Protein AF-A0A842W6B7-F1 (afdb_monomer)

Foldseek 3Di:
DPPPPVVVVVVVVVVVVVVVVVVVVVVVVVVVVVVVVVVVVVVVVVVVVVVVVVVVVVLVVDPPCNLVVLVVVLVVLVVVLVVLVVVLVPDDPPPPPCPVVNLVSLLVSLVSLVVSVVSVVCSCVPVVQQAWEKEWEAEPPDPQSVVQVVLLVVLCVVLPPRYHYRYAHCPDPPHVVSVVVCVVLVPDAPGWIDTPNDIDHTHDHNVVVNVSSLVSQFDFLVLCVPFDLCVLCVLLVPDLVVLLVLLVVVCVDPFQLLLNLLSLLSNCRSVVNLVSLVVSLVSLVPHDDPDLQSQLLSLLQCLNGGSSDLNLVSLQSSLVSCVVLPLNVSSVVSNCLSVVHDDDAAEDADALDDDFPDDPDFFKWKFQQDKDKDAQAAEEEEFQDQWQAHSRLVRRGYASWDWPVCVVVDDPVCVVPSATQFFDDSNNDDDPVFRPSVQGFFLNSVVNVQCLLNHIYTYLFWFKWFADPNWIFTDALVRHTYFTDDPVQQSHSSWGRSHNGIITRGRDAALRRCRNVCVSVVGQEYEHAAQDSSRLVSQQVCQVVNRAYEYLAHQPVLSLFNVPGNYHYNWAWDDDRNMIMTTNQIAMDTQAAAEEAEDEPEPRDVRRQSRSRVSNVVVVVVPGVHRYDYDYDHDDLCLLVSLVVCVVVVGQEYEGEQATDNNLVSVVVSCVVDVSRAYEYHSHNSGPSSNVVCVVNSHRYHYSHRNMDTD

Sequence (711 aa):
MRMESRNVLVVSLILTVVIFAFGILFNYGLDFIRLNNIVEVINQHELSTDAYLAEALFSDVFDSSRCSVMNSRVIDLKEEINEVGVELSSYSRFSFFNRKDFDYLKRKYFLLEMQFLSLISEVNQECNYPYVPVLFFYEIDHYPSERQGFILQEVSRKFEDNVVVLSIDKDYEDEPLVQMLVQQHEVDKAPAIIVGDEKHEGLVYEKDLSNLVQKKLNRVDIYSQAINFSYILEVLEIDREKFISNSFALLEEDISPFAKGDISLVLGRVLKNDTLLCSSLDYYKKVKTDSDEERAVLFETIASIGCGENRRKYLLKASDLWKKIGNNFRAKLDERLALNQQIKFELDDSDLNITPDFPKNVSKMVVGKSKRVLTADDVLVSQVDRVNRDWLSYQLFFSPFYEVDRLELLTEYELDREELLSVFSERLTLSQEHLREDIGWHEGARIKELRQVGFKHLTASGTIVVKLNDKWYAPDENGVFRFEVPWDKVSYPTNRYLREDVVLIVDTHGISMLVEQAVRNNATVVIGCGDHPGKAKAAKYLSDKGITTVTFTDKYFPLLLGADVDVFPNPPIKYQGYTDIIGGRPIEFDLNETFIVTDVNSTQYSFSYYDTPSRYFGILQKHYPLNVYTYYVDDFDEMYFVLDKAREVNATAAGLRVYDSDDYYAVKEWLDEDKKRRAILFHSMPYPYGYMIMQEYPEQVTFGDLNPIFR

Solvent-accessible surface area (backbone atoms only — not comparable to full-atom values): 37389 Å² total; per-residue (Å²): 145,88,76,67,72,67,57,55,55,52,50,50,52,52,51,53,51,51,52,50,52,49,52,51,52,52,52,52,51,53,52,50,58,52,50,49,55,54,52,52,52,51,53,54,50,54,53,52,51,53,48,48,55,50,49,55,61,49,38,79,73,46,77,92,51,38,58,63,54,54,55,52,48,55,54,54,53,54,50,52,46,49,53,47,48,54,54,54,70,69,55,64,95,82,47,88,90,46,56,70,60,51,55,48,47,54,49,51,43,52,52,47,47,51,52,48,54,51,51,52,53,50,41,34,71,76,56,68,47,64,64,44,59,31,42,34,32,29,48,87,97,36,68,59,23,58,54,38,53,56,36,50,51,54,47,30,64,74,48,46,88,36,37,45,79,42,81,41,60,70,83,47,75,93,42,67,68,53,48,49,52,39,59,74,67,65,63,86,54,65,20,23,39,32,50,81,92,49,77,44,74,46,82,71,54,56,69,62,53,46,53,55,52,43,62,72,50,39,53,59,36,67,44,48,73,89,59,66,51,52,50,66,43,62,77,66,69,49,61,61,66,61,51,52,52,54,50,55,55,54,64,75,49,100,53,36,38,46,18,44,14,43,49,30,30,31,50,11,58,65,68,70,32,66,68,38,41,47,53,13,50,65,25,47,74,64,52,84,75,88,50,54,65,62,52,21,52,51,23,45,43,49,36,17,43,32,54,61,51,65,36,42,63,27,20,44,54,19,16,55,33,28,44,72,75,66,41,54,54,60,15,50,49,27,41,32,63,39,67,71,48,90,81,87,83,50,77,45,82,75,75,85,81,69,77,55,79,73,82,78,95,55,55,32,39,33,34,12,60,58,62,47,78,48,39,46,87,38,29,36,30,26,31,16,43,51,18,65,33,30,79,90,82,68,41,56,50,54,59,60,74,47,51,72,87,52,65,90,79,54,51,80,71,46,71,78,59,76,57,49,35,24,75,70,58,101,75,81,73,71,57,75,81,76,53,35,69,93,63,15,22,36,64,8,20,54,50,57,61,57,50,75,30,57,41,49,51,39,35,33,45,55,36,58,32,36,57,54,96,94,40,36,24,15,32,41,77,81,54,41,26,50,14,46,47,60,66,78,68,68,47,40,54,66,43,33,30,76,37,82,48,33,34,34,32,37,67,20,77,18,35,18,52,32,46,26,55,30,62,75,68,63,31,46,32,37,42,29,43,18,74,36,63,26,16,36,49,32,41,51,55,36,24,78,71,70,20,35,29,38,18,37,36,28,52,34,41,48,68,50,43,40,61,80,63,53,50,41,36,17,46,52,79,45,82,61,77,69,28,35,32,39,36,58,30,67,40,81,43,56,46,82,46,35,30,30,25,29,25,56,73,55,88,52,76,87,54,57,51,38,28,28,32,40,53,41,50,56,56,49,49,77,78,38,91,55,45,70,46,78,41,70,42,74,60,80,82,40,43,49,59,51,50,51,48,26,61,75,70,62,36,40,34,34,28,41,56,23,64,41,69,58,27,33,53,36,54,49,54,58,40,71,76,36,87,73,31,32,39,33,35,32,54,10,49,29,23,45,37,20,39,46,52,49,66,77,33,64,87,33,33,31,26,55,48,34,62,55,48,73,74

Mean predicted aligned error: 12.41 Å

pLDDT: mean 87.32, std 12.55, range [40.03, 98.62]

Secondary structure (DSSP, 8-state):
--SSHHHHHHHHHHHHHHHHHHHHHHHHHHHHHHHHHHHHHHHHHHHHHHHHHHHHHHHTT-GGGHHHHHHHHHHHHHHHHHHHHHHHHHS-TT-TT-HHHHHHHHHHHHHHHHHHHHHHHHHHHHS----EEEEEEE-TT-HHHHHHHHHHHHHHHHHGGGEEEEEEETT--S-HHHHHHHHHTT--SSSEEEETTEEEES---HHHHHHHHHHHH--BSGGGTT--TTHHHHHTT--HHHHHHHHHHHHHSS--HHHHHHHHHHHHHHHT-HHHHHHHHHHHTT-----HHHHHHHHHHHHHHBTT--HHHHHHHHHHHHHHTT-HHHHHHHHHHHTT---PPEE----------PPSS--EEEES--EEEE-TT-EEEE-SBTTTBBTTTTB--S-S--BGGGGGG--HHHHTT--------TTS---HHHH-TTT--HHHHHHHHHGGG--EEEE---EEEEEETTEEEEE-TTSEEEEEE-HHHHT-TT-EEEETTEEEESS--SGGGTHHHHHHTT-SEEE----SHHHHHHHHHHHHTT-EEEES--TTGGGGTTS---EEES--EEE-SS-EEEE---EEEETTSEEEEEEE---SGGGGGGGHHHHHHHHHHTTS--EEEEEEE-SGGGHHHHHHHHHHTT-SEEEE---SHHHHHHHHHHHHH-TT-EEEE-S-TTSHHHHHHHHH-TTTEEE--SSPEE-

Radius of gyration: 37.07 Å; Cα contacts (8 Å, |Δi|>4): 1275; chains: 1; bounding box: 86×51×144 Å

Nearest PDB structures (foldseek):
  2i4a-assembly1_A  TM=7.608E-01  e=2.551E-04  Acetobacter aceti
  2o7k-assembly1_A  TM=7.606E-01  e=3.155E-04  Staphylococcus aureus
  1zzy-assembly2_B  TM=7.234E-01  e=1.017E-03  Escherichia coli
  6ibl-assembly2_B  TM=3.563E-01  e=2.095E-05  Escherichia coli K-12
  6ibl-assembly1_A  TM=3.507E-01  e=6.750E-05  Escherichia coli K-12

Structure (mmCIF, N/CA/C/O backbone):
data_AF-A0A842W6B7-F1
#
_entry.id   AF-A0A842W6B7-F1
#
loop_
_atom_site.group_PDB
_atom_site.id
_atom_site.type_symbol
_atom_site.label_atom_id
_atom_site.label_alt_id
_atom_site.label_comp_id
_atom_site.label_asym_id
_atom_site.label_entity_id
_atom_site.label_seq_id
_atom_site.pdbx_PDB_ins_code
_atom_site.Cartn_x
_atom_site.Cartn_y
_atom_site.Cartn_z
_atom_site.occupancy
_atom_site.B_iso_or_equiv
_atom_site.auth_seq_id
_atom_site.auth_comp_id
_atom_site.auth_asym_id
_atom_site.auth_atom_id
_atom_site.pdbx_PDB_model_num
ATOM 1 N N . MET A 1 1 ? 47.910 -28.159 -109.276 1.00 43.69 1 MET A N 1
ATOM 2 C CA . MET A 1 1 ? 47.759 -28.160 -107.803 1.00 43.69 1 MET A CA 1
ATOM 3 C C . MET A 1 1 ? 47.206 -26.798 -107.349 1.00 43.69 1 MET A C 1
ATOM 5 O O . MET A 1 1 ? 47.941 -25.970 -106.836 1.00 43.69 1 MET A O 1
ATOM 9 N N . ARG A 1 2 ? 45.943 -26.472 -107.675 1.00 48.78 2 ARG A N 1
ATOM 10 C CA . ARG A 1 2 ? 45.377 -25.118 -107.449 1.00 48.78 2 ARG A CA 1
ATOM 11 C C . ARG A 1 2 ? 43.859 -25.128 -107.185 1.00 48.78 2 ARG A C 1
ATOM 13 O O . ARG A 1 2 ? 43.164 -24.207 -107.593 1.00 48.78 2 ARG A O 1
ATOM 20 N N . MET A 1 3 ? 43.355 -26.187 -106.539 1.00 47.31 3 MET A N 1
ATOM 21 C CA . MET A 1 3 ? 41.935 -26.324 -106.156 1.00 47.31 3 MET A CA 1
ATOM 22 C C . MET A 1 3 ? 41.691 -26.627 -104.664 1.00 47.31 3 MET A C 1
ATOM 24 O O . MET A 1 3 ? 40.536 -26.671 -104.264 1.00 47.31 3 MET A O 1
ATOM 28 N N . GLU A 1 4 ? 42.716 -26.769 -103.813 1.00 56.56 4 GLU A N 1
ATOM 29 C CA . GLU A 1 4 ? 42.502 -27.164 -102.402 1.00 56.56 4 GLU A CA 1
ATOM 30 C C . GLU A 1 4 ? 42.448 -26.006 -101.388 1.00 56.56 4 GLU A C 1
ATOM 32 O O . GLU A 1 4 ? 41.801 -26.144 -100.355 1.00 56.56 4 GLU A O 1
ATOM 37 N N . SER A 1 5 ? 43.026 -24.826 -101.656 1.00 58.00 5 SER A N 1
ATOM 38 C CA . SER A 1 5 ? 43.086 -23.755 -100.635 1.00 58.00 5 SER A CA 1
ATOM 39 C C . SER A 1 5 ? 41.787 -22.959 -100.454 1.00 58.00 5 SER A C 1
ATOM 41 O O . SER A 1 5 ? 41.584 -22.328 -99.418 1.00 58.00 5 SER A O 1
ATOM 43 N N . ARG A 1 6 ? 40.888 -22.980 -101.448 1.00 61.41 6 ARG A N 1
ATOM 44 C CA . ARG A 1 6 ? 39.640 -22.198 -101.428 1.00 61.41 6 ARG A CA 1
ATOM 45 C C . ARG A 1 6 ? 38.576 -22.829 -100.523 1.00 61.41 6 ARG A C 1
ATOM 47 O O . ARG A 1 6 ? 37.853 -22.103 -99.851 1.00 61.41 6 ARG A O 1
ATOM 54 N N . ASN A 1 7 ? 38.538 -24.160 -100.452 1.00 66.12 7 ASN A N 1
ATOM 55 C CA . ASN A 1 7 ? 37.613 -24.888 -99.581 1.00 66.12 7 ASN A CA 1
ATOM 56 C C . ASN A 1 7 ? 38.020 -24.781 -98.109 1.00 66.12 7 ASN A C 1
ATOM 58 O O . ASN A 1 7 ? 37.154 -24.611 -97.259 1.00 66.12 7 ASN A O 1
ATOM 62 N N . VAL A 1 8 ? 39.323 -24.789 -97.808 1.00 75.38 8 VAL A N 1
ATOM 63 C CA . VAL A 1 8 ? 39.815 -24.639 -96.429 1.00 75.38 8 VAL A CA 1
ATOM 64 C C . VAL A 1 8 ? 39.428 -23.274 -95.853 1.00 75.38 8 VAL A C 1
ATOM 66 O O . VAL A 1 8 ? 38.916 -23.210 -94.745 1.00 75.38 8 VAL A O 1
ATOM 69 N N . LEU A 1 9 ? 39.579 -22.186 -96.617 1.00 78.62 9 LEU A N 1
ATOM 70 C CA . LEU A 1 9 ? 39.210 -20.844 -96.145 1.00 78.62 9 LEU A CA 1
ATOM 71 C C . LEU A 1 9 ? 37.699 -20.678 -95.917 1.00 78.62 9 LEU A C 1
ATOM 73 O O . LEU A 1 9 ? 37.298 -20.042 -94.945 1.00 78.62 9 LEU A O 1
ATOM 77 N N . VAL A 1 10 ? 36.860 -21.263 -96.778 1.00 82.19 10 VAL A N 1
ATOM 78 C CA . VAL A 1 10 ? 35.394 -21.199 -96.631 1.00 82.19 10 VAL A CA 1
ATOM 79 C C . VAL A 1 10 ? 34.921 -22.040 -95.445 1.00 82.19 10 VAL A C 1
ATOM 81 O O . VAL A 1 10 ? 34.081 -21.584 -94.675 1.00 82.19 10 VAL A O 1
ATOM 84 N N . VAL A 1 11 ? 35.490 -23.233 -95.251 1.00 83.62 11 VAL A N 1
ATOM 85 C CA . VAL A 1 11 ? 35.163 -24.095 -94.106 1.00 83.62 11 VAL A CA 1
ATOM 86 C C . VAL A 1 11 ? 35.584 -23.438 -92.791 1.00 83.62 11 VAL A C 1
ATOM 88 O O . VAL A 1 11 ? 34.790 -23.416 -91.855 1.00 83.62 11 VAL A O 1
ATOM 91 N N . SER A 1 12 ? 36.774 -22.832 -92.728 1.00 84.44 12 SER A N 1
ATOM 92 C CA . SER A 1 12 ? 37.221 -22.097 -91.540 1.00 84.44 12 SER A CA 1
ATOM 93 C C . SER A 1 12 ? 36.315 -20.907 -91.224 1.00 84.44 12 SER A C 1
ATOM 95 O O . SER A 1 12 ? 35.941 -20.732 -90.071 1.00 84.44 12 SER A O 1
ATOM 97 N N . LEU A 1 13 ? 35.899 -20.129 -92.233 1.00 87.44 13 LEU A N 1
ATOM 98 C CA . LEU A 1 13 ? 34.986 -18.997 -92.043 1.00 87.44 13 LEU A CA 1
ATOM 99 C C . LEU A 1 13 ? 33.628 -19.451 -91.488 1.00 87.44 13 LEU A C 1
ATOM 101 O O . LEU A 1 13 ? 33.123 -18.853 -90.542 1.00 87.44 13 LEU A O 1
ATOM 105 N N . ILE A 1 14 ? 33.056 -20.524 -92.044 1.00 90.31 14 ILE A N 1
ATOM 106 C CA . ILE A 1 14 ? 31.786 -21.085 -91.566 1.00 90.31 14 ILE A CA 1
ATOM 107 C C . ILE A 1 14 ? 31.937 -21.583 -90.126 1.00 90.31 14 ILE A C 1
ATOM 109 O O . ILE A 1 14 ? 31.088 -21.285 -89.290 1.00 90.31 14 ILE A O 1
ATOM 113 N N . LEU A 1 15 ? 33.030 -22.280 -89.808 1.00 90.38 15 LEU A N 1
ATOM 114 C CA . LEU A 1 15 ? 33.288 -22.775 -88.457 1.00 90.38 15 LEU A CA 1
ATOM 115 C C . LEU A 1 15 ? 33.412 -21.623 -87.447 1.00 90.38 15 LEU A C 1
ATOM 117 O O . LEU A 1 15 ? 32.817 -21.685 -86.375 1.00 90.38 15 LEU A O 1
ATOM 121 N N . THR A 1 16 ? 34.128 -20.549 -87.794 1.00 91.44 16 THR A N 1
ATOM 122 C CA . THR A 1 16 ? 34.244 -19.362 -86.935 1.00 91.44 16 THR A CA 1
ATOM 123 C C . THR A 1 16 ? 32.892 -18.682 -86.732 1.00 91.44 16 THR A C 1
ATOM 125 O O . THR A 1 16 ? 32.567 -18.335 -85.601 1.00 91.44 16 THR A O 1
ATOM 128 N N . VAL A 1 17 ? 32.074 -18.544 -87.782 1.00 92.75 17 VAL A N 1
ATOM 129 C CA . VAL A 1 17 ? 30.719 -17.975 -87.673 1.00 92.75 17 VAL A CA 1
ATOM 130 C C . VAL A 1 17 ? 29.828 -18.835 -86.778 1.00 92.75 17 VAL A C 1
ATOM 132 O O . VAL A 1 17 ? 29.103 -18.287 -85.957 1.00 92.75 17 VAL A O 1
ATOM 135 N N . VAL A 1 18 ? 29.906 -20.164 -86.879 1.00 93.25 18 VAL A N 1
ATOM 136 C CA . VAL A 1 18 ? 29.124 -21.077 -86.032 1.00 93.25 18 VAL A CA 1
ATOM 137 C C . VAL A 1 18 ? 29.559 -20.990 -84.571 1.00 93.25 18 VAL A C 1
ATOM 139 O O . VAL A 1 18 ? 28.704 -20.874 -83.700 1.00 93.25 18 VAL A O 1
ATOM 142 N N . ILE A 1 19 ? 30.865 -20.984 -84.289 1.00 93.75 19 ILE A N 1
ATOM 143 C CA . ILE A 1 19 ? 31.382 -20.839 -82.918 1.00 93.75 19 ILE A CA 1
ATOM 144 C C . ILE A 1 19 ? 30.977 -19.481 -82.333 1.00 93.75 19 ILE A C 1
ATOM 146 O O . ILE A 1 19 ? 30.539 -19.409 -81.188 1.00 93.75 19 ILE A O 1
ATOM 150 N N . PHE A 1 20 ? 31.070 -18.409 -83.123 1.00 92.75 20 PHE A N 1
ATOM 151 C CA . PHE A 1 20 ? 30.693 -17.069 -82.682 1.00 92.75 20 PHE A CA 1
ATOM 152 C C . PHE A 1 20 ? 29.179 -16.944 -82.459 1.00 92.75 20 PHE A C 1
ATOM 154 O O . PHE A 1 20 ? 28.752 -16.398 -81.447 1.00 92.75 20 PHE A O 1
ATOM 161 N N . ALA A 1 21 ? 28.361 -17.517 -83.347 1.00 91.75 21 ALA A N 1
ATOM 162 C CA . ALA A 1 21 ? 26.910 -17.577 -83.182 1.00 91.75 21 ALA A CA 1
ATOM 163 C C . ALA A 1 21 ? 26.514 -18.389 -81.942 1.00 91.75 21 ALA A C 1
ATOM 165 O O . ALA A 1 21 ? 25.627 -17.975 -81.201 1.00 91.75 21 ALA A O 1
ATOM 166 N N . PHE A 1 22 ? 27.199 -19.505 -81.673 1.00 93.06 22 PHE A N 1
ATOM 167 C CA . PHE A 1 22 ? 26.968 -20.304 -80.472 1.00 93.06 22 PHE A CA 1
ATOM 168 C C . PHE A 1 22 ? 27.360 -19.541 -79.203 1.00 93.06 22 PHE A C 1
ATOM 170 O O . PHE A 1 22 ? 26.618 -19.562 -78.228 1.00 93.06 22 PHE A O 1
ATOM 177 N N . GLY A 1 23 ? 28.476 -18.805 -79.233 1.00 90.50 23 GLY A N 1
ATOM 178 C CA . GLY A 1 23 ? 28.884 -17.921 -78.141 1.00 90.50 23 GLY A CA 1
ATOM 179 C C . GLY A 1 23 ? 27.862 -16.817 -77.861 1.00 90.50 23 GLY A C 1
ATOM 180 O O . GLY A 1 23 ? 27.516 -16.591 -76.705 1.00 90.50 23 GLY A O 1
ATOM 181 N N . ILE A 1 24 ? 27.320 -16.179 -78.904 1.00 88.06 24 ILE A N 1
ATOM 182 C CA . ILE A 1 24 ? 26.270 -15.157 -78.766 1.00 88.06 24 ILE A CA 1
ATOM 183 C C . ILE A 1 24 ? 24.983 -15.763 -78.200 1.00 88.06 24 ILE A C 1
ATOM 185 O O . ILE A 1 24 ? 24.405 -15.192 -77.281 1.00 88.06 24 ILE A O 1
ATOM 189 N N . LEU A 1 25 ? 24.538 -16.913 -78.714 1.00 85.75 25 LEU A N 1
ATOM 190 C CA . LEU A 1 25 ? 23.314 -17.571 -78.247 1.00 85.75 25 LEU A CA 1
ATOM 191 C C . LEU A 1 25 ? 23.440 -18.071 -76.806 1.00 85.75 25 LEU A C 1
ATOM 193 O O . LEU A 1 25 ? 22.499 -17.934 -76.030 1.00 85.75 25 LEU A O 1
ATOM 197 N N . PHE A 1 26 ? 24.600 -18.617 -76.435 1.00 86.06 26 PHE A N 1
ATOM 198 C CA . PHE A 1 26 ? 24.874 -19.043 -75.066 1.00 86.06 26 PHE A CA 1
ATOM 199 C C . PHE A 1 26 ? 24.880 -17.851 -74.105 1.00 86.06 26 PHE A C 1
ATOM 201 O O . PHE A 1 26 ? 24.244 -17.912 -73.057 1.00 86.06 26 PHE A O 1
ATOM 208 N N . ASN A 1 27 ? 25.522 -16.744 -74.491 1.00 78.44 27 ASN A N 1
ATOM 209 C CA . ASN A 1 27 ? 25.532 -15.526 -73.686 1.00 78.44 27 ASN A CA 1
ATOM 210 C C . ASN A 1 27 ? 24.123 -14.925 -73.544 1.00 78.44 27 ASN A C 1
ATOM 212 O O . ASN A 1 27 ? 23.694 -14.604 -72.443 1.00 78.44 27 ASN A O 1
ATOM 216 N N . TYR A 1 28 ? 23.358 -14.879 -74.638 1.00 79.81 28 TYR A N 1
ATOM 217 C CA . TYR A 1 28 ? 21.966 -14.427 -74.620 1.00 79.81 28 TYR A CA 1
ATOM 218 C C . TYR A 1 28 ? 21.073 -15.314 -73.734 1.00 79.81 28 TYR A C 1
ATOM 220 O O . TYR A 1 28 ? 20.191 -14.814 -73.042 1.00 79.81 28 TYR A O 1
ATOM 228 N N . GLY A 1 29 ? 21.318 -16.629 -73.712 1.00 78.06 29 GLY A N 1
ATOM 229 C CA . GLY A 1 29 ? 20.622 -17.560 -72.822 1.00 78.06 29 GLY A CA 1
ATOM 230 C C . GLY A 1 29 ? 20.929 -17.323 -71.340 1.00 78.06 29 GLY A C 1
ATOM 231 O O . GLY A 1 29 ? 20.016 -17.367 -70.517 1.00 78.06 29 GLY A O 1
ATOM 232 N N . LEU A 1 30 ? 22.187 -17.030 -70.998 1.00 75.62 30 LEU A N 1
ATOM 233 C CA . LEU A 1 30 ? 22.579 -16.673 -69.630 1.00 75.62 30 LEU A CA 1
ATOM 234 C C . LEU A 1 30 ? 21.974 -15.333 -69.191 1.00 75.62 30 LEU A C 1
ATOM 236 O O . LEU A 1 30 ? 21.452 -15.243 -68.079 1.00 75.62 30 LEU A O 1
ATOM 240 N N . ASP A 1 31 ? 21.967 -14.330 -70.073 1.00 71.62 31 ASP A N 1
ATOM 241 C CA . ASP A 1 31 ? 21.328 -13.036 -69.810 1.00 71.62 31 ASP A CA 1
ATOM 242 C C . ASP A 1 31 ? 19.812 -13.179 -69.593 1.00 71.62 31 ASP A C 1
ATOM 244 O O . ASP A 1 31 ? 19.252 -12.515 -68.723 1.00 71.62 31 ASP A O 1
ATOM 248 N N . PHE A 1 32 ? 19.139 -14.080 -70.320 1.00 73.25 32 PHE A N 1
ATOM 249 C CA . PHE A 1 32 ? 17.704 -14.330 -70.147 1.00 73.25 32 PHE A CA 1
ATOM 250 C C . PHE A 1 32 ? 17.369 -14.973 -68.791 1.00 73.25 32 PHE A C 1
ATOM 252 O O . PHE A 1 32 ? 16.417 -14.562 -68.130 1.00 73.25 32 PHE A O 1
ATOM 259 N N . ILE A 1 33 ? 18.165 -15.954 -68.347 1.00 72.38 33 ILE A N 1
ATOM 260 C CA . ILE A 1 33 ? 18.002 -16.574 -67.019 1.00 72.38 33 ILE A CA 1
ATOM 261 C C . ILE A 1 33 ? 18.223 -15.530 -65.918 1.00 72.38 33 ILE A C 1
ATOM 263 O O . ILE A 1 33 ? 17.460 -15.464 -64.957 1.00 72.38 33 ILE A O 1
ATOM 267 N N . ARG A 1 34 ? 19.231 -14.671 -66.085 1.00 66.06 34 ARG A N 1
ATOM 268 C CA . ARG A 1 34 ? 19.533 -13.593 -65.142 1.00 66.06 34 ARG A CA 1
ATOM 269 C C . ARG A 1 34 ? 18.422 -12.540 -65.077 1.00 66.06 34 ARG A C 1
ATOM 271 O O . ARG A 1 34 ? 18.049 -12.134 -63.982 1.00 66.06 34 ARG A O 1
ATOM 278 N N . LEU A 1 35 ? 17.869 -12.131 -66.222 1.00 63.69 35 LEU A N 1
ATOM 279 C CA . LEU A 1 35 ? 16.758 -11.175 -66.291 1.00 63.69 35 LEU A CA 1
ATOM 280 C C . LEU A 1 35 ? 15.500 -11.691 -65.585 1.00 63.69 35 LEU A C 1
ATOM 282 O O . LEU A 1 35 ? 14.852 -10.921 -64.882 1.00 63.69 35 LEU A O 1
ATOM 286 N N . ASN A 1 36 ? 15.175 -12.980 -65.717 1.00 65.38 36 ASN A N 1
ATOM 287 C CA . ASN A 1 36 ? 14.010 -13.554 -65.039 1.00 65.38 36 ASN A CA 1
ATOM 288 C C . ASN A 1 36 ? 14.156 -13.556 -63.512 1.00 65.38 36 ASN A C 1
ATOM 290 O O . ASN A 1 36 ? 13.195 -13.214 -62.831 1.00 65.38 36 ASN A O 1
ATOM 294 N N . ASN A 1 37 ? 15.347 -13.848 -62.981 1.00 61.38 37 ASN A N 1
ATOM 295 C CA . ASN A 1 37 ? 15.586 -13.780 -61.536 1.00 61.38 37 ASN A CA 1
ATOM 296 C C . ASN A 1 37 ? 15.430 -12.344 -61.004 1.00 61.38 37 ASN A C 1
ATOM 298 O O . ASN A 1 37 ? 14.861 -12.141 -59.940 1.00 61.38 37 ASN A O 1
ATOM 302 N N . ILE A 1 38 ? 15.882 -11.338 -61.762 1.00 58.84 38 ILE A N 1
ATOM 303 C CA . ILE A 1 38 ? 15.729 -9.925 -61.380 1.00 58.84 38 ILE A CA 1
ATOM 304 C C . ILE A 1 38 ? 14.249 -9.511 -61.393 1.00 58.84 38 ILE A C 1
ATOM 306 O O . ILE A 1 38 ? 13.794 -8.837 -60.474 1.00 58.84 38 ILE A O 1
ATOM 310 N N . VAL A 1 39 ? 13.479 -9.933 -62.402 1.00 61.06 39 VAL A N 1
ATOM 311 C CA . VAL A 1 39 ? 12.035 -9.642 -62.492 1.00 61.06 39 VAL A CA 1
ATOM 312 C C . VAL A 1 39 ? 11.241 -10.334 -61.377 1.00 61.06 39 VAL A C 1
ATOM 314 O O . VAL A 1 39 ? 10.309 -9.745 -60.839 1.00 61.06 39 VAL A O 1
ATOM 317 N N . GLU A 1 40 ? 11.606 -11.559 -61.000 1.00 63.84 40 GLU A N 1
ATOM 318 C CA . GLU A 1 40 ? 10.969 -12.282 -59.893 1.00 63.84 40 GLU A CA 1
ATOM 319 C C . GLU A 1 40 ? 11.210 -11.592 -58.544 1.00 63.84 40 GLU A C 1
ATOM 321 O O . GLU A 1 40 ? 10.262 -11.382 -57.789 1.00 63.84 40 GLU A O 1
ATOM 326 N N . VAL A 1 41 ? 12.444 -11.142 -58.299 1.00 60.78 41 VAL A N 1
ATOM 327 C CA . VAL A 1 41 ? 12.802 -10.331 -57.128 1.00 60.78 41 VAL A CA 1
ATOM 328 C C . VAL A 1 41 ? 12.002 -9.020 -57.119 1.00 60.78 41 VAL A C 1
ATOM 330 O O . VAL A 1 41 ? 11.379 -8.695 -56.113 1.00 60.78 41 VAL A O 1
ATOM 333 N N . ILE A 1 42 ? 11.918 -8.298 -58.246 1.00 61.28 42 ILE A N 1
ATOM 334 C CA . ILE A 1 42 ? 11.119 -7.058 -58.361 1.00 61.28 42 ILE A CA 1
ATOM 335 C C . ILE A 1 42 ? 9.649 -7.290 -57.972 1.00 61.28 42 ILE A C 1
ATOM 337 O O . ILE A 1 42 ? 9.112 -6.539 -57.159 1.00 61.28 42 ILE A O 1
ATOM 341 N N . ASN A 1 43 ? 9.019 -8.344 -58.496 1.00 67.06 43 ASN A N 1
ATOM 342 C CA . ASN A 1 43 ? 7.612 -8.642 -58.215 1.00 67.06 43 ASN A CA 1
ATOM 343 C C . ASN A 1 43 ? 7.368 -9.021 -56.744 1.00 67.06 43 ASN A C 1
ATOM 345 O O . ASN A 1 43 ? 6.329 -8.674 -56.186 1.00 67.06 43 ASN A O 1
ATOM 349 N N . GLN A 1 44 ? 8.307 -9.723 -56.102 1.00 67.06 44 GLN A N 1
ATOM 350 C CA . GLN A 1 44 ? 8.208 -10.036 -54.672 1.00 67.06 44 GLN A CA 1
ATOM 351 C C . GLN A 1 44 ? 8.299 -8.773 -53.800 1.00 67.06 44 GLN A C 1
ATOM 353 O O . GLN A 1 44 ? 7.569 -8.660 -52.815 1.00 67.06 44 GLN A O 1
ATOM 358 N N . HIS A 1 45 ? 9.128 -7.796 -54.178 1.00 62.56 45 HIS A N 1
ATOM 359 C CA . HIS A 1 45 ? 9.239 -6.533 -53.437 1.00 62.56 45 HIS A CA 1
ATOM 360 C C . HIS A 1 45 ? 8.043 -5.603 -53.636 1.00 62.56 45 HIS A C 1
ATOM 362 O O . HIS A 1 45 ? 7.634 -4.941 -52.682 1.00 62.56 45 HIS A O 1
ATOM 368 N N . GLU A 1 46 ? 7.462 -5.561 -54.836 1.00 68.31 46 GLU A N 1
ATOM 369 C CA . GLU A 1 46 ? 6.223 -4.811 -55.081 1.00 68.31 46 GLU A CA 1
ATOM 370 C C . GLU A 1 46 ? 5.093 -5.366 -54.200 1.00 68.31 46 GLU A C 1
ATOM 372 O O . GLU A 1 46 ? 4.446 -4.614 -53.475 1.00 68.31 46 GLU A O 1
ATOM 377 N N . LEU A 1 47 ? 4.976 -6.697 -54.119 1.00 71.12 47 LEU A N 1
ATOM 378 C CA . LEU A 1 47 ? 4.027 -7.371 -53.231 1.00 71.12 47 LEU A CA 1
ATOM 379 C C . LEU A 1 47 ? 4.279 -7.073 -51.737 1.00 71.12 47 LEU A C 1
ATOM 381 O O . LEU A 1 47 ? 3.327 -6.855 -50.993 1.00 71.12 47 LEU A O 1
ATOM 385 N N . SER A 1 48 ? 5.543 -7.053 -51.291 1.00 65.25 48 SER A N 1
ATOM 386 C CA . SER A 1 48 ? 5.918 -6.707 -49.903 1.00 65.25 48 SER A CA 1
ATOM 387 C C . SER A 1 48 ? 5.587 -5.249 -49.564 1.00 65.25 48 SER A C 1
ATOM 389 O O . SER A 1 48 ? 5.098 -4.950 -48.475 1.00 65.25 48 SER A O 1
ATOM 391 N N . THR A 1 49 ? 5.800 -4.336 -50.513 1.00 68.50 49 THR A N 1
ATOM 392 C CA . THR A 1 49 ? 5.486 -2.909 -50.348 1.00 68.50 49 THR A CA 1
ATOM 393 C C . THR A 1 49 ? 3.975 -2.676 -50.292 1.00 68.50 49 THR A C 1
ATOM 395 O O . THR A 1 49 ? 3.496 -1.920 -49.447 1.00 68.50 49 THR A O 1
ATOM 398 N N . ASP A 1 50 ? 3.209 -3.361 -51.140 1.00 72.62 50 ASP A N 1
ATOM 399 C CA . ASP A 1 50 ? 1.746 -3.302 -51.119 1.00 72.62 50 ASP A CA 1
ATOM 400 C C . ASP A 1 50 ? 1.169 -3.901 -49.830 1.00 72.62 50 ASP A C 1
ATOM 402 O O . ASP A 1 50 ? 0.235 -3.343 -49.248 1.00 72.62 50 ASP A O 1
ATOM 406 N N . ALA A 1 51 ? 1.753 -5.001 -49.340 1.00 71.00 51 ALA A N 1
ATOM 407 C CA . ALA A 1 51 ? 1.411 -5.571 -48.041 1.00 71.00 51 ALA A CA 1
ATOM 408 C C . ALA A 1 51 ? 1.683 -4.573 -46.903 1.00 71.00 51 ALA A C 1
ATOM 410 O O . ALA A 1 51 ? 0.811 -4.368 -46.064 1.00 71.00 51 ALA A O 1
ATOM 411 N N . TYR A 1 52 ? 2.827 -3.879 -46.928 1.00 67.25 52 TYR A N 1
ATOM 412 C CA . TYR A 1 52 ? 3.167 -2.836 -45.955 1.00 67.25 52 TYR A CA 1
ATOM 413 C C . TYR A 1 52 ? 2.146 -1.689 -45.936 1.00 67.25 52 TYR A C 1
ATOM 415 O O . TYR A 1 52 ? 1.667 -1.301 -44.871 1.00 67.25 52 TYR A O 1
ATOM 423 N N . LEU A 1 53 ? 1.770 -1.161 -47.106 1.00 70.75 53 LEU A N 1
ATOM 424 C CA . LEU A 1 53 ? 0.776 -0.087 -47.193 1.00 70.75 53 LEU A CA 1
ATOM 425 C C . LEU A 1 53 ? -0.598 -0.544 -46.684 1.00 70.75 53 LEU A C 1
ATOM 427 O O . LEU A 1 53 ? -1.291 0.219 -46.010 1.00 70.75 53 LEU A O 1
ATOM 431 N N . ALA A 1 54 ? -0.987 -1.787 -46.974 1.00 71.88 54 ALA A N 1
ATOM 432 C CA . ALA A 1 54 ? -2.227 -2.364 -46.471 1.00 71.88 54 ALA A CA 1
ATOM 433 C C . ALA A 1 54 ? -2.199 -2.560 -44.946 1.00 71.88 54 ALA A C 1
ATOM 435 O O . ALA A 1 54 ? -3.173 -2.221 -44.278 1.00 71.88 54 ALA A O 1
ATOM 436 N N . GLU A 1 55 ? -1.098 -3.064 -44.386 1.00 67.81 55 GLU A N 1
ATOM 437 C CA . GLU A 1 55 ? -0.917 -3.251 -42.943 1.00 67.81 55 GLU A CA 1
ATOM 438 C C . GLU A 1 55 ? -0.930 -1.924 -42.181 1.00 67.81 55 GLU A C 1
ATOM 440 O O . GLU A 1 55 ? -1.621 -1.828 -41.169 1.00 67.81 55 GLU A O 1
ATOM 445 N N . ALA A 1 56 ? -0.249 -0.888 -42.686 1.00 65.31 56 ALA A N 1
ATOM 446 C CA . ALA A 1 56 ? -0.271 0.452 -42.098 1.00 65.31 56 ALA A CA 1
ATOM 447 C C . ALA A 1 56 ? -1.704 1.016 -42.045 1.00 65.31 56 ALA A C 1
ATOM 449 O O . ALA A 1 56 ? -2.174 1.441 -40.991 1.00 65.31 56 ALA A O 1
ATOM 450 N N . LEU A 1 57 ? -2.445 0.907 -43.156 1.00 66.69 57 LEU A N 1
ATOM 451 C CA . LEU A 1 57 ? -3.853 1.313 -43.226 1.00 66.69 57 LEU A CA 1
ATOM 452 C C . LEU A 1 57 ? -4.761 0.494 -42.293 1.00 66.69 57 LEU A C 1
ATOM 454 O O . LEU A 1 57 ? -5.720 1.031 -41.745 1.00 66.69 57 LEU A O 1
ATOM 458 N N . PHE A 1 58 ? -4.494 -0.803 -42.117 1.00 70.50 58 PHE A N 1
ATOM 459 C CA . PHE A 1 58 ? -5.261 -1.663 -41.210 1.00 70.50 58 PHE A CA 1
ATOM 460 C C . PHE A 1 58 ? -4.940 -1.398 -39.734 1.00 70.50 58 PHE A C 1
ATOM 462 O O . PHE A 1 58 ? -5.838 -1.461 -38.894 1.00 70.50 58 PHE A O 1
ATOM 469 N N . SER A 1 59 ? -3.683 -1.089 -39.418 1.00 62.34 59 SER A N 1
ATOM 470 C CA . SER A 1 59 ? -3.211 -0.793 -38.064 1.00 62.34 59 SER A CA 1
ATOM 471 C C . SER A 1 59 ? -3.829 0.493 -37.506 1.00 62.34 59 SER A C 1
ATOM 473 O O . SER A 1 59 ? -4.181 0.540 -36.329 1.00 62.34 59 SER A O 1
ATOM 475 N N . ASP A 1 60 ? -4.071 1.493 -38.358 1.00 63.22 60 ASP A N 1
ATOM 476 C CA . ASP A 1 60 ? -4.797 2.720 -37.994 1.00 63.22 60 ASP A CA 1
ATOM 477 C C . ASP A 1 60 ? -6.270 2.482 -37.614 1.00 63.22 60 ASP A C 1
ATOM 479 O O . ASP A 1 60 ? -6.878 3.294 -36.918 1.00 63.22 60 ASP A O 1
ATOM 483 N N . VAL A 1 61 ? -6.867 1.371 -38.059 1.00 66.69 61 VAL A N 1
ATOM 484 C CA . VAL A 1 61 ? -8.292 1.069 -37.840 1.00 66.69 61 VAL A CA 1
ATOM 485 C C . VAL A 1 61 ? -8.519 0.191 -36.601 1.00 66.69 61 VAL A C 1
ATOM 487 O O . VAL A 1 61 ? -9.602 0.235 -36.014 1.00 66.69 61 VAL A O 1
ATOM 490 N N . PHE A 1 62 ? -7.524 -0.596 -36.170 1.00 59.72 62 PHE A N 1
ATOM 491 C CA . PHE A 1 62 ? -7.663 -1.576 -35.085 1.00 59.72 62 PHE A CA 1
ATOM 492 C C . PHE A 1 62 ? -6.589 -1.391 -33.998 1.00 59.72 62 PHE A C 1
ATOM 494 O O . PHE A 1 62 ? -5.534 -2.020 -33.999 1.00 59.72 62 PHE A O 1
ATOM 501 N N . ASP A 1 63 ? -6.927 -0.557 -33.018 1.00 56.94 63 ASP A N 1
ATOM 502 C CA . ASP A 1 63 ? -6.053 -0.020 -31.962 1.00 56.94 63 ASP A CA 1
ATOM 503 C C . ASP A 1 63 ? -5.359 -1.085 -31.073 1.00 56.94 63 ASP A C 1
ATOM 505 O O . ASP A 1 63 ? -4.261 -0.891 -30.558 1.00 56.94 63 ASP A O 1
ATOM 509 N N . SER A 1 64 ? -5.951 -2.275 -30.901 1.00 52.56 64 SER A N 1
ATOM 510 C CA . SER A 1 64 ? -5.524 -3.229 -29.860 1.00 52.56 64 SER A CA 1
ATOM 511 C C . SER A 1 64 ? -4.248 -4.040 -30.148 1.00 52.56 64 SER A C 1
ATOM 513 O O . SER A 1 64 ? -3.821 -4.804 -29.282 1.00 52.56 64 SER A O 1
ATOM 515 N N . SER A 1 65 ? -3.647 -3.931 -31.338 1.00 63.22 65 SER A N 1
ATOM 516 C CA . SER A 1 65 ? -2.449 -4.710 -31.720 1.00 63.22 65 SER A CA 1
ATOM 517 C C . SER A 1 65 ? -1.370 -3.926 -32.476 1.00 63.22 65 SER A C 1
ATOM 519 O O . SER A 1 65 ? -0.379 -4.529 -32.894 1.00 63.22 65 SER A O 1
ATOM 521 N N . ARG A 1 66 ? -1.521 -2.603 -32.617 1.00 70.44 66 ARG A N 1
ATOM 522 C CA . ARG A 1 66 ? -0.648 -1.724 -33.417 1.00 70.44 66 ARG A CA 1
ATOM 523 C C . ARG A 1 66 ? 0.842 -1.914 -33.112 1.00 70.44 66 ARG A C 1
ATOM 525 O O . ARG A 1 66 ? 1.610 -2.319 -33.980 1.00 70.44 66 ARG A O 1
ATOM 532 N N . CYS A 1 67 ? 1.238 -1.781 -31.847 1.00 74.44 67 CYS A N 1
ATOM 533 C CA . CYS A 1 67 ? 2.647 -1.893 -31.455 1.00 74.44 67 CYS A CA 1
ATOM 534 C C . CYS A 1 67 ? 3.266 -3.280 -31.666 1.00 74.44 67 CYS A C 1
ATOM 536 O O . CYS A 1 67 ? 4.452 -3.384 -31.972 1.00 74.44 67 CYS A O 1
ATOM 538 N N . SER A 1 68 ? 2.479 -4.355 -31.539 1.00 70.62 68 SER A N 1
ATOM 539 C CA . SER A 1 68 ? 2.978 -5.712 -31.793 1.00 70.62 68 SER A CA 1
ATOM 540 C C . SER A 1 68 ? 3.267 -5.935 -33.277 1.00 70.62 68 SER A C 1
ATOM 542 O O . SER A 1 68 ? 4.251 -6.594 -33.609 1.00 70.62 68 SER A O 1
ATOM 544 N N . VAL A 1 69 ? 2.415 -5.400 -34.156 1.00 74.56 69 VAL A N 1
ATOM 545 C CA . VAL A 1 69 ? 2.574 -5.499 -35.613 1.00 74.56 69 VAL A CA 1
ATOM 546 C C . VAL A 1 69 ? 3.781 -4.678 -36.062 1.00 74.56 69 VAL A C 1
ATOM 548 O O . VAL A 1 69 ? 4.674 -5.212 -36.718 1.00 74.56 69 VAL A O 1
ATOM 551 N N . MET A 1 70 ? 3.878 -3.422 -35.617 1.00 78.06 70 MET A N 1
ATOM 552 C CA . MET A 1 70 ? 5.004 -2.546 -35.961 1.00 78.06 70 MET A CA 1
ATOM 553 C C . MET A 1 70 ? 6.349 -3.115 -35.484 1.00 78.06 70 MET A C 1
ATOM 555 O O . MET A 1 70 ? 7.334 -3.064 -36.215 1.00 78.06 70 MET A O 1
ATOM 559 N N . ASN A 1 71 ? 6.396 -3.719 -34.290 1.00 76.38 71 ASN A N 1
ATOM 560 C CA . ASN A 1 71 ? 7.617 -4.341 -33.775 1.00 76.38 71 ASN A CA 1
ATOM 561 C C . ASN A 1 71 ? 8.022 -5.607 -34.554 1.00 76.38 71 ASN A C 1
ATOM 563 O O . ASN A 1 71 ? 9.212 -5.837 -34.754 1.00 76.38 71 ASN A O 1
ATOM 567 N N . SER A 1 72 ? 7.063 -6.417 -35.024 1.00 77.38 72 SER A N 1
ATOM 568 C CA . SER A 1 72 ? 7.369 -7.528 -35.943 1.00 77.38 72 SER A CA 1
ATOM 569 C C . SER A 1 72 ? 7.988 -6.998 -37.234 1.00 77.38 72 SER A C 1
ATOM 571 O O . SER A 1 72 ? 9.014 -7.499 -37.683 1.00 77.38 72 SER A O 1
ATOM 573 N N . ARG A 1 73 ? 7.430 -5.910 -37.774 1.00 78.81 73 ARG A N 1
ATOM 574 C CA . ARG A 1 73 ? 7.925 -5.301 -39.008 1.00 78.81 73 ARG A CA 1
ATOM 575 C C . ARG A 1 73 ? 9.334 -4.728 -38.871 1.00 78.81 73 ARG A C 1
ATOM 577 O O . ARG A 1 73 ? 10.101 -4.775 -39.828 1.00 78.81 73 ARG A O 1
ATOM 584 N N . VAL A 1 74 ? 9.696 -4.219 -37.691 1.00 83.69 74 VAL A N 1
ATOM 585 C CA . VAL A 1 74 ? 11.071 -3.780 -37.401 1.00 83.69 74 VAL A CA 1
ATOM 586 C C . VAL A 1 74 ? 12.068 -4.928 -37.592 1.00 83.69 74 VAL A C 1
ATOM 588 O O . VAL A 1 74 ? 13.156 -4.701 -38.115 1.00 83.69 74 VAL A O 1
ATOM 591 N N . ILE A 1 75 ? 11.703 -6.152 -37.198 1.00 82.00 75 ILE A N 1
ATOM 592 C CA . ILE A 1 75 ? 12.547 -7.343 -37.370 1.00 82.00 75 ILE A CA 1
ATOM 593 C C . ILE A 1 75 ? 12.653 -7.700 -38.857 1.00 82.00 75 ILE A C 1
ATOM 595 O O . ILE A 1 75 ? 13.768 -7.833 -39.361 1.00 82.00 75 ILE A O 1
ATOM 599 N N . ASP A 1 76 ? 11.520 -7.772 -39.560 1.00 81.75 76 ASP A N 1
ATOM 600 C CA . ASP A 1 76 ? 11.476 -8.158 -40.978 1.00 81.75 76 ASP A CA 1
ATOM 601 C C . ASP A 1 76 ? 12.258 -7.174 -41.864 1.00 81.75 76 ASP A C 1
ATOM 603 O O . ASP A 1 76 ? 13.071 -7.572 -42.697 1.00 81.75 76 ASP A O 1
ATOM 607 N N . LEU A 1 77 ? 12.066 -5.866 -41.656 1.00 83.88 77 LEU A N 1
ATOM 608 C CA . LEU A 1 77 ? 12.730 -4.835 -42.456 1.00 83.88 77 LEU A CA 1
ATOM 609 C C . LEU A 1 77 ? 14.240 -4.783 -42.178 1.00 83.88 77 LEU A C 1
ATOM 611 O O . LEU A 1 77 ? 15.031 -4.529 -43.085 1.00 83.88 77 LEU A O 1
ATOM 615 N N . LYS A 1 78 ? 14.660 -5.079 -40.940 1.00 83.50 78 LYS A N 1
ATOM 616 C CA . LYS A 1 78 ? 16.077 -5.228 -40.574 1.00 83.50 78 LYS A CA 1
ATOM 617 C C . LYS A 1 78 ? 16.722 -6.414 -41.299 1.00 83.50 78 LYS A C 1
ATOM 619 O O . LYS A 1 78 ? 17.872 -6.299 -41.724 1.00 83.50 78 LYS A O 1
ATOM 624 N N . GLU A 1 79 ? 16.006 -7.528 -41.446 1.00 82.19 79 GLU A N 1
ATOM 625 C CA . GLU A 1 79 ? 16.472 -8.695 -42.205 1.00 82.19 79 GLU A CA 1
ATOM 626 C C . GLU A 1 79 ? 16.584 -8.373 -43.703 1.00 82.19 79 GLU A C 1
ATOM 628 O O . GLU A 1 79 ? 17.651 -8.580 -44.283 1.00 82.19 79 GLU A O 1
ATOM 633 N N . GLU A 1 80 ? 15.566 -7.737 -44.295 1.00 83.19 80 GLU A N 1
ATOM 634 C CA . GLU A 1 80 ? 15.564 -7.345 -45.714 1.00 83.19 80 GLU A CA 1
ATOM 635 C C . GLU A 1 80 ? 16.691 -6.348 -46.056 1.00 83.19 80 GLU A C 1
ATOM 637 O O . GLU A 1 80 ? 17.390 -6.510 -47.061 1.00 83.19 80 GLU A O 1
ATOM 642 N N . ILE A 1 81 ? 16.934 -5.338 -45.208 1.00 84.06 81 ILE A N 1
ATOM 643 C CA . ILE A 1 81 ? 18.058 -4.396 -45.379 1.00 84.06 81 ILE A CA 1
ATOM 644 C C . ILE A 1 81 ? 19.395 -5.140 -45.370 1.00 84.06 81 ILE A C 1
ATOM 646 O O . ILE A 1 81 ? 20.275 -4.854 -46.187 1.00 84.06 81 ILE A O 1
ATOM 650 N N . ASN A 1 82 ? 19.557 -6.101 -44.459 1.00 80.88 82 ASN A N 1
ATOM 651 C CA . ASN A 1 82 ? 20.784 -6.877 -44.347 1.00 80.88 82 ASN A CA 1
ATOM 652 C C . ASN A 1 82 ? 21.003 -7.777 -45.574 1.00 80.88 82 ASN A C 1
ATOM 654 O O . ASN A 1 82 ? 22.120 -7.829 -46.087 1.00 80.88 82 ASN A O 1
ATOM 658 N N . GLU A 1 83 ? 19.959 -8.433 -46.084 1.00 80.25 83 GLU A N 1
ATOM 659 C CA . GLU A 1 83 ? 20.032 -9.225 -47.318 1.00 80.25 83 GLU A CA 1
ATOM 660 C C . GLU A 1 83 ? 20.479 -8.372 -48.513 1.00 80.25 83 GLU A C 1
ATOM 662 O O . GLU A 1 83 ? 21.470 -8.698 -49.174 1.00 80.25 83 GLU A O 1
ATOM 667 N N . VAL A 1 84 ? 19.825 -7.226 -48.738 1.00 81.25 84 VAL A N 1
ATOM 668 C CA . VAL A 1 84 ? 20.178 -6.306 -49.833 1.00 81.25 84 VAL A CA 1
ATOM 669 C C . VAL A 1 84 ? 21.585 -5.730 -49.649 1.00 81.25 84 VAL A C 1
ATOM 671 O O . VAL A 1 84 ? 22.326 -5.593 -50.624 1.00 81.25 84 VAL A O 1
ATOM 674 N N . GLY A 1 85 ? 21.993 -5.425 -48.415 1.00 80.94 85 GLY A N 1
ATOM 675 C CA . GLY A 1 85 ? 23.341 -4.949 -48.102 1.00 80.94 85 GLY A CA 1
ATOM 676 C C . GLY A 1 85 ? 24.427 -5.992 -48.395 1.00 80.94 85 GLY A C 1
ATOM 677 O O . GLY A 1 85 ? 25.462 -5.666 -48.987 1.00 80.94 85 GLY A O 1
ATOM 678 N N . VAL A 1 86 ? 24.186 -7.262 -48.047 1.00 77.06 86 VAL A N 1
ATOM 679 C CA . VAL A 1 86 ? 25.085 -8.383 -48.371 1.00 77.06 86 VAL A CA 1
ATOM 680 C C . VAL A 1 86 ? 25.186 -8.565 -49.882 1.00 77.06 86 VAL A C 1
ATOM 682 O O . VAL A 1 86 ? 26.301 -8.655 -50.405 1.00 77.06 86 VAL A O 1
ATOM 685 N N . GLU A 1 87 ? 24.061 -8.552 -50.597 1.00 73.44 87 GLU A N 1
ATOM 686 C CA . GLU A 1 87 ? 24.059 -8.619 -52.058 1.00 73.44 87 GLU A CA 1
ATOM 687 C C . GLU A 1 87 ? 24.861 -7.466 -52.660 1.00 73.44 87 GLU A C 1
ATOM 689 O O . GLU A 1 87 ? 25.784 -7.719 -53.433 1.00 73.44 87 GLU A O 1
ATOM 694 N N . LEU A 1 88 ? 24.607 -6.222 -52.244 1.00 75.00 88 LEU A N 1
ATOM 695 C CA . LEU A 1 88 ? 25.325 -5.034 -52.709 1.00 75.00 88 LEU A CA 1
ATOM 696 C C . LEU A 1 88 ? 26.843 -5.141 -52.476 1.00 75.00 88 LEU A C 1
ATOM 698 O O . LEU A 1 88 ? 27.626 -4.776 -53.354 1.00 75.00 88 LEU A O 1
ATOM 702 N N . SER A 1 89 ? 27.266 -5.700 -51.336 1.00 68.50 89 SER A N 1
ATOM 703 C CA . SER A 1 89 ? 28.684 -5.926 -51.015 1.00 68.50 89 SER A CA 1
ATOM 704 C C . SER A 1 89 ? 29.357 -6.985 -51.903 1.00 68.50 89 SER A C 1
ATOM 706 O O . SER A 1 89 ? 30.570 -6.935 -52.122 1.00 68.50 89 SER A O 1
ATOM 708 N N . SER A 1 90 ? 28.578 -7.926 -52.450 1.00 66.44 90 SER A N 1
ATOM 709 C CA . SER A 1 90 ? 29.070 -9.002 -53.319 1.00 66.44 90 SER A CA 1
ATOM 710 C C . SER A 1 90 ? 29.317 -8.555 -54.769 1.00 66.44 90 SER A C 1
ATOM 712 O O . SER A 1 90 ? 30.060 -9.212 -55.507 1.00 66.44 90 SER A O 1
ATOM 714 N N . TYR A 1 91 ? 28.760 -7.411 -55.187 1.00 65.62 91 TYR A N 1
ATOM 715 C CA . TYR A 1 91 ? 28.995 -6.841 -56.514 1.00 65.62 91 TYR A CA 1
ATOM 716 C C . TYR A 1 91 ? 30.332 -6.086 -56.567 1.00 65.62 91 TYR A C 1
ATOM 718 O O . TYR A 1 91 ? 30.529 -5.052 -55.933 1.00 65.62 91 TYR A O 1
ATOM 726 N N . SER A 1 92 ? 31.270 -6.558 -57.398 1.00 51.19 92 SER A N 1
ATOM 727 C CA . SER A 1 92 ? 32.523 -5.829 -57.630 1.00 51.19 92 SER A CA 1
ATOM 728 C C . SER A 1 92 ? 32.268 -4.563 -58.460 1.00 51.19 92 SER A C 1
ATOM 730 O O . SER A 1 92 ? 31.809 -4.667 -59.605 1.00 51.19 92 SER A O 1
ATOM 732 N N . ARG A 1 93 ? 32.669 -3.389 -57.946 1.00 52.62 93 ARG A N 1
ATOM 733 C CA . ARG A 1 93 ? 32.564 -2.070 -58.617 1.00 52.62 93 ARG A CA 1
ATOM 734 C C . ARG A 1 93 ? 33.202 -2.006 -60.021 1.00 52.62 93 ARG A C 1
ATOM 736 O O . ARG A 1 93 ? 32.935 -1.081 -60.779 1.00 52.62 93 ARG A O 1
ATOM 743 N N . PHE A 1 94 ? 34.033 -2.988 -60.383 1.00 48.09 94 PHE A N 1
ATOM 744 C CA . PHE A 1 94 ? 34.770 -3.058 -61.651 1.00 48.09 94 PHE A CA 1
ATOM 745 C C . PHE A 1 94 ? 34.086 -3.884 -62.757 1.00 48.09 94 PHE A C 1
ATOM 747 O O . PHE A 1 94 ? 34.639 -4.016 -63.850 1.00 48.09 94 PHE A O 1
ATOM 754 N N . SER A 1 95 ? 32.892 -4.439 -62.520 1.00 49.31 95 SER A N 1
ATOM 755 C CA . SER A 1 95 ? 32.168 -5.180 -63.560 1.00 49.31 95 SER A CA 1
ATOM 756 C C . SER A 1 95 ? 31.413 -4.224 -64.490 1.00 49.31 95 SER A C 1
ATOM 758 O O . SER A 1 95 ? 30.305 -3.779 -64.194 1.00 49.31 95 SER A O 1
ATOM 760 N N . PHE A 1 96 ? 32.002 -3.940 -65.656 1.00 44.41 96 PHE A N 1
ATOM 761 C CA . PHE A 1 96 ? 31.407 -3.122 -66.726 1.00 44.41 96 PHE A CA 1
ATOM 762 C C . PHE A 1 96 ? 30.007 -3.607 -67.166 1.00 44.41 96 PHE A C 1
ATOM 764 O O . PHE A 1 96 ? 29.209 -2.822 -67.670 1.00 44.41 96 PHE A O 1
ATOM 771 N N . PHE A 1 97 ? 29.686 -4.885 -66.937 1.00 52.47 97 PHE A N 1
ATOM 772 C CA . PHE A 1 97 ? 28.421 -5.513 -67.328 1.00 52.47 97 PHE A CA 1
ATOM 773 C C . PHE A 1 97 ? 27.316 -5.455 -66.252 1.00 52.47 97 PHE A C 1
ATOM 775 O O . PHE A 1 97 ? 26.191 -5.841 -66.546 1.00 52.47 97 PHE A O 1
ATOM 782 N N . ASN A 1 98 ? 27.592 -4.949 -65.037 1.00 56.88 98 ASN A N 1
ATOM 783 C CA . ASN A 1 98 ? 26.665 -5.024 -63.887 1.00 56.88 98 ASN A CA 1
ATOM 784 C C . ASN A 1 98 ? 26.266 -3.659 -63.289 1.00 56.88 98 ASN A C 1
ATOM 786 O O . ASN A 1 98 ? 25.667 -3.615 -62.219 1.00 56.88 98 ASN A O 1
ATOM 790 N N . ARG A 1 99 ? 26.590 -2.538 -63.950 1.00 61.75 99 ARG A N 1
ATOM 791 C CA . ARG A 1 99 ? 26.373 -1.186 -63.396 1.00 61.75 99 ARG A CA 1
ATOM 792 C C . ARG A 1 99 ? 24.899 -0.882 -63.086 1.00 61.75 99 ARG A C 1
ATOM 794 O O . ARG A 1 99 ? 24.608 -0.353 -62.027 1.00 61.75 99 ARG A O 1
ATOM 801 N N . LYS A 1 100 ? 23.974 -1.283 -63.967 1.00 63.53 100 LYS A N 1
ATOM 802 C CA . LYS A 1 100 ? 22.528 -1.059 -63.771 1.00 63.53 100 LYS A CA 1
ATOM 803 C C . LYS A 1 100 ? 21.962 -1.808 -62.563 1.00 63.53 100 LYS A C 1
ATOM 805 O O . LYS A 1 100 ? 21.132 -1.257 -61.853 1.00 63.53 100 LYS A O 1
ATOM 810 N N . ASP A 1 101 ? 22.426 -3.033 -62.334 1.00 67.56 101 ASP A N 1
ATOM 811 C CA . ASP A 1 101 ? 21.974 -3.860 -61.212 1.00 67.56 101 ASP A CA 1
ATOM 812 C C . ASP A 1 101 ? 22.545 -3.331 -59.892 1.00 67.56 101 ASP A C 1
ATOM 814 O O . ASP A 1 101 ? 21.838 -3.270 -58.893 1.00 67.56 101 ASP A O 1
ATOM 818 N N . PHE A 1 102 ? 23.804 -2.879 -59.907 1.00 74.50 102 PHE A N 1
ATOM 819 C CA . PHE A 1 102 ? 24.430 -2.226 -58.758 1.00 74.50 102 PHE A CA 1
ATOM 820 C C . PHE A 1 102 ? 23.712 -0.923 -58.382 1.00 74.50 102 PHE A C 1
ATOM 822 O O . PHE A 1 102 ? 23.368 -0.737 -57.218 1.00 74.50 102 PHE A O 1
ATOM 829 N N . ASP A 1 103 ? 23.438 -0.051 -59.358 1.00 76.50 103 ASP A N 1
ATOM 830 C CA . ASP A 1 103 ? 22.736 1.217 -59.125 1.00 76.50 103 ASP A CA 1
ATOM 831 C C . ASP A 1 103 ? 21.302 0.970 -58.616 1.00 76.50 103 ASP A C 1
ATOM 833 O O . ASP A 1 103 ? 20.842 1.655 -57.703 1.00 76.50 103 ASP A O 1
ATOM 837 N N . TYR A 1 104 ? 20.617 -0.057 -59.138 1.00 80.62 104 TYR A N 1
ATOM 838 C CA . TYR A 1 104 ? 19.298 -0.480 -58.660 1.00 80.62 104 TYR A CA 1
ATOM 839 C C . TYR A 1 104 ? 19.332 -0.986 -57.211 1.00 80.62 104 TYR A C 1
ATOM 841 O O . TYR A 1 104 ? 18.560 -0.507 -56.380 1.00 80.62 104 TYR A O 1
ATOM 849 N N . LEU A 1 105 ? 20.233 -1.921 -56.888 1.00 80.38 105 LEU A N 1
ATOM 850 C CA . LEU A 1 105 ? 20.363 -2.474 -55.536 1.00 80.38 105 LEU A CA 1
ATOM 851 C C . LEU A 1 105 ? 20.765 -1.401 -54.524 1.00 80.38 105 LEU A C 1
ATOM 853 O O . LEU A 1 105 ? 20.229 -1.373 -53.420 1.00 80.38 105 LEU A O 1
ATOM 857 N N . LYS A 1 106 ? 21.655 -0.481 -54.911 1.00 84.75 106 LYS A N 1
ATOM 858 C CA . LYS A 1 106 ? 22.072 0.645 -54.072 1.00 84.75 106 LYS A CA 1
ATOM 859 C C . LYS A 1 106 ? 20.916 1.606 -53.795 1.00 84.75 106 LYS A C 1
ATOM 861 O O . LYS A 1 106 ? 20.705 1.992 -52.649 1.00 84.75 106 LYS A O 1
ATOM 866 N N . ARG A 1 107 ? 20.122 1.943 -54.816 1.00 86.69 107 ARG A N 1
ATOM 867 C CA . ARG A 1 107 ? 18.916 2.760 -54.638 1.00 86.69 107 ARG A CA 1
ATOM 868 C C . ARG A 1 107 ? 17.906 2.082 -53.716 1.00 86.69 107 ARG A C 1
ATOM 870 O O . ARG A 1 107 ? 17.389 2.712 -52.799 1.00 86.69 107 ARG A O 1
ATOM 877 N N . LYS A 1 108 ? 17.650 0.793 -53.948 1.00 84.38 108 LYS A N 1
ATOM 878 C CA . LYS A 1 108 ? 16.747 -0.023 -53.131 1.00 84.38 108 LYS A CA 1
ATOM 879 C C . LYS A 1 108 ? 17.197 -0.061 -51.671 1.00 84.38 108 LYS A C 1
ATOM 881 O O . LYS A 1 108 ? 16.371 0.133 -50.787 1.00 84.38 108 LYS A O 1
ATOM 886 N N . TYR A 1 109 ? 18.491 -0.266 -51.432 1.00 87.50 109 TYR A N 1
ATOM 887 C CA . TYR A 1 109 ? 19.077 -0.273 -50.095 1.00 87.50 109 TYR A CA 1
ATOM 888 C C . TYR A 1 109 ? 18.744 1.013 -49.326 1.00 87.50 109 TYR A C 1
ATOM 890 O O . TYR A 1 109 ? 18.192 0.943 -48.231 1.00 87.50 109 TYR A O 1
ATOM 898 N N . PHE A 1 110 ? 18.972 2.188 -49.927 1.00 89.94 110 PHE A N 1
ATOM 899 C CA . PHE A 1 110 ? 18.654 3.452 -49.257 1.00 89.94 110 PHE A CA 1
ATOM 900 C C . PHE A 1 110 ? 17.156 3.656 -49.042 1.00 89.94 110 PHE A C 1
ATOM 902 O O . PHE A 1 110 ? 16.769 4.144 -47.987 1.00 89.94 110 PHE A O 1
ATOM 909 N N . LEU A 1 111 ? 16.298 3.257 -49.986 1.00 87.88 111 LEU A N 1
ATOM 910 C CA . LEU A 1 111 ? 14.846 3.335 -49.787 1.00 87.88 111 LEU A CA 1
ATOM 911 C C . LEU A 1 111 ? 14.382 2.489 -48.593 1.00 87.88 111 LEU A C 1
ATOM 913 O O . LEU A 1 111 ? 13.564 2.964 -47.804 1.00 87.88 111 LEU A O 1
ATOM 917 N N . LEU A 1 112 ? 14.930 1.282 -48.424 1.00 87.00 112 LEU A N 1
ATOM 918 C CA . LEU A 1 112 ? 14.641 0.436 -47.265 1.00 87.00 112 LEU A CA 1
ATOM 919 C C . LEU A 1 112 ? 15.149 1.071 -45.963 1.00 87.00 112 LEU A C 1
ATOM 921 O O . LEU A 1 112 ? 14.414 1.102 -44.979 1.00 87.00 112 LEU A O 1
ATOM 925 N N . GLU A 1 113 ? 16.357 1.647 -45.956 1.00 90.25 113 GLU A N 1
ATOM 926 C CA . GLU A 1 113 ? 16.869 2.394 -44.798 1.00 90.25 113 GLU A CA 1
ATOM 927 C C . GLU A 1 113 ? 15.962 3.579 -44.417 1.00 90.25 113 GLU A C 1
ATOM 929 O O . GLU A 1 113 ? 15.699 3.792 -43.232 1.00 90.25 113 GLU A O 1
ATOM 934 N N . MET A 1 114 ? 15.419 4.316 -45.395 1.00 89.25 114 MET A N 1
ATOM 935 C CA . MET A 1 114 ? 14.474 5.413 -45.133 1.00 89.25 114 MET A CA 1
ATOM 936 C C . MET A 1 114 ? 13.144 4.915 -44.565 1.00 89.25 114 MET A C 1
ATOM 938 O O . MET A 1 114 ? 12.619 5.501 -43.615 1.00 89.25 114 MET A O 1
ATOM 942 N N . GLN A 1 115 ? 12.598 3.830 -45.121 1.00 87.25 115 GLN A N 1
ATOM 943 C CA . GLN A 1 115 ? 11.395 3.191 -44.582 1.00 87.25 115 GLN A CA 1
ATOM 944 C C . GLN A 1 115 ? 11.624 2.738 -43.140 1.00 87.25 115 GLN A C 1
ATOM 946 O O . GLN A 1 115 ? 10.771 2.951 -42.278 1.00 87.25 115 GLN A O 1
ATOM 951 N N . PHE A 1 116 ? 12.802 2.184 -42.857 1.00 88.88 116 PHE A N 1
ATOM 952 C CA . PHE A 1 116 ? 13.149 1.724 -41.524 1.00 88.88 116 PHE A CA 1
ATOM 953 C C . PHE A 1 116 ? 13.308 2.876 -40.538 1.00 88.88 116 PHE A C 1
ATOM 955 O O . PHE A 1 116 ? 12.771 2.802 -39.436 1.00 88.88 116 PHE A O 1
ATOM 962 N N . LEU A 1 117 ? 13.947 3.978 -40.943 1.00 90.31 117 LEU A N 1
ATOM 963 C CA . LEU A 1 117 ? 14.012 5.198 -40.139 1.00 90.31 117 LEU A CA 1
ATOM 964 C C . LEU A 1 117 ? 12.615 5.722 -39.780 1.00 90.31 117 LEU A C 1
ATOM 966 O O . LEU A 1 117 ? 12.374 6.080 -38.626 1.00 90.31 117 LEU A O 1
ATOM 970 N N . SER A 1 118 ? 11.700 5.748 -40.752 1.00 88.19 118 SER A N 1
ATOM 971 C CA . SER A 1 118 ? 10.317 6.187 -40.543 1.00 88.19 118 SER A CA 1
ATOM 972 C C . SER A 1 118 ? 9.587 5.286 -39.546 1.00 88.19 118 SER A C 1
ATOM 974 O O . SER A 1 118 ? 9.030 5.787 -38.572 1.00 88.19 118 SER A O 1
ATOM 976 N N . LEU A 1 119 ? 9.652 3.965 -39.745 1.00 86.75 119 LEU A N 1
ATOM 977 C CA . LEU A 1 119 ? 9.025 2.981 -38.861 1.00 86.75 119 LEU A CA 1
ATOM 978 C C . LEU A 1 119 ? 9.566 3.086 -37.430 1.00 86.75 119 LEU A C 1
ATOM 980 O O . LEU A 1 119 ? 8.797 3.101 -36.476 1.00 86.75 119 LEU A O 1
ATOM 984 N N . ILE A 1 120 ? 10.885 3.206 -37.271 1.00 88.31 120 ILE A N 1
ATOM 985 C CA . ILE A 1 120 ? 11.525 3.368 -35.962 1.00 88.31 120 ILE A CA 1
ATOM 986 C C . ILE A 1 120 ? 11.075 4.667 -35.280 1.00 88.31 120 ILE A C 1
ATOM 988 O O . ILE A 1 120 ? 10.841 4.672 -34.071 1.00 88.31 120 ILE A O 1
ATOM 992 N N . SER A 1 121 ? 10.927 5.761 -36.033 1.00 86.50 121 SER A N 1
ATOM 993 C CA . SER A 1 121 ? 10.419 7.028 -35.497 1.00 86.50 121 SER A CA 1
ATOM 994 C C . SER A 1 121 ? 8.988 6.889 -34.975 1.00 86.50 121 SER A C 1
ATOM 996 O O . SER A 1 121 ? 8.703 7.304 -33.853 1.00 86.50 121 SER A O 1
ATOM 998 N N . GLU A 1 122 ? 8.116 6.238 -35.744 1.00 82.75 122 GLU A N 1
ATOM 999 C CA . GLU A 1 122 ? 6.719 5.999 -35.374 1.00 82.75 122 GLU A CA 1
ATOM 1000 C C . GLU A 1 122 ? 6.610 5.072 -34.153 1.00 82.75 122 GLU A C 1
ATOM 1002 O O . GLU A 1 122 ? 5.976 5.416 -33.158 1.00 82.75 122 GLU A O 1
ATOM 1007 N N . VAL A 1 123 ? 7.339 3.951 -34.156 1.00 82.38 123 VAL A N 1
ATOM 1008 C CA . VAL A 1 123 ? 7.417 3.008 -33.027 1.00 82.38 123 VAL A CA 1
ATOM 1009 C C . VAL A 1 123 ? 7.925 3.690 -31.751 1.00 82.38 123 VAL A C 1
ATOM 1011 O O . VAL A 1 123 ? 7.427 3.430 -30.654 1.00 82.38 123 VAL A O 1
ATOM 1014 N N . ASN A 1 124 ? 8.903 4.587 -31.863 1.00 79.38 124 ASN A N 1
ATOM 1015 C CA . ASN A 1 124 ? 9.401 5.342 -30.717 1.00 79.38 124 ASN A CA 1
ATOM 1016 C C . ASN A 1 124 ? 8.365 6.322 -30.155 1.00 79.38 124 ASN A C 1
ATOM 1018 O O . ASN A 1 124 ? 8.324 6.502 -28.936 1.00 79.38 124 ASN A O 1
ATOM 1022 N N . GLN A 1 125 ? 7.579 6.967 -31.022 1.00 78.75 125 GLN A N 1
ATOM 1023 C CA . GLN A 1 125 ? 6.576 7.964 -30.642 1.00 78.75 125 GLN A CA 1
ATOM 1024 C C . GLN A 1 125 ? 5.319 7.323 -30.054 1.00 78.75 125 GLN A C 1
ATOM 1026 O O . GLN A 1 125 ? 4.824 7.782 -29.029 1.00 78.75 125 GLN A O 1
ATOM 1031 N N . GLU A 1 126 ? 4.823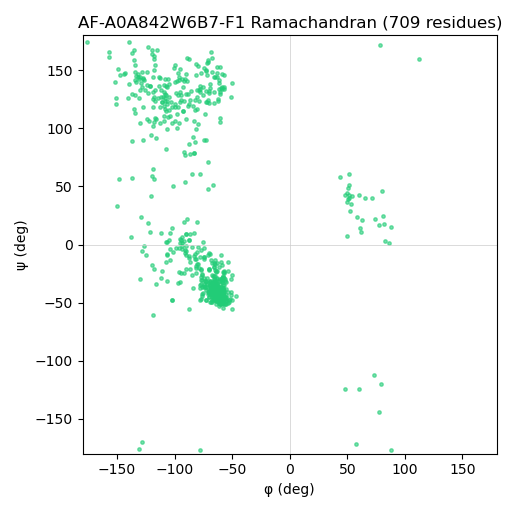 6.259 -30.678 1.00 76.50 126 GLU A N 1
ATOM 1032 C CA . GLU A 1 126 ? 3.524 5.676 -30.340 1.00 76.50 126 GLU A CA 1
ATOM 1033 C C . GLU A 1 126 ? 3.630 4.486 -29.388 1.00 76.50 126 GLU A C 1
ATOM 1035 O O . GLU A 1 126 ? 2.767 4.284 -28.538 1.00 76.50 126 GLU A O 1
ATOM 1040 N N . CYS A 1 127 ? 4.703 3.703 -29.498 1.00 73.00 127 CYS A N 1
ATOM 1041 C CA . CYS A 1 127 ? 4.855 2.453 -28.754 1.00 73.00 127 CYS A CA 1
ATOM 1042 C C . CYS A 1 127 ? 5.875 2.542 -27.618 1.00 73.00 127 CYS A C 1
ATOM 1044 O O . CYS A 1 127 ? 6.133 1.544 -26.945 1.00 73.00 127 CYS A O 1
ATOM 1046 N N . ASN A 1 128 ? 6.462 3.724 -27.400 1.00 64.56 128 ASN A N 1
ATOM 1047 C CA . ASN A 1 128 ? 7.427 4.003 -26.336 1.00 64.56 128 ASN A CA 1
ATOM 1048 C C . ASN A 1 128 ? 8.608 3.006 -26.311 1.00 64.56 128 ASN A C 1
ATOM 1050 O O . ASN A 1 128 ? 9.226 2.778 -25.268 1.00 64.56 128 ASN A O 1
ATOM 1054 N N . TYR A 1 129 ? 8.974 2.442 -27.467 1.00 70.38 129 TYR A N 1
ATOM 1055 C CA . TYR A 1 129 ? 10.217 1.687 -27.602 1.00 70.38 129 TYR A CA 1
ATOM 1056 C C . TYR A 1 129 ? 11.413 2.656 -27.593 1.00 70.38 129 TYR A C 1
ATOM 1058 O O . TYR A 1 129 ? 11.261 3.826 -27.959 1.00 70.38 129 TYR A O 1
ATOM 1066 N N . PRO A 1 130 ? 12.590 2.227 -27.108 1.00 71.81 130 PRO A N 1
ATOM 1067 C CA . PRO A 1 130 ? 13.762 3.084 -27.006 1.00 71.81 130 PRO A CA 1
ATOM 1068 C C . PRO A 1 130 ? 14.753 2.808 -28.147 1.00 71.81 130 PRO A C 1
ATOM 1070 O O . PRO A 1 130 ? 15.930 2.576 -27.885 1.00 71.81 130 PRO A O 1
ATOM 1073 N N . TYR A 1 131 ? 14.314 2.787 -29.406 1.00 85.00 131 TYR A N 1
ATOM 1074 C CA . TYR A 1 131 ? 15.267 2.672 -30.510 1.00 85.00 131 TYR A CA 1
ATOM 1075 C C . TYR A 1 131 ? 16.021 3.992 -30.683 1.00 85.00 131 TYR A C 1
ATOM 1077 O O . TYR A 1 131 ? 15.426 5.067 -30.741 1.00 85.00 131 TYR A O 1
ATOM 1085 N N . VAL A 1 132 ? 17.339 3.925 -30.803 1.00 88.81 132 VAL A N 1
ATOM 1086 C CA . VAL A 1 132 ? 18.195 5.067 -31.114 1.00 88.81 132 VAL A CA 1
ATOM 1087 C C . VAL A 1 132 ? 18.664 4.914 -32.558 1.00 88.81 132 VAL A C 1
ATOM 1089 O O . VAL A 1 132 ? 19.589 4.134 -32.811 1.00 88.81 132 VAL A O 1
ATOM 1092 N N . PRO A 1 133 ? 18.027 5.615 -33.516 1.00 90.88 133 PRO A N 1
ATOM 1093 C CA . PRO A 1 133 ? 18.526 5.668 -34.879 1.00 90.88 133 PRO A CA 1
ATOM 1094 C C . PRO A 1 133 ? 19.821 6.487 -34.917 1.00 90.88 133 PRO A C 1
ATOM 1096 O O . PRO A 1 133 ? 19.897 7.600 -34.392 1.00 90.88 133 PRO A O 1
ATOM 1099 N N . VAL A 1 134 ? 20.841 5.913 -35.544 1.00 93.19 134 VAL A N 1
ATOM 1100 C CA . VAL A 1 134 ? 22.151 6.511 -35.782 1.00 93.19 134 VAL A CA 1
ATOM 1101 C C . VAL A 1 134 ? 22.318 6.643 -37.290 1.00 93.19 134 VAL A C 1
ATOM 1103 O O . VAL A 1 134 ? 22.499 5.639 -37.979 1.00 93.19 134 VAL A O 1
ATOM 1106 N N . LEU A 1 135 ? 22.251 7.872 -37.808 1.00 94.94 135 LEU A N 1
ATOM 1107 C CA . LEU A 1 135 ? 22.519 8.131 -39.224 1.00 94.94 135 LEU A CA 1
ATOM 1108 C C . LEU A 1 135 ? 24.021 8.275 -39.408 1.00 94.94 135 LEU A C 1
ATOM 1110 O O . LEU A 1 135 ? 24.641 9.159 -38.817 1.00 94.94 135 LEU A O 1
ATOM 1114 N N . PHE A 1 136 ? 24.603 7.404 -40.216 1.00 95.88 136 PHE A N 1
ATOM 1115 C CA . PHE A 1 136 ? 26.019 7.394 -40.523 1.00 95.88 136 PHE A CA 1
ATOM 1116 C C . PHE A 1 136 ? 26.231 7.761 -41.987 1.00 95.88 136 PHE A C 1
ATOM 1118 O O . PHE A 1 136 ? 26.021 6.945 -42.878 1.00 95.88 136 PHE A O 1
ATOM 1125 N N . PHE A 1 137 ? 26.685 8.986 -42.230 1.00 95.88 137 PHE A N 1
ATOM 1126 C CA . PHE A 1 137 ? 27.035 9.457 -43.562 1.00 95.88 137 PHE A CA 1
ATOM 1127 C C . PHE A 1 137 ? 28.491 9.116 -43.870 1.00 95.88 137 PHE A C 1
ATOM 1129 O O . PHE A 1 137 ? 29.407 9.548 -43.160 1.00 95.88 137 PHE A O 1
ATOM 1136 N N . TYR A 1 138 ? 28.709 8.352 -44.936 1.00 94.25 138 TYR A N 1
ATOM 1137 C CA . TYR A 1 138 ? 30.027 7.924 -45.384 1.00 94.25 138 TYR A CA 1
ATOM 1138 C C . TYR A 1 138 ? 30.364 8.458 -46.777 1.00 94.25 138 TYR A C 1
ATOM 1140 O O . TYR A 1 138 ? 29.488 8.870 -47.532 1.00 94.25 138 TYR A O 1
ATOM 1148 N N . GLU A 1 139 ? 31.656 8.434 -47.101 1.00 92.19 139 GLU A N 1
ATOM 1149 C CA . GLU A 1 139 ? 32.186 8.704 -48.437 1.00 92.19 139 GLU A CA 1
ATOM 1150 C C . GLU A 1 139 ? 32.918 7.451 -48.928 1.00 92.19 139 GLU A C 1
ATOM 1152 O O . GLU A 1 139 ? 33.514 6.701 -48.142 1.00 92.19 139 GLU A O 1
ATOM 1157 N N . ILE A 1 140 ? 32.826 7.184 -50.227 1.00 85.88 140 ILE A N 1
ATOM 1158 C CA . ILE A 1 140 ? 33.420 5.999 -50.846 1.00 85.88 140 ILE A CA 1
ATOM 1159 C C . ILE A 1 140 ? 34.953 6.112 -50.835 1.00 85.88 140 ILE A C 1
ATOM 1161 O O . ILE A 1 140 ? 35.510 7.160 -51.136 1.00 85.88 140 ILE A O 1
ATOM 1165 N N . ASP A 1 141 ? 35.643 5.009 -50.523 1.00 83.69 141 ASP A N 1
ATOM 1166 C CA . ASP A 1 141 ? 37.116 4.912 -50.491 1.00 83.69 141 ASP A CA 1
ATOM 1167 C C . ASP A 1 141 ? 37.793 5.897 -49.514 1.00 83.69 141 ASP A C 1
ATOM 1169 O O . ASP A 1 141 ? 38.978 6.221 -49.629 1.00 83.69 141 ASP A O 1
ATOM 1173 N N . HIS A 1 142 ? 37.045 6.344 -48.503 1.00 89.44 142 HIS A N 1
ATOM 1174 C CA . HIS A 1 142 ? 37.518 7.232 -47.454 1.00 89.44 142 HIS A CA 1
ATOM 1175 C C . HIS A 1 142 ? 37.859 6.439 -46.179 1.00 89.44 142 HIS A C 1
ATOM 1177 O O . HIS A 1 142 ? 36.980 5.997 -45.437 1.00 89.44 142 HIS A O 1
ATOM 1183 N N . TYR A 1 143 ? 39.156 6.279 -45.886 1.00 91.38 143 TYR A N 1
ATOM 1184 C CA . TYR A 1 143 ? 39.650 5.480 -44.748 1.00 91.38 143 TYR A CA 1
ATOM 1185 C C . TYR A 1 143 ? 39.003 5.823 -43.384 1.00 91.38 143 TYR A C 1
ATOM 1187 O O . TYR A 1 143 ? 38.639 4.905 -42.644 1.00 91.38 143 TYR A O 1
ATOM 1195 N N . PRO A 1 144 ? 38.807 7.106 -43.007 1.00 92.19 144 PRO A N 1
ATOM 1196 C CA . PRO A 1 144 ? 38.089 7.442 -41.778 1.00 92.19 144 PRO A CA 1
ATOM 1197 C C . PRO A 1 144 ? 36.639 6.938 -41.747 1.00 92.19 144 PRO A C 1
ATOM 1199 O O . PRO A 1 144 ? 36.168 6.555 -40.678 1.00 92.19 144 PRO A O 1
ATOM 1202 N N . SER A 1 145 ? 35.947 6.895 -42.890 1.00 93.12 145 SER A N 1
ATOM 1203 C CA . SER A 1 145 ? 34.584 6.364 -42.986 1.00 93.12 145 SER A CA 1
ATOM 1204 C C . SER A 1 145 ? 34.543 4.849 -42.798 1.00 93.12 145 SER A C 1
ATOM 1206 O O . SER A 1 145 ? 33.722 4.358 -42.028 1.00 93.12 145 SER A O 1
ATOM 1208 N N . GLU A 1 146 ? 35.483 4.107 -43.388 1.00 91.25 146 GLU A N 1
ATOM 1209 C CA . GLU A 1 146 ? 35.609 2.663 -43.134 1.00 91.25 146 GLU A CA 1
ATOM 1210 C C . GLU A 1 146 ? 35.840 2.378 -41.645 1.00 91.25 146 GLU A C 1
ATOM 1212 O O . GLU A 1 146 ? 35.169 1.538 -41.041 1.00 91.25 146 GLU A O 1
ATOM 1217 N N . ARG A 1 147 ? 36.753 3.133 -41.019 1.00 93.00 147 ARG A N 1
ATOM 1218 C CA . ARG A 1 147 ? 37.038 2.998 -39.588 1.00 93.00 147 ARG A CA 1
ATOM 1219 C C . ARG A 1 147 ? 35.818 3.319 -38.723 1.00 93.00 147 ARG A C 1
ATOM 1221 O O . ARG A 1 147 ? 35.596 2.630 -37.729 1.00 93.00 147 ARG A O 1
ATOM 1228 N N . GLN A 1 148 ? 35.037 4.335 -39.087 1.00 95.06 148 GLN A N 1
ATOM 1229 C CA . GLN A 1 148 ? 33.815 4.685 -38.368 1.00 95.06 148 GLN A CA 1
ATOM 1230 C C . GLN A 1 148 ? 32.766 3.568 -38.439 1.00 95.06 148 GLN A C 1
ATOM 1232 O O . GLN A 1 148 ? 32.131 3.281 -37.424 1.00 95.06 148 GLN A O 1
ATOM 1237 N N . GLY A 1 149 ? 32.633 2.899 -39.590 1.00 91.06 149 GLY A N 1
ATOM 1238 C CA . GLY A 1 149 ? 31.738 1.751 -39.760 1.00 91.06 149 GLY A CA 1
ATOM 1239 C C . GLY A 1 149 ? 32.043 0.606 -38.786 1.00 91.06 149 GLY A C 1
ATOM 1240 O O . GLY A 1 149 ? 31.129 0.073 -38.158 1.00 91.06 149 GLY A O 1
ATOM 1241 N N . PHE A 1 150 ? 33.324 0.281 -38.567 1.00 91.69 150 PHE A N 1
ATOM 1242 C CA . PHE A 1 150 ? 33.718 -0.727 -37.569 1.00 91.69 150 PHE A CA 1
ATOM 1243 C C . PHE A 1 150 ? 33.359 -0.317 -36.133 1.00 91.69 150 PHE A C 1
ATOM 1245 O O . PHE A 1 150 ? 32.840 -1.134 -35.376 1.00 91.69 150 PHE A O 1
ATOM 1252 N N . ILE A 1 151 ? 33.580 0.950 -35.767 1.00 92.94 151 ILE A N 1
ATOM 1253 C CA . ILE A 1 151 ? 33.220 1.472 -34.436 1.00 92.94 151 ILE A CA 1
ATOM 1254 C C . ILE A 1 151 ? 31.699 1.405 -34.223 1.00 92.94 151 ILE A C 1
ATOM 1256 O O . ILE A 1 151 ? 31.229 0.999 -33.162 1.00 92.94 151 ILE A O 1
ATOM 1260 N N . LEU A 1 152 ? 30.916 1.772 -35.239 1.00 91.38 152 LEU A N 1
ATOM 1261 C CA . LEU A 1 152 ? 29.454 1.700 -35.200 1.00 91.38 152 LEU A CA 1
ATOM 1262 C C . LEU A 1 152 ? 28.949 0.262 -35.061 1.00 91.38 152 LEU A C 1
ATOM 1264 O O . LEU A 1 152 ? 27.980 0.026 -34.342 1.00 91.38 152 LEU A O 1
ATOM 1268 N N . GLN A 1 153 ? 29.630 -0.704 -35.679 1.00 88.25 153 GLN A N 1
ATOM 1269 C CA . GLN A 1 153 ? 29.323 -2.120 -35.500 1.00 88.25 153 GLN A CA 1
ATOM 1270 C C . GLN A 1 153 ? 29.557 -2.580 -34.052 1.00 88.25 153 GLN A C 1
ATOM 1272 O O . GLN A 1 153 ? 28.750 -3.342 -33.517 1.00 88.25 153 GLN A O 1
ATOM 1277 N N . GLU A 1 154 ? 30.627 -2.122 -33.396 1.00 87.06 154 GLU A N 1
ATOM 1278 C CA . GLU A 1 154 ? 30.884 -2.416 -31.978 1.00 87.06 154 GLU A CA 1
ATOM 1279 C C . GLU A 1 154 ? 29.814 -1.800 -31.068 1.00 87.06 154 GLU A C 1
ATOM 1281 O O . GLU A 1 154 ? 29.279 -2.488 -30.195 1.00 87.06 154 GLU A O 1
ATOM 1286 N N . VAL A 1 155 ? 29.434 -0.542 -31.313 1.00 86.31 155 VAL A N 1
ATOM 1287 C CA . VAL A 1 155 ? 28.368 0.136 -30.559 1.00 86.31 155 VAL A CA 1
ATOM 1288 C C . VAL A 1 155 ? 27.014 -0.543 -30.774 1.00 86.31 155 VAL A C 1
ATOM 1290 O O . VAL A 1 155 ? 26.326 -0.838 -29.800 1.00 86.31 155 VAL A O 1
ATOM 1293 N N . SER A 1 156 ? 26.647 -0.875 -32.013 1.00 84.69 156 SER A N 1
ATOM 1294 C CA . SER A 1 156 ? 25.405 -1.600 -32.307 1.00 84.69 156 SER A CA 1
ATOM 1295 C C . SER A 1 156 ? 25.370 -2.969 -31.614 1.00 84.69 156 SER A C 1
ATOM 1297 O O . SER A 1 156 ? 24.376 -3.303 -30.979 1.00 84.69 156 SER A O 1
ATOM 1299 N N . ARG A 1 157 ? 26.478 -3.728 -31.603 1.00 80.56 157 ARG A N 1
ATOM 1300 C CA . ARG A 1 157 ? 26.559 -4.995 -30.847 1.00 80.56 157 ARG A CA 1
ATOM 1301 C C . ARG A 1 157 ? 26.393 -4.806 -29.341 1.00 80.56 157 ARG A C 1
ATOM 1303 O O . ARG A 1 157 ? 25.794 -5.654 -28.691 1.00 80.56 157 ARG A O 1
ATOM 1310 N N . LYS A 1 158 ? 26.938 -3.724 -28.780 1.00 78.56 158 LYS A N 1
ATOM 1311 C CA . LYS A 1 158 ? 26.892 -3.434 -27.339 1.00 78.56 158 LYS A CA 1
ATOM 1312 C C . LYS A 1 158 ? 25.491 -3.080 -26.839 1.00 78.56 158 LYS A C 1
ATOM 1314 O O . LYS A 1 158 ? 25.162 -3.417 -25.706 1.00 78.56 158 LYS A O 1
ATOM 1319 N N . PHE A 1 159 ? 24.695 -2.398 -27.659 1.00 78.50 159 PHE A N 1
ATOM 1320 C CA . PHE A 1 159 ? 23.331 -1.977 -27.320 1.00 78.50 159 PHE A CA 1
ATOM 1321 C C . PHE A 1 159 ? 22.241 -2.833 -27.995 1.00 78.50 159 PHE A C 1
ATOM 1323 O O . PHE A 1 159 ? 21.060 -2.501 -27.896 1.00 78.50 159 PHE A O 1
ATOM 1330 N N . GLU A 1 160 ? 22.636 -3.947 -28.621 1.00 76.81 160 GLU A N 1
ATOM 1331 C CA . GLU A 1 160 ? 21.771 -4.960 -29.238 1.00 76.81 160 GLU A CA 1
ATOM 1332 C C . GLU A 1 160 ? 20.690 -4.344 -30.146 1.00 76.81 160 GLU A C 1
ATOM 1334 O O . GLU A 1 160 ? 20.995 -3.605 -31.082 1.00 76.81 160 GLU A O 1
ATOM 1339 N N . ASP A 1 161 ? 19.420 -4.655 -29.887 1.00 70.62 161 ASP A N 1
ATOM 1340 C CA . ASP A 1 161 ? 18.294 -4.228 -30.710 1.00 70.62 161 ASP A CA 1
ATOM 1341 C C . ASP A 1 161 ? 17.944 -2.748 -30.530 1.00 70.62 161 ASP A C 1
ATOM 1343 O O . ASP A 1 161 ? 17.226 -2.198 -31.355 1.00 70.62 161 ASP A O 1
ATOM 1347 N N . ASN A 1 162 ? 18.476 -2.067 -29.511 1.00 77.56 162 ASN A N 1
ATOM 1348 C CA . ASN A 1 162 ? 18.090 -0.690 -29.208 1.00 77.56 162 ASN A CA 1
ATOM 1349 C C . ASN A 1 162 ? 18.824 0.346 -30.071 1.00 77.56 162 ASN A C 1
ATOM 1351 O O . ASN A 1 162 ? 18.444 1.512 -30.056 1.00 77.56 162 ASN A O 1
ATOM 1355 N N . VAL A 1 163 ? 19.877 -0.033 -30.801 1.00 86.12 163 VAL A N 1
ATOM 1356 C CA . VAL A 1 163 ? 20.618 0.877 -31.689 1.00 86.12 163 VAL A CA 1
ATOM 1357 C C . VAL A 1 163 ? 20.505 0.406 -33.123 1.00 86.12 163 VAL A C 1
ATOM 1359 O O . VAL A 1 163 ? 20.919 -0.701 -33.467 1.00 86.12 163 VAL A O 1
ATOM 1362 N N . VAL A 1 164 ? 20.006 1.297 -33.972 1.00 86.88 164 VAL A N 1
ATOM 1363 C CA . VAL A 1 164 ? 19.857 1.064 -35.406 1.00 86.88 164 VAL A CA 1
ATOM 1364 C C . VAL A 1 164 ? 20.818 1.983 -36.140 1.00 86.88 164 VAL A C 1
ATOM 1366 O O . VAL A 1 164 ? 20.707 3.199 -36.025 1.00 86.88 164 VAL A O 1
ATOM 1369 N N . VAL A 1 165 ? 21.764 1.413 -36.884 1.00 89.94 165 VAL A N 1
ATOM 1370 C CA . VAL A 1 165 ? 22.716 2.182 -37.696 1.00 89.94 165 VAL A CA 1
ATOM 1371 C C . VAL A 1 165 ? 22.245 2.173 -39.145 1.00 89.94 165 VAL A C 1
ATOM 1373 O O . VAL A 1 165 ? 22.126 1.104 -39.736 1.00 89.94 165 VAL A O 1
ATOM 1376 N N . LEU A 1 166 ? 22.003 3.357 -39.701 1.00 91.88 166 LEU A N 1
ATOM 1377 C CA . LEU A 1 166 ? 21.620 3.570 -41.098 1.00 91.88 166 LEU A CA 1
ATOM 1378 C C . LEU A 1 166 ? 22.821 4.180 -41.817 1.00 91.88 166 LEU A C 1
ATOM 1380 O O . LEU A 1 166 ? 23.276 5.264 -41.445 1.00 91.88 166 LEU A O 1
ATOM 1384 N N . SER A 1 167 ? 23.387 3.454 -42.776 1.00 92.12 167 SER A N 1
ATOM 1385 C CA . SER A 1 167 ? 24.651 3.800 -43.427 1.00 92.12 167 SER A CA 1
ATOM 1386 C C . SER A 1 167 ? 24.385 4.415 -44.793 1.00 92.12 167 SER A C 1
ATOM 1388 O O . SER A 1 167 ? 24.114 3.708 -45.757 1.00 92.12 167 SER A O 1
ATOM 1390 N N . ILE A 1 168 ? 24.539 5.733 -44.889 1.00 92.56 168 ILE A N 1
ATOM 1391 C CA . ILE A 1 168 ? 24.126 6.545 -46.032 1.00 92.56 168 ILE A CA 1
ATOM 1392 C C . ILE A 1 168 ? 25.353 7.057 -46.791 1.00 92.56 168 ILE A C 1
ATOM 1394 O O . ILE A 1 168 ? 26.232 7.700 -46.219 1.00 92.56 168 ILE A O 1
ATOM 1398 N N . ASP A 1 169 ? 25.403 6.818 -48.100 1.00 91.75 169 ASP A N 1
ATOM 1399 C CA . ASP A 1 169 ? 26.418 7.425 -48.965 1.00 91.75 169 ASP A CA 1
ATOM 1400 C C . ASP A 1 169 ? 26.090 8.907 -49.180 1.00 91.75 169 ASP A C 1
ATOM 1402 O O . ASP A 1 169 ? 25.095 9.235 -49.829 1.00 91.75 169 ASP A O 1
ATOM 1406 N N . LYS A 1 170 ? 26.927 9.802 -48.642 1.00 91.44 170 LYS A N 1
ATOM 1407 C CA . LYS A 1 170 ? 26.705 11.256 -48.687 1.00 91.44 170 LYS A CA 1
ATOM 1408 C C . LYS A 1 170 ? 26.595 11.782 -50.124 1.00 91.44 170 LYS A C 1
ATOM 1410 O O . LYS A 1 170 ? 25.877 12.750 -50.369 1.00 91.44 170 LYS A O 1
ATOM 1415 N N . ASP A 1 171 ? 27.299 11.154 -51.064 1.00 89.75 171 ASP A N 1
ATOM 1416 C CA . ASP A 1 171 ? 27.447 11.639 -52.439 1.00 89.75 171 ASP A CA 1
ATOM 1417 C C . ASP A 1 171 ? 26.548 10.882 -53.433 1.00 89.75 171 ASP A C 1
ATOM 1419 O O . ASP A 1 171 ? 26.722 10.976 -54.650 1.00 89.75 171 ASP A O 1
ATOM 1423 N N . TYR A 1 172 ? 25.566 10.118 -52.942 1.00 90.06 172 TYR A N 1
ATOM 1424 C CA . TYR A 1 172 ? 24.631 9.410 -53.808 1.00 90.06 172 TYR A CA 1
ATOM 1425 C C . TYR A 1 172 ? 23.528 10.341 -54.333 1.00 90.06 172 TYR A C 1
ATOM 1427 O O . TYR A 1 172 ? 22.599 10.706 -53.613 1.00 90.06 172 TYR A O 1
ATOM 1435 N N . GLU A 1 173 ? 23.640 10.741 -55.602 1.00 86.75 173 GLU A N 1
ATOM 1436 C CA . GLU A 1 173 ? 22.725 11.696 -56.251 1.00 86.75 173 GLU A CA 1
ATOM 1437 C C . GLU A 1 173 ? 21.472 11.046 -56.868 1.00 86.75 173 GLU A C 1
ATOM 1439 O O . GLU A 1 173 ? 20.465 11.724 -57.072 1.00 86.75 173 GLU A O 1
ATOM 1444 N N . ASP A 1 174 ? 21.505 9.739 -57.152 1.00 85.62 174 ASP A N 1
ATOM 1445 C CA . ASP A 1 174 ? 20.428 9.042 -57.876 1.00 85.62 174 ASP A CA 1
ATOM 1446 C C . ASP A 1 174 ? 19.161 8.803 -57.024 1.00 85.62 174 ASP A C 1
ATOM 1448 O O . ASP A 1 174 ? 18.113 8.438 -57.567 1.00 85.62 174 ASP A O 1
ATOM 1452 N N . GLU A 1 175 ? 19.229 9.023 -55.705 1.00 89.50 175 GLU A N 1
ATOM 1453 C CA . GLU A 1 175 ? 18.081 8.967 -54.792 1.00 89.50 175 GLU A CA 1
ATOM 1454 C C . GLU A 1 175 ? 17.890 10.304 -54.047 1.00 89.50 175 GLU A C 1
ATOM 1456 O O . GLU A 1 175 ? 18.644 10.611 -53.119 1.00 89.50 175 GLU A O 1
ATOM 1461 N N . PRO A 1 176 ? 16.870 11.108 -54.408 1.00 89.38 176 PRO A N 1
ATOM 1462 C CA . PRO A 1 176 ? 16.635 12.428 -53.819 1.00 89.38 176 PRO A CA 1
ATOM 1463 C C . PRO A 1 176 ? 16.476 12.448 -52.293 1.00 89.38 176 PRO A C 1
ATOM 1465 O O . PRO A 1 176 ? 16.836 13.446 -51.666 1.00 89.38 176 PRO A O 1
ATOM 1468 N N . LEU A 1 177 ? 15.961 11.374 -51.679 1.00 88.62 177 LEU A N 1
ATOM 1469 C CA . LEU A 1 177 ? 15.800 11.303 -50.220 1.00 88.62 177 LEU A CA 1
ATOM 1470 C C . LEU A 1 177 ? 17.139 11.330 -49.472 1.00 88.62 177 LEU A C 1
ATOM 1472 O O . LEU A 1 177 ? 17.220 11.900 -48.384 1.00 88.62 177 LEU A O 1
ATOM 1476 N N . VAL A 1 178 ? 18.200 10.784 -50.072 1.00 90.50 178 VAL A N 1
ATOM 1477 C CA . VAL A 1 178 ? 19.552 10.846 -49.500 1.00 90.50 178 VAL A CA 1
ATOM 1478 C C . VAL A 1 178 ? 20.024 12.296 -49.429 1.00 90.50 178 VAL A C 1
ATOM 1480 O O . VAL A 1 178 ? 20.445 12.765 -48.373 1.00 90.50 178 VAL A O 1
ATOM 1483 N N . GLN A 1 179 ? 19.868 13.039 -50.526 1.00 90.94 179 GLN A N 1
ATOM 1484 C CA . GLN A 1 179 ? 20.248 14.452 -50.588 1.00 90.94 179 GLN A CA 1
ATOM 1485 C C . GLN A 1 179 ? 19.407 15.319 -49.645 1.00 90.94 179 GLN A C 1
ATOM 1487 O O . GLN A 1 179 ? 19.928 16.247 -49.027 1.00 90.94 179 GLN A O 1
ATOM 1492 N N . MET A 1 180 ? 18.125 14.988 -49.476 1.00 90.56 180 MET A N 1
ATOM 1493 C CA . MET A 1 180 ? 17.259 15.644 -48.498 1.00 90.56 180 MET A CA 1
ATOM 1494 C C . MET A 1 180 ? 17.791 15.477 -47.068 1.00 90.56 180 MET A C 1
ATOM 1496 O O . MET A 1 180 ? 17.871 16.467 -46.346 1.00 90.56 180 MET A O 1
ATOM 1500 N N . LEU A 1 181 ? 18.205 14.269 -46.665 1.00 90.88 181 LEU A N 1
ATOM 1501 C CA . LEU A 1 181 ? 18.775 14.037 -45.332 1.00 90.88 181 LEU A CA 1
ATOM 1502 C C . LEU A 1 181 ? 20.122 14.737 -45.130 1.00 90.88 181 LEU A C 1
ATOM 1504 O O . LEU A 1 181 ? 20.349 15.322 -44.070 1.00 90.88 181 LEU A O 1
ATOM 1508 N N . VAL A 1 182 ? 20.997 14.714 -46.141 1.00 92.19 182 VAL A N 1
ATOM 1509 C CA . VAL A 1 182 ? 22.285 15.432 -46.111 1.00 92.19 182 VAL A CA 1
ATOM 1510 C C . VAL A 1 182 ? 22.059 16.929 -45.880 1.00 92.19 182 VAL A C 1
ATOM 1512 O O . VAL A 1 182 ? 22.729 17.529 -45.042 1.00 92.19 182 VAL A O 1
ATOM 1515 N N . GLN A 1 183 ? 21.081 17.524 -46.571 1.00 91.81 183 GLN A N 1
ATOM 1516 C CA . GLN A 1 183 ? 20.727 18.937 -46.414 1.00 91.81 183 GLN A CA 1
ATOM 1517 C C . GLN A 1 183 ? 20.051 19.227 -45.072 1.00 91.81 183 GLN A C 1
ATOM 1519 O O . GLN A 1 183 ? 20.418 20.190 -44.404 1.00 91.81 183 GLN A O 1
ATOM 1524 N N . GLN A 1 184 ? 19.095 18.393 -44.655 1.00 92.25 184 GLN A N 1
ATOM 1525 C CA . GLN A 1 184 ? 18.362 18.553 -43.397 1.00 92.25 184 GLN A CA 1
ATOM 1526 C C . GLN A 1 184 ? 19.293 18.531 -42.180 1.00 92.25 184 GLN A C 1
ATOM 1528 O O . GLN A 1 184 ? 19.073 19.275 -41.227 1.00 92.25 184 GLN A O 1
ATOM 1533 N N . HIS A 1 185 ? 20.325 17.687 -42.209 1.00 91.81 185 HIS A N 1
ATOM 1534 C CA . HIS A 1 185 ? 21.309 17.580 -41.134 1.00 91.81 185 HIS A CA 1
ATOM 1535 C C . HIS A 1 185 ? 22.568 18.426 -41.370 1.00 91.81 185 HIS A C 1
ATOM 1537 O O . HIS A 1 185 ? 23.495 18.368 -40.561 1.00 91.81 185 HIS A O 1
ATOM 1543 N N . GLU A 1 186 ? 22.608 19.232 -42.437 1.00 93.25 186 GLU A N 1
ATOM 1544 C CA . GLU A 1 186 ? 23.738 20.102 -42.788 1.00 93.25 186 GLU A CA 1
ATOM 1545 C C . GLU A 1 186 ? 25.080 19.338 -42.793 1.00 93.25 186 GLU A C 1
ATOM 1547 O O . GLU A 1 186 ? 26.040 19.729 -42.124 1.00 93.25 186 GLU A O 1
ATOM 1552 N N . VAL A 1 187 ? 25.127 18.176 -43.449 1.00 91.94 187 VAL A N 1
ATOM 1553 C CA . VAL A 1 187 ? 26.316 17.312 -43.457 1.00 91.94 187 VAL A CA 1
ATOM 1554 C C . VAL A 1 187 ? 27.301 17.789 -44.523 1.00 91.94 187 VAL A C 1
ATOM 1556 O O . VAL A 1 187 ? 27.101 17.548 -45.714 1.00 91.94 187 VAL A O 1
ATOM 1559 N N . ASP A 1 188 ? 28.399 18.415 -44.092 1.00 88.75 188 ASP A N 1
ATOM 1560 C CA . ASP A 1 188 ? 29.408 18.975 -44.997 1.00 88.75 188 ASP A CA 1
ATOM 1561 C C . ASP A 1 188 ? 30.575 18.004 -45.232 1.00 88.75 188 ASP A C 1
ATOM 1563 O O . ASP A 1 188 ? 31.176 17.992 -46.311 1.00 88.75 188 ASP A O 1
ATOM 1567 N N . LYS A 1 189 ? 30.918 17.180 -44.230 1.00 91.81 189 LYS A N 1
ATOM 1568 C CA . LYS A 1 189 ? 32.078 16.270 -44.263 1.00 91.81 189 LYS A CA 1
ATOM 1569 C C . LYS A 1 189 ? 31.722 14.850 -43.845 1.00 91.81 189 LYS A C 1
ATOM 1571 O O . LYS A 1 189 ? 30.982 14.649 -42.892 1.00 91.81 189 LYS A O 1
ATOM 1576 N N . ALA A 1 190 ? 32.332 13.864 -44.502 1.00 91.62 190 ALA A N 1
ATOM 1577 C CA . ALA A 1 190 ? 32.278 12.464 -44.091 1.00 91.62 190 ALA A CA 1
ATOM 1578 C C . ALA A 1 190 ? 33.566 12.045 -43.337 1.00 91.62 190 ALA A C 1
ATOM 1580 O O . ALA A 1 190 ? 34.637 12.595 -43.599 1.00 91.62 190 ALA A O 1
ATOM 1581 N N . PRO A 1 191 ? 33.512 11.056 -42.422 1.00 95.81 191 PRO A N 1
ATOM 1582 C CA . PRO A 1 191 ? 32.297 10.492 -41.846 1.00 95.81 191 PRO A CA 1
ATOM 1583 C C . PRO A 1 191 ? 31.543 11.531 -41.012 1.00 95.81 191 PRO A C 1
ATOM 1585 O O . PRO A 1 191 ? 32.170 12.337 -40.329 1.00 95.81 191 PRO A O 1
ATOM 1588 N N . ALA A 1 192 ? 30.216 11.482 -41.040 1.00 96.25 192 ALA A N 1
ATOM 1589 C CA . ALA A 1 192 ? 29.379 12.214 -40.097 1.00 96.25 192 ALA A CA 1
ATOM 1590 C C . ALA A 1 192 ? 28.383 11.270 -39.437 1.00 96.25 192 ALA A C 1
ATOM 1592 O O . ALA A 1 192 ? 27.869 10.349 -40.069 1.00 96.25 192 ALA A O 1
ATOM 1593 N N . ILE A 1 193 ? 28.124 11.501 -38.155 1.00 95.38 193 ILE A N 1
ATOM 1594 C CA . ILE A 1 193 ? 27.187 10.721 -37.357 1.00 95.38 193 ILE A CA 1
ATOM 1595 C C . ILE A 1 193 ? 26.139 11.662 -36.781 1.00 95.38 193 ILE A C 1
ATOM 1597 O O . ILE A 1 193 ? 26.485 12.670 -36.163 1.00 95.38 193 ILE A O 1
ATOM 1601 N N . ILE A 1 194 ? 24.872 11.299 -36.947 1.00 93.94 194 ILE A N 1
ATOM 1602 C CA . ILE A 1 194 ? 23.733 11.967 -36.324 1.00 93.94 194 ILE A CA 1
ATOM 1603 C C . ILE A 1 194 ? 23.077 11.000 -35.342 1.00 93.94 194 ILE A C 1
ATOM 1605 O O . ILE A 1 194 ? 22.701 9.891 -35.725 1.00 93.94 194 ILE A O 1
ATOM 1609 N N . VAL A 1 195 ? 22.916 11.422 -34.086 1.00 90.31 195 VAL A N 1
ATOM 1610 C CA . VAL A 1 195 ? 22.163 10.675 -33.064 1.00 90.31 195 VAL A CA 1
ATOM 1611 C C . VAL A 1 195 ? 21.162 11.613 -32.393 1.00 90.31 195 VAL A C 1
ATOM 1613 O O . VAL A 1 195 ? 21.520 12.456 -31.566 1.00 90.31 195 VAL A O 1
ATOM 1616 N N . GLY A 1 196 ? 19.884 11.478 -32.753 1.00 82.44 196 GLY A N 1
ATOM 1617 C CA . GLY A 1 196 ? 18.871 12.487 -32.427 1.00 82.44 196 GLY A CA 1
ATOM 1618 C C . GLY A 1 196 ? 19.240 13.834 -33.055 1.00 82.44 196 GLY A C 1
ATOM 1619 O O . GLY A 1 196 ? 19.488 13.901 -34.253 1.00 82.44 196 GLY A O 1
ATOM 1620 N N . ASP A 1 197 ? 19.334 14.886 -32.242 1.00 82.31 197 ASP A N 1
ATOM 1621 C CA . ASP A 1 197 ? 19.703 16.235 -32.703 1.00 82.31 197 ASP A CA 1
ATOM 1622 C C . ASP A 1 197 ? 21.220 16.510 -32.669 1.00 82.31 197 ASP A C 1
ATOM 1624 O O . ASP A 1 197 ? 21.664 17.609 -32.999 1.00 82.31 197 ASP A O 1
ATOM 1628 N N . GLU A 1 198 ? 22.035 15.547 -32.222 1.00 88.06 198 GLU A N 1
ATOM 1629 C CA . GLU A 1 198 ? 23.479 15.737 -32.045 1.00 88.06 198 GLU A CA 1
ATOM 1630 C C . GLU A 1 198 ? 24.234 15.300 -33.317 1.00 88.06 198 GLU A C 1
ATOM 1632 O O . GLU A 1 198 ? 24.217 14.123 -33.686 1.00 88.06 198 GLU A O 1
ATOM 1637 N N . LYS A 1 199 ? 24.890 16.262 -33.991 1.00 93.25 199 LYS A N 1
ATOM 1638 C CA . LYS A 1 199 ? 25.739 16.053 -35.179 1.00 93.25 199 LYS A CA 1
ATOM 1639 C C . LYS A 1 199 ? 27.216 16.009 -34.803 1.00 93.25 199 LYS A C 1
ATOM 1641 O O . LYS A 1 199 ? 27.731 16.939 -34.181 1.00 93.25 199 LYS A O 1
ATOM 1646 N N . HIS A 1 200 ? 27.917 14.986 -35.280 1.00 93.81 200 HIS A N 1
ATOM 1647 C CA . HIS A 1 200 ? 29.361 14.846 -35.133 1.00 93.81 200 HIS A CA 1
ATOM 1648 C C . HIS A 1 200 ? 30.016 14.611 -36.492 1.00 93.81 200 HIS A C 1
ATOM 1650 O O . HIS A 1 200 ? 29.751 13.603 -37.141 1.00 93.81 200 HIS A O 1
ATOM 1656 N N . GLU A 1 201 ? 30.891 15.525 -36.909 1.00 92.62 201 GLU A N 1
ATOM 1657 C CA . GLU A 1 201 ? 31.707 15.361 -38.114 1.00 92.62 201 GLU A CA 1
ATOM 1658 C C . GLU A 1 201 ? 33.113 14.864 -37.764 1.00 92.62 201 GLU A C 1
ATOM 1660 O O . GLU A 1 201 ? 33.738 15.320 -36.802 1.00 92.62 201 GLU A O 1
ATOM 1665 N N . GLY A 1 202 ? 33.638 13.961 -38.588 1.00 91.69 202 GLY A N 1
ATOM 1666 C CA . GLY A 1 202 ? 34.907 13.285 -38.363 1.00 91.69 202 GLY A CA 1
ATOM 1667 C C . GLY A 1 202 ? 34.767 12.004 -37.539 1.00 91.69 202 GLY A C 1
ATOM 1668 O O . GLY A 1 202 ? 33.677 11.550 -37.204 1.00 91.69 202 GLY A O 1
ATOM 1669 N N . LEU A 1 203 ? 35.909 11.376 -37.252 1.00 92.62 203 LEU A N 1
ATOM 1670 C CA . LEU A 1 203 ? 35.952 10.100 -36.540 1.00 92.62 203 LEU A CA 1
ATOM 1671 C C . LEU A 1 203 ? 35.538 10.282 -35.067 1.00 92.62 203 LEU A C 1
ATOM 1673 O O . LEU A 1 203 ? 36.204 11.004 -34.324 1.00 92.62 203 LEU A O 1
ATOM 1677 N N . VAL A 1 204 ? 34.498 9.568 -34.640 1.00 93.69 204 VAL A N 1
ATOM 1678 C CA . VAL A 1 204 ? 33.999 9.507 -33.260 1.00 93.69 204 VAL A CA 1
ATOM 1679 C C . VAL A 1 204 ? 34.322 8.138 -32.668 1.00 93.69 204 VAL A C 1
ATOM 1681 O O . VAL A 1 204 ? 34.028 7.100 -33.265 1.00 93.69 204 VAL A O 1
ATOM 1684 N N . TYR A 1 205 ? 34.923 8.123 -31.480 1.00 92.12 205 TYR A N 1
ATOM 1685 C CA . TYR A 1 205 ? 35.338 6.888 -30.816 1.00 92.12 205 TYR A CA 1
ATOM 1686 C C . TYR A 1 205 ? 34.181 6.192 -30.085 1.00 92.12 205 TYR A C 1
ATOM 1688 O O . TYR A 1 205 ? 33.228 6.827 -29.634 1.00 92.12 205 TYR A O 1
ATOM 1696 N N . GLU A 1 206 ? 34.311 4.873 -29.905 1.00 88.94 206 GLU A N 1
ATOM 1697 C CA . GLU A 1 206 ? 33.299 3.996 -29.293 1.00 88.94 206 GLU A CA 1
ATOM 1698 C C . GLU A 1 206 ? 32.785 4.512 -27.941 1.00 88.94 206 GLU A C 1
ATOM 1700 O O . GLU A 1 206 ? 31.588 4.453 -27.668 1.00 88.94 206 GLU A O 1
ATOM 1705 N N . LYS A 1 207 ? 33.676 5.039 -27.091 1.00 80.19 207 LYS A N 1
ATOM 1706 C CA . LYS A 1 207 ? 33.318 5.542 -25.759 1.00 80.19 207 LYS A CA 1
ATOM 1707 C C . LYS A 1 207 ? 32.365 6.733 -25.836 1.00 80.19 207 LYS A C 1
ATOM 1709 O O . LYS A 1 207 ? 31.363 6.754 -25.126 1.00 80.19 207 LYS A O 1
ATOM 1714 N N . ASP A 1 208 ? 32.680 7.705 -26.684 1.00 87.38 208 ASP A N 1
ATOM 1715 C CA . ASP A 1 208 ? 31.889 8.928 -26.815 1.00 87.38 208 ASP A CA 1
ATOM 1716 C C . ASP A 1 208 ? 30.532 8.609 -27.442 1.00 87.38 208 ASP A C 1
ATOM 1718 O O . ASP A 1 208 ? 29.497 9.030 -26.927 1.00 87.38 208 ASP A O 1
ATOM 1722 N N . LEU A 1 209 ? 30.527 7.754 -28.470 1.00 88.00 209 LEU A N 1
ATOM 1723 C CA . LEU A 1 209 ? 29.300 7.303 -29.115 1.00 88.00 209 LEU A CA 1
ATOM 1724 C C . LEU A 1 209 ? 28.432 6.446 -28.177 1.00 88.00 209 LEU A C 1
ATOM 1726 O O . LEU A 1 209 ? 27.218 6.623 -28.129 1.00 88.00 209 LEU A O 1
ATOM 1730 N N . SER A 1 210 ? 29.043 5.575 -27.366 1.00 83.06 210 SER A N 1
ATOM 1731 C CA . SER A 1 210 ? 28.332 4.798 -26.342 1.00 83.06 210 SER A CA 1
ATOM 1732 C C . SER A 1 210 ? 27.656 5.698 -25.312 1.00 83.06 210 SER A C 1
ATOM 1734 O O . SER A 1 210 ? 26.517 5.440 -24.942 1.00 83.06 210 SER A O 1
ATOM 1736 N N . ASN A 1 211 ? 28.334 6.755 -24.855 1.00 80.44 211 ASN A N 1
ATOM 1737 C CA . ASN A 1 211 ? 27.764 7.699 -23.892 1.00 80.44 211 ASN A CA 1
ATOM 1738 C C . ASN A 1 211 ? 26.590 8.480 -24.496 1.00 80.44 211 ASN A C 1
ATOM 1740 O O . ASN A 1 211 ? 25.578 8.685 -23.828 1.00 80.44 211 ASN A O 1
ATOM 1744 N N . LEU A 1 212 ? 26.719 8.894 -25.759 1.00 84.00 212 LEU A N 1
ATOM 1745 C CA . LEU A 1 212 ? 25.685 9.606 -26.509 1.00 84.00 212 LEU A CA 1
ATOM 1746 C C . LEU A 1 212 ? 24.417 8.754 -26.658 1.00 84.00 212 LEU A C 1
ATOM 1748 O O . LEU A 1 212 ? 23.320 9.188 -26.307 1.00 84.00 212 LEU A O 1
ATOM 1752 N N . VAL A 1 213 ? 24.590 7.508 -27.107 1.00 83.38 213 VAL A N 1
ATOM 1753 C CA . VAL A 1 213 ? 23.517 6.516 -27.216 1.00 83.38 213 VAL A CA 1
ATOM 1754 C C . VAL A 1 213 ? 22.892 6.256 -25.851 1.00 83.38 213 VAL A C 1
ATOM 1756 O O . VAL A 1 213 ? 21.674 6.320 -25.708 1.00 83.38 213 VAL A O 1
ATOM 1759 N N . GLN A 1 214 ? 23.708 6.023 -24.823 1.00 76.50 214 GLN A N 1
ATOM 1760 C CA . GLN A 1 214 ? 23.215 5.734 -23.482 1.00 76.50 214 GLN A CA 1
ATOM 1761 C C . GLN A 1 214 ? 22.393 6.895 -22.912 1.00 76.50 214 GLN A C 1
ATOM 1763 O O . GLN A 1 214 ? 21.318 6.668 -22.373 1.00 76.50 214 GLN A O 1
ATOM 1768 N N . LYS A 1 215 ? 22.818 8.146 -23.116 1.00 74.38 215 LYS A N 1
ATOM 1769 C CA . LYS A 1 215 ? 22.047 9.338 -22.734 1.00 74.38 215 LYS A CA 1
ATOM 1770 C C . LYS A 1 215 ? 20.667 9.382 -23.402 1.00 74.38 215 LYS A C 1
ATOM 1772 O O . LYS A 1 215 ? 19.711 9.799 -22.760 1.00 74.38 215 LYS A O 1
ATOM 1777 N N . LYS A 1 216 ? 20.549 8.952 -24.663 1.00 76.69 216 LYS A N 1
ATOM 1778 C CA . LYS A 1 216 ? 19.264 8.894 -25.387 1.00 76.69 216 LYS A CA 1
ATOM 1779 C C . LYS A 1 216 ? 18.404 7.693 -24.973 1.00 76.69 216 LYS A C 1
ATOM 1781 O O . LYS A 1 216 ? 17.182 7.800 -24.978 1.00 76.69 216 LYS A O 1
ATOM 1786 N N . LEU A 1 217 ? 19.029 6.584 -24.574 1.00 69.56 217 LEU A N 1
ATOM 1787 C CA . LEU A 1 217 ? 18.353 5.402 -24.025 1.00 69.56 217 LEU A CA 1
ATOM 1788 C C . LEU A 1 217 ? 17.901 5.574 -22.571 1.00 69.56 217 LEU A C 1
ATOM 1790 O O . LEU A 1 217 ? 17.016 4.844 -22.124 1.00 69.56 217 LEU A O 1
ATOM 1794 N N . ASN A 1 218 ? 18.492 6.512 -21.829 1.00 67.38 218 ASN A N 1
ATOM 1795 C CA . ASN A 1 218 ? 18.158 6.801 -20.438 1.00 67.38 218 ASN A CA 1
ATOM 1796 C C . ASN A 1 218 ? 16.789 7.485 -20.331 1.00 67.38 218 ASN A C 1
ATOM 1798 O O . ASN A 1 218 ? 16.693 8.663 -19.994 1.00 67.38 218 ASN A O 1
ATOM 1802 N N . ARG A 1 219 ? 15.711 6.743 -20.587 1.00 74.19 219 ARG A N 1
ATOM 1803 C CA . ARG A 1 219 ? 14.388 7.145 -20.125 1.00 74.19 219 ARG A CA 1
ATOM 1804 C C . ARG A 1 219 ? 14.271 6.779 -18.644 1.00 74.19 219 ARG A C 1
ATOM 1806 O O . ARG A 1 219 ? 14.522 5.635 -18.255 1.00 74.19 219 ARG A O 1
ATOM 1813 N N . VAL A 1 220 ? 13.969 7.775 -17.821 1.00 87.25 220 VAL A N 1
ATOM 1814 C CA . VAL A 1 220 ? 13.944 7.665 -16.360 1.00 87.25 220 VAL A CA 1
ATOM 1815 C C . VAL A 1 220 ? 12.493 7.613 -15.900 1.00 87.25 220 VAL A C 1
ATOM 1817 O O . VAL A 1 220 ? 11.696 8.459 -16.297 1.00 87.25 220 VAL A O 1
ATOM 1820 N N . ASP A 1 221 ? 12.159 6.590 -15.110 1.00 89.94 221 ASP A N 1
ATOM 1821 C CA . ASP A 1 221 ? 10.874 6.417 -14.414 1.00 89.94 221 ASP A CA 1
ATOM 1822 C C . ASP A 1 221 ? 9.643 6.648 -15.322 1.00 89.94 221 ASP A C 1
ATOM 1824 O O . ASP A 1 221 ? 8.672 7.306 -14.957 1.00 89.94 221 ASP A O 1
ATOM 1828 N N . ILE A 1 222 ? 9.694 6.124 -16.555 1.00 86.56 222 ILE A N 1
ATOM 1829 C CA . ILE A 1 222 ? 8.769 6.490 -17.647 1.00 86.56 222 ILE A CA 1
ATOM 1830 C C . ILE A 1 222 ? 7.291 6.283 -17.331 1.00 86.56 222 ILE A C 1
ATOM 1832 O O . ILE A 1 222 ? 6.453 7.062 -17.771 1.00 86.56 222 ILE A O 1
ATOM 1836 N N . TYR A 1 223 ? 6.968 5.247 -16.563 1.00 90.00 223 TYR A N 1
ATOM 1837 C CA . TYR A 1 223 ? 5.587 4.861 -16.291 1.00 90.00 223 TYR A CA 1
ATOM 1838 C C . TYR A 1 223 ? 4.970 5.636 -15.121 1.00 90.00 223 TYR A C 1
ATOM 1840 O O . TYR A 1 223 ? 3.798 5.437 -14.814 1.00 90.00 223 TYR A O 1
ATOM 1848 N N . SER A 1 224 ? 5.739 6.514 -14.469 1.00 91.31 224 SER A N 1
ATOM 1849 C CA . SER A 1 224 ? 5.277 7.343 -13.353 1.00 91.31 224 SER A CA 1
ATOM 1850 C C . SER A 1 224 ? 5.028 8.808 -13.747 1.00 91.31 224 SER A C 1
ATOM 1852 O O . SER A 1 224 ? 4.546 9.591 -12.930 1.00 91.31 224 SER A O 1
ATOM 1854 N N . GLN A 1 225 ? 5.320 9.198 -14.995 1.00 83.50 225 GLN A N 1
ATOM 1855 C CA . GLN A 1 225 ? 5.337 10.604 -15.428 1.00 83.50 225 GLN A CA 1
ATOM 1856 C C . GLN A 1 225 ? 3.991 11.330 -15.270 1.00 83.50 225 GLN A C 1
ATOM 1858 O O . GLN A 1 225 ? 3.967 12.541 -15.050 1.00 83.50 225 GLN A O 1
ATOM 1863 N N . ALA A 1 226 ? 2.874 10.602 -15.361 1.00 84.00 226 ALA A N 1
ATOM 1864 C CA . ALA A 1 226 ? 1.526 11.151 -15.205 1.00 84.00 226 ALA A CA 1
ATOM 1865 C C . ALA A 1 226 ? 1.094 11.336 -13.735 1.00 84.00 226 ALA A C 1
ATOM 1867 O O . ALA A 1 226 ? 0.021 11.880 -13.469 1.00 84.00 226 ALA A O 1
ATOM 1868 N N . ILE A 1 227 ? 1.894 10.876 -12.771 1.00 90.94 227 ILE A N 1
ATOM 1869 C CA . ILE A 1 227 ? 1.527 10.843 -11.355 1.00 90.94 227 ILE A CA 1
ATOM 1870 C C . ILE A 1 227 ? 1.940 12.146 -10.667 1.00 90.94 227 ILE A C 1
ATOM 1872 O O . ILE A 1 227 ? 3.094 12.572 -10.731 1.00 90.94 227 ILE A O 1
ATOM 1876 N N . ASN A 1 228 ? 1.006 12.769 -9.943 1.00 90.50 228 ASN A N 1
ATOM 1877 C CA . ASN A 1 228 ? 1.334 13.880 -9.052 1.00 90.50 228 ASN A CA 1
ATOM 1878 C C . ASN A 1 228 ? 1.813 13.355 -7.689 1.00 90.50 228 ASN A C 1
ATOM 1880 O O . ASN A 1 228 ? 1.012 13.158 -6.778 1.00 90.50 228 ASN A O 1
ATOM 1884 N N . PHE A 1 229 ? 3.125 13.183 -7.531 1.00 93.25 229 PHE A N 1
ATOM 1885 C CA . PHE A 1 229 ? 3.732 12.743 -6.267 1.00 93.25 229 PHE A CA 1
ATOM 1886 C C . PHE A 1 229 ? 3.705 13.787 -5.139 1.00 93.25 229 PHE A C 1
ATOM 1888 O O . PHE A 1 229 ? 3.993 13.447 -3.994 1.00 93.25 229 PHE A O 1
ATOM 1895 N N . SER A 1 230 ? 3.328 15.035 -5.428 1.00 89.69 230 SER A N 1
ATOM 1896 C CA . SER A 1 230 ? 3.109 16.066 -4.404 1.00 89.69 230 SER A CA 1
ATOM 1897 C C . SER A 1 230 ? 1.684 16.054 -3.8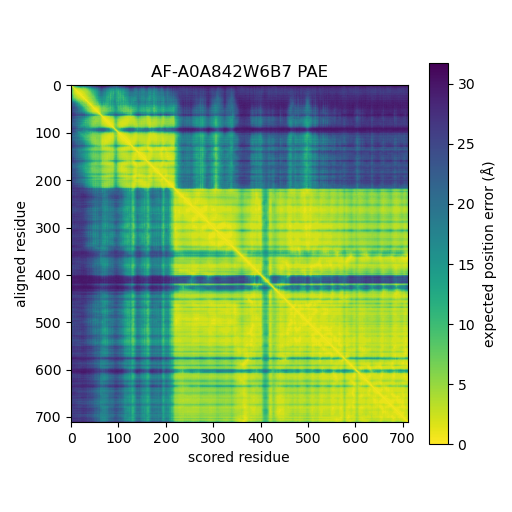48 1.00 89.69 230 SER A C 1
ATOM 1899 O O . SER A 1 230 ? 1.436 16.703 -2.837 1.00 89.69 230 SER A O 1
ATOM 1901 N N . TYR A 1 231 ? 0.760 15.298 -4.454 1.00 89.00 231 TYR A N 1
ATOM 1902 C CA . TYR A 1 231 ? -0.664 15.302 -4.100 1.00 89.00 231 TYR A CA 1
ATOM 1903 C C . TYR A 1 231 ? -0.915 15.084 -2.601 1.00 89.00 231 TYR A C 1
ATOM 1905 O O . TYR A 1 231 ? -1.663 15.833 -1.983 1.00 89.00 231 TYR A O 1
ATOM 1913 N N . ILE A 1 232 ? -0.260 14.090 -1.992 1.00 87.31 232 ILE A N 1
ATOM 1914 C CA . ILE A 1 232 ? -0.444 13.788 -0.564 1.00 87.31 232 ILE A CA 1
ATOM 1915 C C . ILE A 1 232 ? 0.104 14.908 0.327 1.00 87.31 232 ILE A C 1
ATOM 1917 O O . ILE A 1 232 ? -0.532 15.255 1.318 1.00 87.31 232 ILE A O 1
ATOM 1921 N N . LEU A 1 233 ? 1.245 15.502 -0.040 1.00 87.81 233 LEU A N 1
ATOM 1922 C CA . LEU A 1 233 ? 1.810 16.640 0.693 1.00 87.81 233 LEU A CA 1
ATOM 1923 C C . LEU A 1 233 ? 0.870 17.851 0.630 1.00 87.81 233 LEU A C 1
ATOM 1925 O O . LEU A 1 233 ? 0.680 18.528 1.633 1.00 87.81 233 LEU A O 1
ATOM 1929 N N . GLU A 1 234 ? 0.254 18.088 -0.531 1.00 87.62 234 GLU A N 1
ATOM 1930 C CA . GLU A 1 234 ? -0.701 19.177 -0.761 1.00 87.62 234 GLU A CA 1
ATOM 1931 C C . GLU A 1 234 ? -1.999 18.976 0.035 1.00 87.62 234 GLU A C 1
ATOM 1933 O O . GLU A 1 234 ? -2.445 19.894 0.717 1.00 87.62 234 GLU A O 1
ATOM 1938 N N . VAL A 1 235 ? -2.585 17.773 -0.006 1.00 83.12 235 VAL A N 1
ATOM 1939 C CA . VAL A 1 235 ? -3.843 17.452 0.696 1.00 83.12 235 VAL A CA 1
ATOM 1940 C C . VAL A 1 235 ? -3.689 17.487 2.216 1.00 83.12 235 VAL A C 1
ATOM 1942 O O . VAL A 1 235 ? -4.642 17.819 2.917 1.00 83.12 235 VAL A O 1
ATOM 1945 N N . LEU A 1 236 ? -2.507 17.140 2.729 1.00 80.62 236 LEU A N 1
ATOM 1946 C CA . LEU A 1 236 ? -2.209 17.151 4.163 1.00 80.62 236 LEU A CA 1
ATOM 1947 C C . LEU A 1 236 ? -1.561 18.459 4.637 1.00 80.62 236 LEU A C 1
ATOM 1949 O O . LEU A 1 236 ? -1.150 18.538 5.792 1.00 80.62 236 LEU A O 1
ATOM 1953 N N . GLU A 1 237 ? -1.460 19.466 3.763 1.00 84.69 237 GLU A N 1
ATOM 1954 C CA . GLU A 1 237 ? -0.874 20.780 4.063 1.00 84.69 237 GLU A CA 1
ATOM 1955 C C . GLU A 1 237 ? 0.548 20.695 4.653 1.00 84.69 237 GLU A C 1
ATOM 1957 O O . GLU A 1 237 ? 0.960 21.492 5.499 1.00 84.69 237 GLU A O 1
ATOM 1962 N N . ILE A 1 238 ? 1.330 19.713 4.200 1.00 84.38 238 ILE A N 1
ATOM 1963 C CA . ILE A 1 238 ? 2.702 19.512 4.660 1.00 84.38 238 ILE A CA 1
ATOM 1964 C C . ILE A 1 238 ? 3.612 20.531 3.980 1.00 84.38 238 ILE A C 1
ATOM 1966 O O . ILE A 1 238 ? 3.619 20.672 2.755 1.00 84.38 238 ILE A O 1
ATOM 1970 N N . ASP A 1 239 ? 4.439 21.210 4.779 1.00 88.81 239 ASP A N 1
ATOM 1971 C CA . ASP A 1 239 ? 5.472 22.110 4.270 1.00 88.81 239 ASP A CA 1
ATOM 1972 C C . ASP A 1 239 ? 6.460 21.333 3.389 1.00 88.81 239 ASP A C 1
ATOM 1974 O O . ASP A 1 239 ? 7.310 20.575 3.868 1.00 88.81 239 ASP A O 1
ATOM 1978 N N . ARG A 1 240 ? 6.335 21.540 2.076 1.00 89.75 240 ARG A N 1
ATOM 1979 C CA . ARG A 1 240 ? 7.133 20.868 1.053 1.00 89.75 240 ARG A CA 1
ATOM 1980 C C . ARG A 1 240 ? 8.628 21.148 1.199 1.00 89.75 240 ARG A C 1
ATOM 1982 O O . ARG A 1 240 ? 9.425 20.236 0.999 1.00 89.75 240 ARG A O 1
ATOM 1989 N N . GLU A 1 241 ? 9.024 22.372 1.540 1.00 91.19 241 GLU A N 1
ATOM 1990 C CA . GLU A 1 241 ? 10.443 22.725 1.674 1.00 91.19 241 GLU A CA 1
ATOM 1991 C C . GLU A 1 241 ? 11.047 22.052 2.905 1.00 91.19 241 GLU A C 1
ATOM 1993 O O . GLU A 1 241 ? 12.125 21.459 2.822 1.00 91.19 241 GLU A O 1
ATOM 1998 N N . LYS A 1 242 ? 10.308 22.043 4.020 1.00 90.44 242 LYS A N 1
ATOM 1999 C CA . LYS A 1 242 ? 10.697 21.297 5.222 1.00 90.44 242 LYS A CA 1
ATOM 2000 C C . LYS A 1 242 ? 10.774 19.791 4.954 1.00 90.44 242 LYS A C 1
ATOM 2002 O O . LYS A 1 242 ? 11.702 19.130 5.424 1.00 90.44 242 LYS A O 1
ATOM 2007 N N . PHE A 1 243 ? 9.837 19.254 4.170 1.00 90.56 243 PHE A N 1
ATOM 2008 C CA . PHE A 1 243 ? 9.844 17.851 3.760 1.00 90.56 243 PHE A CA 1
ATOM 2009 C C . PHE A 1 243 ? 11.093 17.493 2.960 1.00 90.56 243 PHE A C 1
ATOM 2011 O O . PHE A 1 243 ? 11.780 16.514 3.267 1.00 90.56 243 PHE A O 1
ATOM 2018 N N . ILE A 1 244 ? 11.430 18.324 1.977 1.00 93.19 244 ILE A N 1
ATOM 2019 C CA . ILE A 1 244 ? 12.629 18.160 1.160 1.00 93.19 244 ILE A CA 1
ATOM 2020 C C . ILE A 1 244 ? 13.887 18.249 2.034 1.00 93.19 244 ILE A C 1
ATOM 2022 O O . ILE A 1 244 ? 14.746 17.371 1.943 1.00 93.19 244 ILE A O 1
ATOM 2026 N N . SER A 1 245 ? 13.999 19.255 2.910 1.00 93.81 245 SER A N 1
ATOM 2027 C CA . SER A 1 245 ? 15.188 19.428 3.755 1.00 93.81 245 SER A CA 1
ATOM 2028 C C . SER A 1 245 ? 15.405 18.261 4.718 1.00 93.81 245 SER A C 1
ATOM 2030 O O . SER A 1 245 ? 16.532 17.789 4.859 1.00 93.81 245 SER A O 1
ATOM 2032 N N . ASN A 1 246 ? 14.334 17.760 5.343 1.00 91.62 246 ASN A N 1
ATOM 2033 C CA . ASN A 1 246 ? 14.409 16.613 6.251 1.00 91.62 246 ASN A CA 1
ATOM 2034 C C . ASN A 1 246 ? 14.782 15.327 5.504 1.00 91.62 246 ASN A C 1
ATOM 2036 O O . ASN A 1 246 ? 15.601 14.547 5.982 1.00 91.62 246 ASN A O 1
ATOM 2040 N N . SER A 1 247 ? 14.231 15.132 4.305 1.00 92.94 247 SER A N 1
ATOM 2041 C CA . SER A 1 247 ? 14.552 13.979 3.460 1.00 92.94 247 SER A CA 1
ATOM 2042 C C . SER A 1 247 ? 16.016 13.989 3.006 1.00 92.94 247 SER A C 1
ATOM 2044 O O . SER A 1 247 ? 16.664 12.947 3.011 1.00 92.94 247 SER A O 1
ATOM 2046 N N . PHE A 1 248 ? 16.580 15.155 2.666 1.00 95.50 248 PHE A N 1
ATOM 2047 C CA . PHE A 1 248 ? 18.016 15.260 2.381 1.00 95.50 248 PHE A CA 1
ATOM 2048 C C . PHE A 1 248 ? 18.876 14.953 3.609 1.00 95.50 248 PHE A C 1
ATOM 2050 O O . PHE A 1 248 ? 19.876 14.256 3.471 1.00 95.50 248 PHE A O 1
ATOM 2057 N N . ALA A 1 249 ? 18.482 15.418 4.799 1.00 94.19 249 ALA A N 1
ATOM 2058 C CA . ALA A 1 249 ? 19.208 15.111 6.031 1.00 94.19 249 ALA A CA 1
ATOM 2059 C C . ALA A 1 249 ? 19.281 13.595 6.291 1.00 94.19 249 ALA A C 1
ATOM 2061 O O . ALA A 1 249 ? 20.341 13.090 6.649 1.00 94.19 249 ALA A O 1
ATOM 2062 N N . LEU A 1 250 ? 18.203 12.851 6.019 1.00 90.12 250 LEU A N 1
ATOM 2063 C CA . LEU A 1 250 ? 18.196 11.390 6.153 1.00 90.12 250 LEU A CA 1
ATOM 2064 C C . LEU A 1 250 ? 19.173 10.661 5.219 1.00 90.12 250 LEU A C 1
ATOM 2066 O O . LEU A 1 250 ? 19.641 9.580 5.567 1.00 90.12 250 LEU A O 1
ATOM 2070 N N . LEU A 1 251 ? 19.497 11.202 4.037 1.00 93.75 251 LEU A N 1
ATOM 2071 C CA . LEU A 1 251 ? 20.467 10.556 3.136 1.00 93.75 251 LEU A CA 1
ATOM 2072 C C . LEU A 1 251 ? 21.883 10.511 3.734 1.00 93.75 251 LEU A C 1
ATOM 2074 O O . LEU A 1 251 ? 22.657 9.596 3.415 1.00 93.75 251 LEU A O 1
ATOM 2078 N N . GLU A 1 252 ? 22.193 11.464 4.615 1.00 93.88 252 GLU A N 1
ATOM 2079 C CA . GLU A 1 252 ? 23.468 11.570 5.329 1.00 93.88 252 GLU A CA 1
ATOM 2080 C C . GLU A 1 252 ? 23.543 10.643 6.554 1.00 93.88 252 GLU A C 1
ATOM 2082 O O . GLU A 1 252 ? 24.640 10.329 7.014 1.00 93.88 252 GLU A O 1
ATOM 2087 N N . GLU A 1 253 ? 22.404 10.154 7.052 1.00 89.50 253 GLU A N 1
ATOM 2088 C CA . GLU A 1 253 ? 22.339 9.229 8.189 1.00 89.50 253 GLU A CA 1
ATOM 2089 C C . GLU A 1 253 ? 22.850 7.825 7.821 1.00 89.50 253 GLU A C 1
ATOM 2091 O O . GLU A 1 253 ? 22.845 7.407 6.654 1.00 89.50 253 GLU A O 1
ATOM 2096 N N . ASP A 1 254 ? 23.282 7.058 8.824 1.00 88.38 254 ASP A 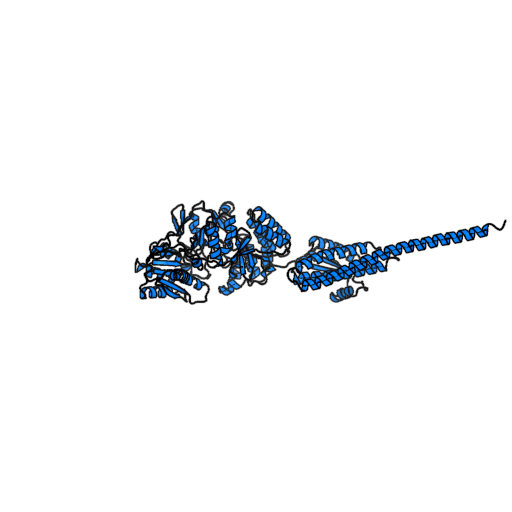N 1
ATOM 2097 C CA . ASP A 1 254 ? 23.684 5.657 8.648 1.00 88.38 254 ASP A CA 1
ATOM 2098 C C . ASP A 1 254 ? 22.454 4.736 8.670 1.00 88.38 254 ASP A C 1
ATOM 2100 O O . ASP A 1 254 ? 22.090 4.149 9.685 1.00 88.38 254 ASP A O 1
ATOM 2104 N N . ILE A 1 255 ? 21.754 4.694 7.535 1.00 87.56 255 ILE A N 1
ATOM 2105 C CA . ILE A 1 255 ? 20.525 3.920 7.321 1.00 87.56 255 ILE A CA 1
ATOM 2106 C C . ILE A 1 255 ? 20.697 2.901 6.194 1.00 87.56 255 ILE A C 1
ATOM 2108 O O . ILE A 1 255 ? 21.612 3.002 5.366 1.00 87.56 255 ILE A O 1
ATOM 2112 N N . SER A 1 256 ? 19.780 1.931 6.125 1.00 89.06 256 SER A N 1
ATOM 2113 C CA . SER A 1 256 ? 19.873 0.830 5.163 1.00 89.06 256 SER A CA 1
ATOM 2114 C C . SER A 1 256 ? 19.958 1.324 3.704 1.00 89.06 256 SER A C 1
ATOM 2116 O O . SER A 1 256 ? 19.310 2.311 3.336 1.00 89.06 256 SER A O 1
ATOM 2118 N N . PRO A 1 257 ? 20.691 0.625 2.811 1.00 93.62 257 PRO A N 1
ATOM 2119 C CA . PRO A 1 257 ? 20.750 1.008 1.401 1.00 93.62 257 PRO A CA 1
ATOM 2120 C C . PRO A 1 257 ? 19.375 1.020 0.722 1.00 93.62 257 PRO A C 1
ATOM 2122 O O . PRO A 1 257 ? 19.146 1.826 -0.172 1.00 93.62 257 PRO A O 1
ATOM 2125 N N . PHE A 1 258 ? 18.438 0.174 1.162 1.00 94.06 258 PHE A N 1
ATOM 2126 C CA . PHE A 1 258 ? 17.073 0.192 0.636 1.00 94.06 258 PHE A CA 1
ATOM 2127 C C . PHE A 1 258 ? 16.386 1.520 0.975 1.00 94.06 258 PHE A C 1
ATOM 2129 O O . PHE A 1 258 ? 15.862 2.184 0.083 1.00 94.06 258 PHE A O 1
ATOM 2136 N N . ALA A 1 259 ? 16.464 1.946 2.240 1.00 93.00 259 ALA A N 1
ATOM 2137 C CA . ALA A 1 259 ? 15.901 3.212 2.691 1.00 93.00 259 ALA A CA 1
ATOM 2138 C C . ALA A 1 259 ? 16.530 4.419 1.977 1.00 93.00 259 ALA A C 1
ATOM 2140 O O . ALA A 1 259 ? 15.799 5.284 1.501 1.00 93.00 259 ALA A O 1
ATOM 2141 N N . LYS A 1 260 ? 17.862 4.451 1.798 1.00 95.56 260 LYS A N 1
ATOM 2142 C CA . LYS A 1 260 ? 18.522 5.509 1.001 1.00 95.56 260 LYS A CA 1
ATOM 2143 C C . LYS A 1 260 ? 18.034 5.535 -0.445 1.00 95.56 260 LYS A C 1
ATOM 2145 O O . LYS A 1 260 ? 17.818 6.609 -1.002 1.00 95.56 260 LYS A O 1
ATOM 2150 N N . GLY A 1 261 ? 17.845 4.357 -1.041 1.00 97.38 261 GLY A N 1
ATOM 2151 C CA . GLY A 1 261 ? 17.248 4.221 -2.365 1.00 97.38 261 GLY A CA 1
ATOM 2152 C C . GLY A 1 261 ? 15.857 4.845 -2.421 1.00 97.38 261 GLY A C 1
ATOM 2153 O O . GLY A 1 261 ? 15.592 5.651 -3.314 1.00 97.38 261 GLY A O 1
ATOM 2154 N N . ASP A 1 262 ? 14.992 4.532 -1.454 1.00 97.12 262 ASP A N 1
ATOM 2155 C CA . ASP A 1 262 ? 13.634 5.078 -1.412 1.00 97.12 262 ASP A CA 1
ATOM 2156 C C . ASP A 1 262 ? 13.631 6.585 -1.181 1.00 97.12 262 ASP A C 1
ATOM 2158 O O . ASP A 1 262 ? 12.953 7.297 -1.912 1.00 97.12 262 ASP A O 1
ATOM 2162 N N . ILE A 1 263 ? 14.432 7.103 -0.250 1.00 97.06 263 ILE A N 1
ATOM 2163 C CA . ILE A 1 263 ? 14.528 8.550 -0.007 1.00 97.06 263 ILE A CA 1
ATOM 2164 C C . ILE A 1 263 ? 15.011 9.279 -1.269 1.00 97.06 263 ILE A C 1
ATOM 2166 O O . ILE A 1 263 ? 14.428 10.291 -1.660 1.00 97.06 263 ILE A O 1
ATOM 2170 N N . SER A 1 264 ? 16.032 8.749 -1.953 1.00 97.88 264 SER A N 1
ATOM 2171 C CA . SER A 1 264 ? 16.528 9.307 -3.218 1.00 97.88 264 SER A CA 1
ATOM 2172 C C . SER A 1 264 ? 15.457 9.271 -4.315 1.00 97.88 264 SER A C 1
ATOM 2174 O O . SER A 1 264 ? 15.325 10.232 -5.073 1.00 97.88 264 SER A O 1
ATOM 2176 N N . LEU A 1 265 ? 14.667 8.194 -4.390 1.00 97.62 265 LEU A N 1
ATOM 2177 C CA . LEU A 1 265 ? 13.549 8.072 -5.327 1.00 97.62 265 LEU A CA 1
ATOM 2178 C C . LEU A 1 265 ? 12.438 9.087 -5.021 1.00 97.62 265 LEU A C 1
ATOM 2180 O O . LEU A 1 265 ? 11.985 9.785 -5.928 1.00 97.62 265 LEU A O 1
ATOM 2184 N N . VAL A 1 266 ? 12.029 9.202 -3.754 1.00 96.81 266 VAL A N 1
ATOM 2185 C CA . VAL A 1 266 ? 11.006 10.156 -3.305 1.00 96.81 266 VAL A CA 1
ATOM 2186 C C . VAL A 1 266 ? 11.436 11.584 -3.626 1.00 96.81 266 VAL A C 1
ATOM 2188 O O . VAL A 1 266 ? 10.687 12.318 -4.271 1.00 96.81 266 VAL A O 1
ATOM 2191 N N . LEU A 1 267 ? 12.662 11.965 -3.255 1.00 96.69 267 LEU A N 1
ATOM 2192 C CA . LEU A 1 267 ? 13.226 13.275 -3.577 1.00 96.69 267 LEU A CA 1
ATOM 2193 C C . LEU A 1 267 ? 13.277 13.511 -5.089 1.00 96.69 267 LEU A C 1
ATOM 2195 O O . LEU A 1 267 ? 12.859 14.571 -5.551 1.00 96.69 267 LEU A O 1
ATOM 2199 N N . GLY A 1 268 ? 13.734 12.526 -5.868 1.00 96.38 268 GLY A N 1
ATOM 2200 C CA . GLY A 1 268 ? 13.774 12.606 -7.328 1.00 96.38 268 GLY A CA 1
ATOM 2201 C C . GLY A 1 268 ? 12.401 12.871 -7.945 1.00 96.38 268 GLY A C 1
ATOM 2202 O O . GLY A 1 268 ? 12.283 13.720 -8.826 1.00 96.38 268 GLY A O 1
ATOM 2203 N N . ARG A 1 269 ? 11.343 12.234 -7.437 1.00 95.94 269 ARG A N 1
ATOM 2204 C CA . ARG A 1 269 ? 9.964 12.435 -7.909 1.00 95.94 269 ARG A CA 1
ATOM 2205 C C . ARG A 1 269 ? 9.377 13.777 -7.489 1.00 95.94 269 ARG A C 1
ATOM 2207 O O . ARG A 1 269 ? 8.855 14.505 -8.331 1.00 95.94 269 ARG A O 1
ATOM 2214 N N . VAL A 1 270 ? 9.505 14.142 -6.213 1.00 93.88 270 VAL A N 1
ATOM 2215 C CA . VAL A 1 270 ? 8.973 15.405 -5.665 1.00 93.88 270 VAL A CA 1
ATOM 2216 C C . VAL A 1 270 ? 9.672 16.627 -6.276 1.00 93.88 270 VAL A C 1
ATOM 2218 O O . VAL A 1 270 ? 9.042 17.668 -6.490 1.00 93.88 270 VAL A O 1
ATOM 2221 N N . LEU A 1 271 ? 10.970 16.517 -6.578 1.00 94.38 271 LEU A N 1
ATOM 2222 C CA . LEU A 1 271 ? 11.770 17.577 -7.203 1.00 94.38 271 LEU A CA 1
ATOM 2223 C C . LEU A 1 271 ? 11.779 17.520 -8.736 1.00 94.38 271 LEU A C 1
ATOM 2225 O O . LEU A 1 271 ? 12.291 18.453 -9.352 1.00 94.38 271 LEU A O 1
ATOM 2229 N N . LYS A 1 272 ? 11.240 16.455 -9.347 1.00 91.94 272 LYS A N 1
ATOM 2230 C CA . LYS A 1 272 ? 11.373 16.151 -10.785 1.00 91.94 272 LYS A CA 1
ATOM 2231 C C . LYS A 1 272 ? 12.839 16.181 -11.249 1.00 91.94 272 LYS A C 1
ATOM 2233 O O . LYS A 1 272 ? 13.198 16.889 -12.186 1.00 91.94 272 LYS A O 1
ATOM 2238 N N . ASN A 1 273 ? 13.697 15.454 -10.534 1.00 93.38 273 ASN A N 1
ATOM 2239 C CA . ASN A 1 273 ? 15.142 15.424 -10.738 1.00 93.38 273 ASN A CA 1
ATOM 2240 C C . ASN A 1 273 ? 15.631 14.016 -11.114 1.00 93.38 273 ASN A C 1
ATOM 2242 O O . ASN A 1 273 ? 15.860 13.170 -10.247 1.00 93.38 273 ASN A O 1
ATOM 2246 N N . ASP A 1 274 ? 15.892 13.819 -12.405 1.00 90.62 274 ASP A N 1
ATOM 2247 C CA . ASP A 1 274 ? 16.382 12.559 -12.977 1.00 90.62 274 ASP A CA 1
ATOM 2248 C C . ASP A 1 274 ? 17.714 12.088 -12.383 1.00 90.62 274 ASP A C 1
ATOM 2250 O O . ASP A 1 274 ? 17.964 10.889 -12.292 1.00 90.62 274 ASP A O 1
ATOM 2254 N N . THR A 1 275 ? 18.569 13.010 -11.925 1.00 90.69 275 THR A N 1
ATOM 2255 C CA . THR A 1 275 ? 19.852 12.641 -11.305 1.00 90.69 275 THR A CA 1
ATOM 2256 C C . THR A 1 275 ? 19.618 11.916 -9.985 1.00 90.69 275 THR A C 1
ATOM 2258 O O . THR A 1 275 ? 20.249 10.892 -9.736 1.00 90.69 275 THR A O 1
ATOM 2261 N N . LEU A 1 276 ? 18.679 12.409 -9.169 1.00 94.69 276 LEU A N 1
ATOM 2262 C CA . LEU A 1 276 ? 18.296 11.779 -7.901 1.00 94.69 276 LEU A CA 1
ATOM 2263 C C . LEU A 1 276 ? 17.535 10.463 -8.114 1.00 94.69 276 LEU A C 1
ATOM 2265 O O . LEU A 1 276 ? 17.712 9.507 -7.355 1.00 94.69 276 LEU A O 1
ATOM 2269 N N . LEU A 1 277 ? 16.724 10.387 -9.173 1.00 94.38 277 LEU A N 1
ATOM 2270 C CA . LEU A 1 277 ? 16.076 9.139 -9.579 1.00 94.38 277 LEU A CA 1
ATOM 2271 C C . LEU A 1 277 ? 17.124 8.086 -9.943 1.00 94.38 277 LEU A C 1
ATOM 2273 O O . LEU A 1 277 ? 17.083 6.975 -9.422 1.00 94.38 277 LEU A O 1
ATOM 2277 N N . CYS A 1 278 ? 18.115 8.433 -10.762 1.00 92.81 278 CYS A N 1
ATOM 2278 C CA . CYS A 1 278 ? 19.145 7.482 -11.162 1.00 92.81 278 CYS A CA 1
ATOM 2279 C C . CYS A 1 278 ? 20.132 7.138 -10.043 1.00 92.81 278 CYS A C 1
ATOM 2281 O O . CYS A 1 278 ? 20.535 5.979 -9.949 1.00 92.81 278 CYS A O 1
ATOM 2283 N N . SER A 1 279 ? 20.463 8.071 -9.141 1.00 93.69 279 SER A N 1
ATOM 2284 C CA . SER A 1 279 ? 21.295 7.753 -7.971 1.00 93.69 279 SER A CA 1
ATOM 2285 C C . SER A 1 279 ? 20.621 6.770 -7.014 1.00 93.69 279 SER A C 1
ATOM 2287 O O . SER A 1 279 ? 21.316 6.044 -6.306 1.00 93.69 279 SER A O 1
ATOM 2289 N N . SER A 1 280 ? 19.283 6.678 -7.010 1.00 97.19 280 SER A N 1
ATOM 2290 C CA . SER A 1 280 ? 18.574 5.683 -6.193 1.00 97.19 280 SER A CA 1
ATOM 2291 C C . SER A 1 280 ? 18.998 4.242 -6.526 1.00 97.19 280 SER A C 1
ATOM 2293 O O . SER A 1 280 ? 19.149 3.413 -5.626 1.00 97.19 280 SER A O 1
ATOM 2295 N N . LEU A 1 281 ? 19.300 3.953 -7.801 1.00 95.75 281 LEU A N 1
ATOM 2296 C CA . LEU A 1 281 ? 19.750 2.635 -8.259 1.00 95.75 281 LEU A CA 1
ATOM 2297 C C . LEU A 1 281 ? 21.082 2.212 -7.646 1.00 95.75 281 LEU A C 1
ATOM 2299 O O . LEU A 1 281 ? 21.282 1.024 -7.383 1.00 95.75 281 LEU A O 1
ATOM 2303 N N . ASP A 1 282 ? 21.984 3.160 -7.391 1.00 94.94 282 ASP A N 1
ATOM 2304 C CA . ASP A 1 282 ? 23.273 2.868 -6.764 1.00 94.94 282 ASP A CA 1
ATOM 2305 C C . ASP A 1 282 ? 23.103 2.387 -5.324 1.00 94.94 282 ASP A C 1
ATOM 2307 O O . ASP A 1 282 ? 23.910 1.590 -4.842 1.00 94.94 282 ASP A O 1
ATOM 2311 N N . TYR A 1 283 ? 22.053 2.839 -4.637 1.00 97.06 283 TYR A N 1
ATOM 2312 C CA . TYR A 1 283 ? 21.705 2.347 -3.311 1.00 97.06 283 TYR A CA 1
ATOM 2313 C C . TYR A 1 283 ? 21.024 0.976 -3.378 1.00 97.06 283 TYR A C 1
ATOM 2315 O O . TYR A 1 283 ? 21.468 0.057 -2.688 1.00 97.06 283 TYR A O 1
ATOM 2323 N N . TYR A 1 284 ? 20.042 0.778 -4.266 1.00 96.94 284 TYR A N 1
ATOM 2324 C CA . TYR A 1 284 ? 19.375 -0.526 -4.413 1.00 96.94 284 TYR A CA 1
ATOM 2325 C C . TYR A 1 284 ? 20.347 -1.650 -4.790 1.00 96.94 284 TYR A C 1
ATOM 2327 O O . TYR A 1 284 ? 20.274 -2.744 -4.238 1.00 96.94 284 TYR A O 1
ATOM 2335 N N . LYS A 1 285 ? 21.323 -1.384 -5.668 1.00 94.38 285 LYS A N 1
ATOM 2336 C CA . LYS A 1 285 ? 22.361 -2.363 -6.045 1.00 94.38 285 LYS A CA 1
ATOM 2337 C C . LYS A 1 285 ? 23.298 -2.746 -4.892 1.00 94.38 285 LYS A C 1
ATOM 2339 O O . LYS A 1 285 ? 23.974 -3.769 -4.987 1.00 94.38 285 LYS A O 1
ATOM 2344 N N . LYS A 1 286 ? 23.370 -1.938 -3.828 1.00 94.88 286 LYS A N 1
ATOM 2345 C CA . LYS A 1 286 ? 24.163 -2.224 -2.618 1.00 94.88 286 LYS A CA 1
ATOM 2346 C C . LYS A 1 286 ? 23.391 -3.042 -1.583 1.00 94.88 286 LYS A C 1
ATOM 2348 O O . LYS A 1 286 ? 24.020 -3.518 -0.638 1.00 94.88 286 LYS A O 1
ATOM 2353 N N . VAL A 1 287 ? 22.074 -3.205 -1.734 1.00 92.81 287 VAL A N 1
ATOM 2354 C CA . VAL A 1 287 ? 21.268 -4.015 -0.814 1.00 92.81 287 VAL A CA 1
ATOM 2355 C C . VAL A 1 287 ? 21.748 -5.465 -0.870 1.00 92.81 287 VAL A C 1
ATOM 2357 O O . VAL A 1 287 ? 21.826 -6.073 -1.938 1.00 92.81 287 VAL A O 1
ATOM 2360 N N . LYS A 1 288 ? 22.084 -6.017 0.296 1.00 89.56 288 LYS A N 1
ATOM 2361 C CA . LYS A 1 288 ? 22.444 -7.425 0.473 1.00 89.56 288 LYS A CA 1
ATOM 2362 C C . LYS A 1 288 ? 21.299 -8.109 1.201 1.00 89.56 288 LYS A C 1
ATOM 2364 O O . LYS A 1 288 ? 20.917 -7.667 2.277 1.00 89.56 288 LYS A O 1
ATOM 2369 N N . THR A 1 289 ? 20.759 -9.162 0.607 1.00 88.31 289 THR A N 1
ATOM 2370 C CA . THR A 1 289 ? 19.664 -9.931 1.195 1.00 88.31 289 THR A CA 1
ATOM 2371 C C . THR A 1 289 ? 19.713 -11.375 0.714 1.00 88.31 289 THR A C 1
ATOM 2373 O O . THR A 1 289 ? 19.989 -11.642 -0.461 1.00 88.31 289 THR A O 1
ATOM 2376 N N . ASP A 1 290 ? 19.436 -12.297 1.632 1.00 87.00 290 ASP A N 1
ATOM 2377 C CA . ASP A 1 290 ? 19.290 -13.721 1.335 1.00 87.00 290 ASP A CA 1
ATOM 2378 C C . ASP A 1 290 ? 17.851 -14.068 0.917 1.00 87.00 290 ASP A C 1
ATOM 2380 O O . ASP A 1 290 ? 17.620 -15.097 0.274 1.00 87.00 290 ASP A O 1
ATOM 2384 N N . SER A 1 291 ? 16.887 -13.174 1.167 1.00 90.81 291 SER A N 1
ATOM 2385 C CA . SER A 1 291 ? 15.495 -13.351 0.752 1.00 90.81 291 SER A CA 1
ATOM 2386 C C . SER A 1 291 ? 15.380 -13.330 -0.775 1.00 90.81 291 SER A C 1
ATOM 2388 O O . SER A 1 291 ? 15.799 -12.385 -1.448 1.00 90.81 291 SER A O 1
ATOM 2390 N N . ASP A 1 292 ? 14.841 -14.411 -1.348 1.00 94.69 292 ASP A N 1
ATOM 2391 C CA . ASP A 1 292 ? 14.530 -14.479 -2.783 1.00 94.69 292 ASP A CA 1
ATOM 2392 C C . ASP A 1 292 ? 13.452 -13.442 -3.156 1.00 94.69 292 ASP A C 1
ATOM 2394 O O . ASP A 1 292 ? 13.535 -12.842 -4.224 1.00 94.69 292 ASP A O 1
ATOM 2398 N N . GLU A 1 293 ? 12.493 -13.185 -2.262 1.00 94.50 293 GLU A N 1
ATOM 2399 C CA . GLU A 1 293 ? 11.405 -12.216 -2.448 1.00 94.50 293 GLU A CA 1
ATOM 2400 C C . GLU A 1 293 ? 11.919 -10.770 -2.477 1.00 94.50 293 GLU A C 1
ATOM 2402 O O . GLU A 1 293 ? 11.648 -10.034 -3.425 1.00 94.50 293 GLU A O 1
ATOM 2407 N N . GLU A 1 294 ? 12.747 -10.382 -1.503 1.00 95.12 294 GLU A N 1
ATOM 2408 C CA . GLU A 1 294 ? 13.352 -9.044 -1.472 1.00 95.12 294 GLU A CA 1
ATOM 2409 C C . GLU A 1 294 ? 14.244 -8.813 -2.704 1.00 95.12 294 GLU A C 1
ATOM 2411 O O . GLU A 1 294 ? 14.207 -7.745 -3.316 1.00 95.12 294 GLU A O 1
ATOM 2416 N N . ARG A 1 295 ? 14.991 -9.837 -3.144 1.00 96.31 295 ARG A N 1
ATOM 2417 C CA . ARG A 1 295 ? 15.780 -9.770 -4.386 1.00 96.31 295 ARG A CA 1
ATOM 2418 C C . ARG A 1 295 ? 14.918 -9.620 -5.635 1.00 96.31 295 ARG A C 1
ATOM 2420 O O . ARG A 1 295 ? 15.314 -8.883 -6.539 1.00 96.31 295 ARG A O 1
ATOM 2427 N N . ALA A 1 296 ? 13.767 -10.287 -5.701 1.00 97.69 296 ALA A N 1
ATOM 2428 C CA . ALA A 1 296 ? 12.856 -10.159 -6.834 1.00 97.69 296 ALA A CA 1
ATOM 2429 C C . ALA A 1 296 ? 12.299 -8.728 -6.920 1.00 97.69 296 ALA A C 1
ATOM 2431 O O . ALA A 1 296 ? 12.390 -8.099 -7.975 1.00 97.69 296 ALA A O 1
ATOM 2432 N N . VAL A 1 297 ? 11.862 -8.164 -5.787 1.00 97.62 297 VAL A N 1
ATOM 2433 C CA . VAL A 1 297 ? 11.377 -6.775 -5.695 1.00 97.62 297 VAL A CA 1
ATOM 2434 C C . VAL A 1 297 ? 12.469 -5.749 -6.003 1.00 97.62 297 VAL A C 1
ATOM 2436 O O . VAL A 1 297 ? 12.197 -4.722 -6.629 1.00 97.62 297 VAL A O 1
ATOM 2439 N N . LEU A 1 298 ? 13.726 -6.011 -5.635 1.00 97.50 298 LEU A N 1
ATOM 2440 C CA . LEU A 1 298 ? 14.857 -5.170 -6.043 1.00 97.50 298 LEU A CA 1
ATOM 2441 C C . LEU A 1 298 ? 15.060 -5.183 -7.564 1.00 97.50 298 LEU A C 1
ATOM 2443 O O . LEU A 1 298 ? 15.344 -4.142 -8.154 1.00 97.50 298 LEU A O 1
ATOM 2447 N N . PHE A 1 299 ? 14.898 -6.331 -8.223 1.00 98.06 299 PHE A N 1
ATOM 2448 C CA . PHE A 1 299 ? 14.991 -6.402 -9.681 1.00 98.06 299 PHE A CA 1
ATOM 2449 C C . PHE A 1 299 ? 13.818 -5.708 -10.379 1.00 98.06 299 PHE A C 1
ATOM 2451 O O . PHE A 1 299 ? 14.058 -4.954 -11.321 1.00 98.06 299 PHE A O 1
ATOM 2458 N N . GLU A 1 300 ? 12.587 -5.876 -9.894 1.00 98.25 300 GLU A N 1
ATOM 2459 C CA . GLU A 1 300 ? 11.423 -5.109 -10.364 1.00 98.25 300 GLU A CA 1
ATOM 2460 C C . GLU A 1 300 ? 11.633 -3.595 -10.159 1.00 98.25 300 GLU A C 1
ATOM 2462 O O . GLU A 1 300 ? 11.364 -2.802 -11.058 1.00 98.25 300 GLU A O 1
ATOM 2467 N N . THR A 1 301 ? 12.202 -3.188 -9.019 1.00 97.81 301 THR A N 1
ATOM 2468 C CA . THR A 1 301 ? 12.563 -1.790 -8.715 1.00 97.81 301 THR A CA 1
ATOM 2469 C C . THR A 1 301 ? 13.568 -1.223 -9.717 1.00 97.81 301 THR A C 1
ATOM 2471 O O . THR A 1 301 ? 13.371 -0.133 -10.253 1.00 97.81 301 THR A O 1
ATOM 2474 N N . ILE A 1 302 ? 14.651 -1.953 -9.999 1.00 96.00 302 ILE A N 1
ATOM 2475 C CA . ILE A 1 302 ? 15.653 -1.512 -10.978 1.00 96.00 302 ILE A CA 1
ATOM 2476 C C . ILE A 1 302 ? 15.017 -1.417 -12.374 1.00 96.00 302 ILE A C 1
ATOM 2478 O O . ILE A 1 302 ? 15.250 -0.454 -13.103 1.00 96.00 302 ILE A O 1
ATOM 2482 N N . ALA A 1 303 ? 14.168 -2.386 -12.726 1.00 94.06 303 ALA A N 1
ATOM 2483 C CA . ALA A 1 303 ? 13.440 -2.403 -13.987 1.00 94.06 303 ALA A CA 1
ATOM 2484 C C . ALA A 1 303 ? 12.451 -1.231 -14.139 1.00 94.06 303 ALA A C 1
ATOM 2486 O O . ALA A 1 303 ? 12.282 -0.745 -15.258 1.00 94.06 303 ALA A O 1
ATOM 2487 N N . SER A 1 304 ? 11.807 -0.777 -13.056 1.00 95.19 304 SER A N 1
ATOM 2488 C CA . SER A 1 304 ? 10.831 0.321 -13.102 1.00 95.19 304 SER A CA 1
ATOM 2489 C C . SER A 1 304 ? 11.480 1.697 -13.250 1.00 95.19 304 SER A C 1
ATOM 2491 O O . SER A 1 304 ? 10.981 2.534 -13.993 1.00 95.19 304 SER A O 1
ATOM 2493 N N . ILE A 1 305 ? 12.581 1.943 -12.529 1.00 94.06 305 ILE A N 1
ATOM 2494 C CA . ILE A 1 305 ? 13.231 3.265 -12.484 1.00 94.06 305 ILE A CA 1
ATOM 2495 C C . ILE A 1 305 ? 13.982 3.547 -13.793 1.00 94.06 305 ILE A C 1
ATOM 2497 O O . ILE A 1 305 ? 14.057 4.692 -14.236 1.00 94.06 305 ILE A O 1
ATOM 2501 N N . GLY A 1 306 ? 14.512 2.513 -14.450 1.00 82.06 306 GLY A N 1
ATOM 2502 C CA . GLY A 1 306 ? 15.203 2.672 -15.728 1.00 82.06 306 GLY A CA 1
ATOM 2503 C C . GLY A 1 306 ? 16.631 3.190 -15.555 1.00 82.06 306 GLY A C 1
ATOM 2504 O O . GLY A 1 306 ? 17.450 2.513 -14.948 1.00 82.06 306 GLY A O 1
ATOM 2505 N N . CYS A 1 307 ? 16.961 4.350 -16.133 1.00 84.19 307 CYS A N 1
ATOM 2506 C CA . CYS A 1 307 ? 18.318 4.935 -16.125 1.00 84.19 307 CYS A CA 1
ATOM 2507 C C . CYS A 1 307 ? 19.388 4.129 -16.887 1.00 84.19 307 CYS A C 1
ATOM 2509 O O . CYS A 1 307 ? 20.532 4.009 -16.447 1.00 84.19 307 CYS A O 1
ATOM 2511 N N . GLY A 1 308 ? 19.015 3.571 -18.041 1.00 74.62 308 GLY A N 1
ATOM 2512 C CA . GLY A 1 308 ? 19.941 2.842 -18.918 1.00 74.62 308 GLY A CA 1
ATOM 2513 C C . GLY A 1 308 ? 20.176 1.389 -18.517 1.00 74.62 308 GLY A C 1
ATOM 2514 O O . GLY A 1 308 ? 20.963 0.692 -19.157 1.00 74.62 308 GLY A O 1
ATOM 2515 N N . GLU A 1 309 ? 19.487 0.916 -17.479 1.00 83.44 309 GLU A N 1
ATOM 2516 C CA . GLU A 1 309 ? 19.482 -0.489 -17.100 1.00 83.44 309 GLU A CA 1
ATOM 2517 C C . GLU A 1 309 ? 18.692 -1.343 -18.097 1.00 83.44 309 GLU A C 1
ATOM 2519 O O . GLU A 1 309 ? 17.671 -0.933 -18.653 1.00 83.44 309 GLU A O 1
ATOM 2524 N N . ASN A 1 310 ? 19.143 -2.583 -18.302 1.00 81.81 310 ASN A N 1
ATOM 2525 C CA . ASN A 1 310 ? 18.441 -3.531 -19.165 1.00 81.81 310 ASN A CA 1
ATOM 2526 C C . ASN A 1 310 ? 17.183 -4.057 -18.451 1.00 81.81 310 ASN A C 1
ATOM 2528 O O . ASN A 1 310 ? 17.221 -5.077 -17.757 1.00 81.81 310 ASN A O 1
ATOM 2532 N N . ARG A 1 311 ? 16.060 -3.356 -18.634 1.00 86.56 311 ARG A N 1
ATOM 2533 C CA . ARG A 1 311 ? 14.755 -3.684 -18.039 1.00 86.56 311 ARG A CA 1
ATOM 2534 C C . ARG A 1 311 ? 14.357 -5.148 -18.252 1.00 86.56 311 ARG A C 1
ATOM 2536 O O . ARG A 1 311 ? 13.995 -5.826 -17.292 1.00 86.56 311 ARG A O 1
ATOM 2543 N N . ARG A 1 312 ? 14.473 -5.655 -19.487 1.00 86.31 312 ARG A N 1
ATOM 2544 C CA . ARG A 1 312 ? 14.134 -7.046 -19.843 1.00 86.31 312 ARG A CA 1
ATOM 2545 C C . ARG A 1 312 ? 14.917 -8.045 -18.994 1.00 86.31 312 ARG A C 1
ATOM 2547 O O . ARG A 1 312 ? 14.334 -8.963 -18.429 1.00 86.31 312 ARG A O 1
ATOM 2554 N N . LYS A 1 313 ? 16.229 -7.843 -18.854 1.00 90.00 313 LYS A N 1
ATOM 2555 C CA . LYS A 1 313 ? 17.101 -8.697 -18.036 1.00 90.00 313 LYS A CA 1
ATOM 2556 C C . LYS A 1 313 ? 16.664 -8.732 -16.571 1.00 90.00 313 LYS A C 1
ATOM 2558 O O . LYS A 1 313 ? 16.673 -9.804 -15.973 1.00 90.00 313 LYS A O 1
ATOM 2563 N N . TYR A 1 314 ? 16.335 -7.585 -15.980 1.00 95.50 314 TYR A N 1
ATOM 2564 C CA . TYR A 1 314 ? 15.944 -7.523 -14.570 1.00 95.50 314 TYR A CA 1
ATOM 2565 C C . TYR A 1 314 ? 14.578 -8.164 -14.316 1.00 95.50 314 TYR A C 1
ATOM 2567 O O . TYR A 1 314 ? 14.456 -8.941 -13.375 1.00 95.50 314 TYR A O 1
ATOM 2575 N N . LEU A 1 315 ? 13.599 -7.953 -15.196 1.00 96.56 315 LEU A N 1
ATOM 2576 C CA . LEU A 1 315 ? 12.298 -8.616 -15.084 1.00 96.56 315 LEU A CA 1
ATOM 2577 C C . LEU A 1 315 ? 12.386 -10.135 -15.253 1.00 96.56 315 LEU A C 1
ATOM 2579 O O . LEU A 1 315 ? 11.769 -10.863 -14.489 1.00 96.56 315 LEU A O 1
ATOM 2583 N N . LEU A 1 316 ? 13.204 -10.643 -16.181 1.00 96.06 316 LEU A N 1
ATOM 2584 C CA . LEU A 1 316 ? 13.413 -12.093 -16.298 1.00 96.06 316 LEU A CA 1
ATOM 2585 C C . LEU A 1 316 ? 14.058 -12.683 -15.034 1.00 96.06 316 LEU A C 1
ATOM 2587 O O . LEU A 1 316 ? 13.666 -13.755 -14.584 1.00 96.06 316 LEU A O 1
ATOM 2591 N N . LYS A 1 317 ? 14.993 -11.960 -14.405 1.00 98.19 317 LYS A N 1
ATOM 2592 C CA . LYS A 1 317 ? 15.561 -12.379 -13.114 1.00 98.19 317 LYS A CA 1
ATOM 2593 C C . LYS A 1 317 ? 14.536 -12.358 -11.979 1.00 98.19 317 LYS A C 1
ATOM 2595 O O . LYS A 1 317 ? 14.578 -13.242 -11.128 1.00 98.19 317 LYS A O 1
ATOM 2600 N N . ALA A 1 318 ? 13.658 -11.354 -11.938 1.00 98.50 318 ALA A N 1
ATOM 2601 C CA . ALA A 1 318 ? 12.560 -11.305 -10.976 1.00 98.50 318 ALA A CA 1
ATOM 2602 C C . ALA A 1 318 ? 11.605 -12.489 -11.192 1.00 98.50 318 ALA A C 1
ATOM 2604 O O . ALA A 1 318 ? 11.321 -13.224 -10.249 1.00 98.50 318 ALA A O 1
ATOM 2605 N N . SER A 1 319 ? 11.235 -12.756 -12.448 1.00 98.62 319 SER A N 1
ATOM 2606 C CA . SER A 1 319 ? 10.405 -13.893 -12.851 1.00 98.62 319 SER A CA 1
ATOM 2607 C C . SER A 1 319 ? 10.952 -15.233 -12.347 1.00 98.62 319 SER A C 1
ATOM 2609 O O . SER A 1 319 ? 10.219 -16.009 -11.725 1.00 98.62 319 SER A O 1
ATOM 2611 N N . ASP A 1 320 ? 12.252 -15.486 -12.533 1.00 98.50 320 ASP A N 1
ATOM 2612 C CA . ASP A 1 320 ? 12.910 -16.705 -12.051 1.00 98.50 320 ASP A CA 1
ATOM 2613 C C . ASP A 1 320 ? 12.823 -16.855 -10.521 1.00 98.50 320 ASP A C 1
ATOM 2615 O O . ASP A 1 320 ? 12.575 -17.954 -10.012 1.00 98.50 320 ASP A O 1
ATOM 2619 N N . LEU A 1 321 ? 12.993 -15.757 -9.775 1.00 98.31 321 LEU A N 1
ATOM 2620 C CA . LEU A 1 321 ? 12.895 -15.751 -8.312 1.00 98.31 321 LEU A CA 1
ATOM 2621 C C . LEU A 1 321 ? 11.457 -15.967 -7.832 1.00 98.31 321 LEU A C 1
ATOM 2623 O O . LEU A 1 321 ? 11.231 -16.811 -6.963 1.00 98.31 321 LEU A O 1
ATOM 2627 N N . TRP A 1 322 ? 10.474 -15.291 -8.433 1.00 97.94 322 TRP A N 1
ATOM 2628 C CA . TRP A 1 322 ? 9.060 -15.496 -8.109 1.00 97.94 322 TRP A CA 1
ATOM 2629 C C . TRP A 1 322 ? 8.615 -16.929 -8.370 1.00 97.94 322 TRP A C 1
ATOM 2631 O O . TRP A 1 322 ? 7.924 -17.532 -7.547 1.00 97.94 322 TRP A O 1
ATOM 2641 N N . LYS A 1 323 ? 9.077 -17.516 -9.477 1.00 97.62 323 LYS A N 1
ATOM 2642 C CA . LYS A 1 323 ? 8.831 -18.921 -9.800 1.00 97.62 323 LYS A CA 1
ATOM 2643 C C . LYS A 1 323 ? 9.449 -19.854 -8.759 1.00 97.62 323 LYS A C 1
ATOM 2645 O O . LYS A 1 323 ? 8.804 -20.820 -8.356 1.00 97.62 323 LYS A O 1
ATOM 2650 N N . LYS A 1 324 ? 10.672 -19.563 -8.302 1.00 96.88 324 LYS A N 1
ATOM 2651 C CA . LYS A 1 324 ? 11.371 -20.346 -7.270 1.00 96.88 324 LYS A CA 1
ATOM 2652 C C . LYS A 1 324 ? 10.614 -20.361 -5.940 1.00 96.88 324 LYS A C 1
ATOM 2654 O O . LYS A 1 324 ? 10.561 -21.412 -5.308 1.00 96.88 324 LYS A O 1
ATOM 2659 N N . ILE A 1 325 ? 10.005 -19.244 -5.542 1.00 94.88 325 ILE A N 1
ATOM 2660 C CA . ILE A 1 325 ? 9.223 -19.156 -4.296 1.00 94.88 325 ILE A CA 1
ATOM 2661 C C . ILE A 1 325 ? 7.733 -19.495 -4.473 1.00 94.88 325 ILE A C 1
ATOM 2663 O O . ILE A 1 325 ? 6.941 -19.319 -3.552 1.00 94.88 325 ILE A O 1
ATOM 2667 N N . GLY A 1 326 ? 7.337 -19.998 -5.647 1.00 94.69 326 GLY A N 1
ATOM 2668 C CA . GLY A 1 326 ? 5.993 -20.516 -5.910 1.00 94.69 326 GLY A CA 1
ATOM 2669 C C . GLY A 1 326 ? 4.949 -19.484 -6.350 1.00 94.69 326 GLY A C 1
ATOM 2670 O O . GLY A 1 326 ? 3.813 -19.871 -6.628 1.00 94.69 326 GLY A O 1
ATOM 2671 N N . ASN A 1 327 ? 5.305 -18.204 -6.500 1.00 95.88 327 ASN A N 1
ATOM 2672 C CA . ASN A 1 327 ? 4.397 -17.182 -7.026 1.00 95.88 327 ASN A CA 1
ATOM 2673 C C . ASN A 1 327 ? 4.391 -17.197 -8.569 1.00 95.88 327 ASN A C 1
ATOM 2675 O O . ASN A 1 327 ? 5.027 -16.396 -9.258 1.00 95.88 327 ASN A O 1
ATOM 2679 N N . ASN A 1 328 ? 3.664 -18.166 -9.125 1.00 95.38 328 ASN A N 1
ATOM 2680 C CA . ASN A 1 328 ? 3.640 -18.418 -10.566 1.00 95.38 328 ASN A CA 1
ATOM 2681 C C . ASN A 1 328 ? 2.938 -17.321 -11.378 1.00 95.38 328 ASN A C 1
ATOM 2683 O O . ASN A 1 328 ? 3.290 -17.123 -12.543 1.00 95.38 328 ASN A O 1
ATOM 2687 N N . PHE A 1 329 ? 1.926 -16.646 -10.821 1.00 95.62 329 PHE A N 1
ATOM 2688 C CA . PHE A 1 329 ? 1.223 -15.596 -11.564 1.00 95.62 329 PHE A CA 1
ATOM 2689 C C . PHE A 1 329 ? 2.125 -14.370 -11.730 1.00 95.62 329 PHE A C 1
ATOM 2691 O O . PHE A 1 329 ? 2.229 -13.845 -12.838 1.00 95.62 329 PHE A O 1
ATOM 2698 N N . ARG A 1 330 ? 2.845 -13.976 -10.670 1.00 96.50 330 ARG A N 1
ATOM 2699 C CA . ARG A 1 330 ? 3.785 -12.856 -10.712 1.00 96.50 330 ARG A CA 1
ATOM 2700 C C . ARG A 1 330 ? 4.987 -13.155 -11.594 1.00 96.50 330 ARG A C 1
ATOM 2702 O O . ARG A 1 330 ? 5.343 -12.332 -12.427 1.00 96.50 330 ARG A O 1
ATOM 2709 N N . ALA A 1 331 ? 5.511 -14.381 -11.536 1.00 97.75 331 ALA A N 1
ATOM 2710 C CA . ALA A 1 331 ? 6.560 -14.815 -12.454 1.00 97.75 331 ALA A CA 1
ATOM 2711 C C . ALA A 1 331 ? 6.151 -14.656 -13.932 1.00 97.75 331 ALA A C 1
ATOM 2713 O O . ALA A 1 331 ? 6.910 -14.120 -1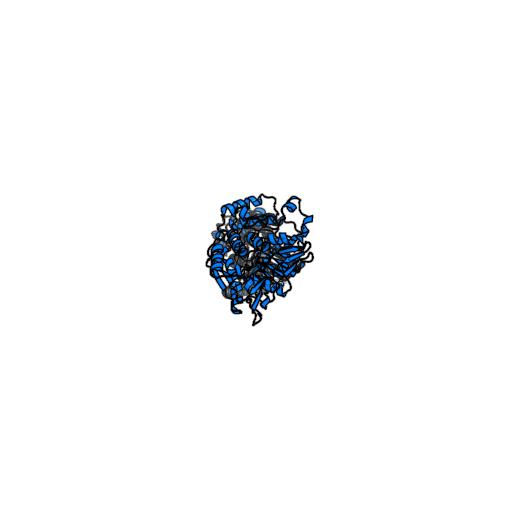4.740 1.00 97.75 331 ALA A O 1
ATOM 2714 N N . LYS A 1 332 ? 4.931 -15.080 -14.291 1.00 97.00 332 LYS A N 1
ATOM 2715 C CA . LYS A 1 332 ? 4.392 -14.918 -15.653 1.00 97.00 332 LYS A CA 1
ATOM 2716 C C . LYS A 1 332 ? 4.146 -13.455 -16.016 1.00 97.00 332 LYS A C 1
ATOM 2718 O O . LYS A 1 332 ? 4.304 -13.093 -17.180 1.00 97.00 332 LYS A O 1
ATOM 2723 N N . LEU A 1 333 ? 3.719 -12.634 -15.057 1.00 97.06 333 LEU A N 1
ATOM 2724 C CA . LEU A 1 333 ? 3.548 -11.197 -15.254 1.00 97.06 333 LEU A CA 1
ATOM 2725 C C . LEU A 1 333 ? 4.884 -10.552 -15.633 1.00 97.06 333 LEU A C 1
ATOM 2727 O O . LEU A 1 333 ? 4.956 -9.902 -16.673 1.00 97.06 333 LEU A O 1
ATOM 2731 N N . ASP A 1 334 ? 5.941 -10.807 -14.865 1.00 98.12 334 ASP A N 1
ATOM 2732 C CA . ASP A 1 334 ? 7.278 -10.277 -15.139 1.00 98.12 334 ASP A CA 1
ATOM 2733 C C . ASP A 1 334 ? 7.837 -10.750 -16.479 1.00 98.12 334 ASP A C 1
ATOM 2735 O O . ASP A 1 334 ? 8.390 -9.951 -17.232 1.00 98.12 334 ASP A O 1
ATOM 2739 N N . GLU A 1 335 ? 7.649 -12.026 -16.827 1.00 95.75 335 GLU A N 1
ATOM 2740 C CA . GLU A 1 335 ? 8.058 -12.565 -18.128 1.00 95.75 335 GLU A CA 1
ATOM 2741 C C . GLU A 1 335 ? 7.346 -11.838 -19.280 1.00 95.75 335 GLU A C 1
ATOM 2743 O O . GLU A 1 335 ? 7.984 -11.387 -20.233 1.00 95.75 335 GLU A O 1
ATOM 2748 N N . ARG A 1 336 ? 6.027 -11.643 -19.174 1.00 91.56 336 ARG A N 1
ATOM 2749 C CA . ARG A 1 336 ? 5.245 -10.912 -20.183 1.00 91.56 336 ARG A CA 1
ATOM 2750 C C . ARG A 1 336 ? 5.639 -9.446 -20.269 1.00 91.56 336 ARG A C 1
ATOM 2752 O O . ARG A 1 336 ? 5.753 -8.920 -21.373 1.00 91.56 336 ARG A O 1
ATOM 2759 N N . LEU A 1 337 ? 5.880 -8.798 -19.129 1.00 90.38 337 LEU A N 1
ATOM 2760 C CA . LEU A 1 337 ? 6.385 -7.429 -19.069 1.00 90.38 337 LEU A CA 1
ATOM 2761 C C . LEU A 1 337 ? 7.785 -7.323 -19.680 1.00 90.38 337 LEU A C 1
ATOM 2763 O O . LEU A 1 337 ? 8.081 -6.320 -20.323 1.00 90.38 337 LEU A O 1
ATOM 2767 N N . ALA A 1 338 ? 8.644 -8.328 -19.507 1.00 86.12 338 ALA A N 1
ATOM 2768 C CA . ALA A 1 338 ? 9.981 -8.369 -20.094 1.00 86.12 338 ALA A CA 1
ATOM 2769 C C . ALA A 1 338 ? 9.944 -8.527 -21.621 1.00 86.12 338 ALA A C 1
ATOM 2771 O O . ALA A 1 338 ? 10.818 -8.011 -22.317 1.00 86.12 338 ALA A O 1
ATOM 2772 N N . LEU A 1 339 ? 8.943 -9.250 -22.127 1.00 80.31 339 LEU A N 1
ATOM 2773 C CA . LEU A 1 339 ? 8.727 -9.523 -23.548 1.00 80.31 339 LEU A CA 1
ATOM 2774 C C . LEU A 1 339 ? 7.762 -8.530 -24.222 1.00 80.31 339 LEU A C 1
ATOM 2776 O O . LEU A 1 339 ? 7.436 -8.724 -25.389 1.00 80.31 339 LEU A O 1
ATOM 2780 N N . ASN A 1 340 ? 7.294 -7.501 -23.503 1.00 76.94 340 ASN A N 1
ATOM 2781 C CA . ASN A 1 340 ? 6.286 -6.532 -23.958 1.00 76.94 340 ASN A CA 1
ATOM 2782 C C . ASN A 1 340 ? 5.028 -7.186 -24.562 1.00 76.94 340 ASN A C 1
ATOM 2784 O O . ASN A 1 340 ? 4.445 -6.701 -25.528 1.00 76.94 340 ASN A O 1
ATOM 2788 N N . GLN A 1 341 ? 4.603 -8.312 -23.996 1.00 77.00 341 GLN A N 1
ATOM 2789 C CA . GLN A 1 341 ? 3.422 -9.029 -24.462 1.00 77.00 341 GLN A CA 1
ATOM 2790 C C . GLN A 1 341 ? 2.139 -8.386 -23.933 1.00 77.00 341 GLN A C 1
ATOM 2792 O O . GLN A 1 341 ? 2.114 -7.794 -22.851 1.00 77.00 341 GLN A O 1
ATOM 2797 N N . GLN A 1 342 ? 1.036 -8.565 -24.665 1.00 80.75 342 GLN A N 1
ATOM 2798 C CA . GLN A 1 342 ? -0.284 -8.192 -24.168 1.00 80.75 342 GLN A CA 1
ATOM 2799 C C . GLN A 1 342 ? -0.619 -9.005 -22.908 1.00 80.75 342 GLN A C 1
ATOM 2801 O O . GLN A 1 342 ? -0.441 -10.225 -22.855 1.00 80.75 342 GLN A O 1
ATOM 2806 N N . ILE A 1 343 ? -1.128 -8.321 -21.883 1.00 89.44 343 ILE A N 1
ATOM 2807 C CA . ILE A 1 343 ? -1.458 -8.929 -20.594 1.00 89.44 343 ILE A CA 1
ATOM 2808 C C . ILE A 1 343 ? -2.947 -8.755 -20.364 1.00 89.44 343 ILE A C 1
ATOM 2810 O O . ILE A 1 343 ? -3.440 -7.635 -20.285 1.00 89.44 343 ILE A O 1
ATOM 2814 N N . LYS A 1 344 ? -3.656 -9.877 -20.266 1.00 90.94 344 LYS A N 1
ATOM 2815 C CA . LYS A 1 344 ? -5.049 -9.909 -19.836 1.00 90.94 344 LYS A CA 1
ATOM 2816 C C . LYS A 1 344 ? -5.088 -10.238 -18.350 1.00 90.94 344 LYS A C 1
ATOM 2818 O O . LYS A 1 344 ? -4.636 -11.317 -17.965 1.00 90.94 344 LYS A O 1
ATOM 2823 N N . PHE A 1 345 ? -5.620 -9.320 -17.554 1.00 95.19 345 PHE A N 1
ATOM 2824 C CA . PHE A 1 345 ? -5.850 -9.521 -16.128 1.00 95.19 345 PHE A CA 1
ATOM 2825 C C . PHE A 1 345 ? -7.239 -10.112 -15.885 1.00 95.19 345 PHE A C 1
ATOM 2827 O O . PHE A 1 345 ? -8.182 -9.836 -16.630 1.00 95.19 345 PHE A O 1
ATOM 2834 N N . GLU A 1 346 ? -7.350 -10.945 -14.856 1.00 96.31 346 GLU A N 1
ATOM 2835 C CA . GLU A 1 346 ? -8.629 -11.453 -14.370 1.00 96.31 346 GLU A CA 1
ATOM 2836 C C . GLU A 1 346 ? -9.139 -10.522 -13.269 1.00 96.31 346 GLU A C 1
ATOM 2838 O O . GLU A 1 346 ? -8.421 -10.268 -12.302 1.00 96.31 346 GLU A O 1
ATOM 2843 N N . LEU A 1 347 ? -10.351 -9.995 -13.445 1.00 96.69 347 LEU A N 1
ATOM 2844 C CA . LEU A 1 347 ? -11.003 -9.081 -12.510 1.00 96.69 347 LEU A CA 1
ATOM 2845 C C . LEU A 1 347 ? -12.195 -9.777 -11.861 1.00 96.69 347 LEU A C 1
ATOM 2847 O O . LEU A 1 347 ? -13.035 -10.341 -12.562 1.00 96.69 347 LEU A O 1
ATOM 2851 N N . ASP A 1 348 ? -12.297 -9.652 -10.544 1.00 95.81 348 ASP A N 1
ATOM 2852 C CA . ASP A 1 348 ? -13.531 -9.870 -9.799 1.00 95.81 348 ASP A CA 1
ATOM 2853 C C . ASP A 1 348 ? -13.903 -8.588 -9.043 1.00 95.81 348 ASP A C 1
ATOM 2855 O O . ASP A 1 348 ? -13.468 -8.329 -7.914 1.00 95.81 348 ASP A O 1
ATOM 2859 N N . ASP A 1 349 ? -14.748 -7.785 -9.679 1.00 90.44 349 ASP A N 1
ATOM 2860 C CA . ASP A 1 349 ? -15.296 -6.544 -9.146 1.00 90.44 349 ASP A CA 1
ATOM 2861 C C . ASP A 1 349 ? -16.638 -6.743 -8.428 1.00 90.44 349 ASP A C 1
ATOM 2863 O O . ASP A 1 349 ? -17.352 -5.771 -8.195 1.00 90.44 349 ASP A O 1
ATOM 2867 N N . SER A 1 350 ? -16.977 -7.974 -8.016 1.00 90.69 350 SER A N 1
ATOM 2868 C CA . SER A 1 350 ? -18.240 -8.234 -7.325 1.00 90.69 350 SER A CA 1
ATOM 2869 C C . SER A 1 350 ? -18.380 -7.378 -6.064 1.00 90.69 350 SER A C 1
ATOM 2871 O O . SER A 1 350 ? -17.471 -7.342 -5.221 1.00 90.69 350 SER A O 1
ATOM 2873 N N . ASP A 1 351 ? -19.547 -6.765 -5.886 1.00 86.94 351 ASP A N 1
ATOM 2874 C CA . ASP A 1 351 ? -19.856 -6.024 -4.668 1.00 86.94 351 ASP A CA 1
ATOM 2875 C C . ASP A 1 351 ? -19.869 -6.935 -3.435 1.00 86.94 351 ASP A C 1
ATOM 2877 O O . ASP A 1 351 ? -20.245 -8.112 -3.482 1.00 86.94 351 ASP A O 1
ATOM 2881 N N . LEU A 1 352 ? -19.480 -6.359 -2.298 1.00 88.06 352 LEU A N 1
ATOM 2882 C CA . LEU A 1 352 ? -19.581 -7.001 -0.995 1.00 88.06 352 LEU A CA 1
ATOM 2883 C C . LEU A 1 352 ? -21.054 -7.037 -0.559 1.00 88.06 352 LEU A C 1
ATOM 2885 O O . LEU A 1 352 ? -21.549 -6.116 0.087 1.00 88.06 352 LEU A O 1
ATOM 2889 N N . ASN A 1 353 ? -21.758 -8.106 -0.927 1.00 83.94 353 ASN A N 1
ATOM 2890 C CA . ASN A 1 353 ? -23.169 -8.291 -0.597 1.00 83.94 353 ASN A CA 1
ATOM 2891 C C . ASN A 1 353 ? -23.332 -9.180 0.634 1.00 83.94 353 ASN A C 1
ATOM 2893 O O . ASN A 1 353 ? -23.269 -10.406 0.550 1.00 83.94 353 ASN A O 1
ATOM 2897 N N . ILE A 1 354 ? -23.574 -8.547 1.779 1.00 86.88 354 ILE A N 1
ATOM 2898 C CA . ILE A 1 354 ? -23.815 -9.227 3.051 1.00 86.88 354 ILE A CA 1
ATOM 2899 C C . ILE A 1 354 ? -25.262 -9.002 3.462 1.00 86.88 354 ILE A C 1
ATOM 2901 O O . ILE A 1 354 ? -25.748 -7.874 3.513 1.00 86.88 354 ILE A O 1
ATOM 2905 N N . THR A 1 355 ? -25.955 -10.102 3.745 1.00 84.75 355 THR A N 1
ATOM 2906 C CA . THR A 1 355 ? -27.277 -10.082 4.372 1.00 84.75 355 THR A CA 1
ATOM 2907 C C . THR A 1 355 ? -27.109 -10.601 5.795 1.00 84.75 355 THR A C 1
ATOM 2909 O O . THR A 1 355 ? -26.889 -11.802 5.949 1.00 84.75 355 THR A O 1
ATOM 2912 N N . PRO A 1 356 ? -27.170 -9.731 6.818 1.00 85.62 356 PRO A N 1
ATOM 2913 C CA . PRO A 1 356 ? -27.004 -10.154 8.202 1.00 85.62 356 PRO A CA 1
ATOM 2914 C C . PRO A 1 356 ? -28.085 -11.163 8.603 1.00 85.62 356 PRO A C 1
ATOM 2916 O O . PRO A 1 356 ? -29.276 -10.910 8.387 1.00 85.62 356 PRO A O 1
ATOM 2919 N N . ASP A 1 357 ? -27.690 -12.282 9.212 1.00 85.12 357 ASP A N 1
ATOM 2920 C CA . ASP A 1 357 ? -28.632 -13.263 9.766 1.00 85.12 357 ASP A CA 1
ATOM 2921 C C . ASP A 1 357 ? -28.910 -12.956 11.241 1.00 85.12 357 ASP A C 1
ATOM 2923 O O . ASP A 1 357 ? -28.326 -13.521 12.166 1.00 85.12 357 ASP A O 1
ATOM 2927 N N . PHE A 1 358 ? -29.780 -11.973 11.458 1.00 90.06 358 PHE A N 1
ATOM 2928 C CA . PHE A 1 358 ? -30.146 -11.517 12.791 1.00 90.06 358 PHE A CA 1
ATOM 2929 C C . PHE A 1 358 ? -31.431 -12.185 13.304 1.00 90.06 358 PHE A C 1
ATOM 2931 O O . PHE A 1 358 ? -32.453 -12.188 12.606 1.00 90.06 358 PHE A O 1
ATOM 2938 N N . PRO A 1 359 ? -31.429 -12.724 14.541 1.00 90.88 359 PRO A N 1
ATOM 2939 C CA . PRO A 1 359 ? -32.605 -13.369 15.110 1.00 90.88 359 PRO A CA 1
ATOM 2940 C C . PRO A 1 359 ? -33.731 -12.361 15.383 1.00 90.88 359 PRO A C 1
ATOM 2942 O O . PRO A 1 359 ? -33.511 -11.202 15.718 1.00 90.88 359 PRO A O 1
ATOM 2945 N N . LYS A 1 360 ? -34.982 -12.818 15.279 1.00 89.19 360 LYS A N 1
ATOM 2946 C CA . LYS A 1 360 ? -36.173 -12.001 15.576 1.00 89.19 360 LYS A CA 1
ATOM 2947 C C . LYS A 1 360 ? -36.566 -12.108 17.052 1.00 89.19 360 LYS A C 1
ATOM 2949 O O . LYS A 1 360 ? -36.260 -13.104 17.698 1.00 89.19 360 LYS A O 1
ATOM 2954 N N . ASN A 1 361 ? -37.354 -11.144 17.536 1.00 88.94 361 ASN A N 1
ATOM 2955 C CA . ASN A 1 361 ? -37.939 -11.126 18.890 1.00 88.94 361 ASN A CA 1
ATOM 2956 C C . ASN A 1 361 ? -36.906 -11.132 20.026 1.00 88.94 361 ASN A C 1
ATOM 2958 O O . ASN A 1 361 ? -37.069 -11.836 21.020 1.00 88.94 361 ASN A O 1
ATOM 2962 N N . VAL A 1 362 ? -35.858 -10.337 19.869 1.00 94.00 362 VAL A N 1
ATOM 2963 C CA . VAL A 1 362 ? -34.818 -10.132 20.878 1.00 94.00 362 VAL A CA 1
ATOM 2964 C C . VAL A 1 362 ? -35.068 -8.833 21.634 1.00 94.00 362 VAL A C 1
ATOM 2966 O O . VAL A 1 362 ? -35.723 -7.921 21.128 1.00 94.00 362 VAL A O 1
ATOM 2969 N N . SER A 1 363 ? -34.571 -8.768 22.863 1.00 94.31 363 SER A N 1
ATOM 2970 C CA . SER A 1 363 ? -34.684 -7.598 23.746 1.00 94.31 363 SER A CA 1
ATOM 2971 C C . SER A 1 363 ? -33.322 -7.040 24.138 1.00 94.31 363 SER A C 1
ATOM 2973 O O . SER A 1 363 ? -33.227 -5.895 24.571 1.00 94.31 363 SER A O 1
ATOM 2975 N N . LYS A 1 364 ? -32.262 -7.835 23.964 1.00 96.12 364 LYS A N 1
ATOM 2976 C CA . LYS A 1 364 ? -30.907 -7.488 24.379 1.00 96.12 364 LYS A CA 1
ATOM 2977 C C . LYS A 1 364 ? -29.888 -7.802 23.298 1.00 96.12 364 LYS A C 1
ATOM 2979 O O . LYS A 1 364 ? -30.069 -8.718 22.495 1.00 96.12 364 LYS A O 1
ATOM 2984 N N . MET A 1 365 ? -28.781 -7.075 23.342 1.00 95.81 365 MET A N 1
ATOM 2985 C CA . MET A 1 365 ? -27.607 -7.266 22.502 1.00 95.81 365 MET A CA 1
ATOM 2986 C C . MET A 1 365 ? -26.357 -7.301 23.378 1.00 95.81 365 MET A C 1
ATOM 2988 O O . MET A 1 365 ? -26.169 -6.442 24.231 1.00 95.81 365 MET A O 1
ATOM 2992 N N . VAL A 1 366 ? -25.486 -8.282 23.158 1.00 97.50 366 VAL A N 1
ATOM 2993 C CA . VAL A 1 366 ? -24.155 -8.347 23.765 1.00 97.50 366 VAL A CA 1
ATOM 2994 C C . VAL A 1 366 ? -23.118 -8.057 22.688 1.00 97.50 366 VAL A C 1
ATOM 2996 O O . VAL A 1 366 ? -22.984 -8.837 21.745 1.00 97.50 366 VAL A O 1
ATOM 2999 N N . VAL A 1 367 ? -22.381 -6.961 22.850 1.00 97.56 367 VAL A N 1
ATOM 3000 C CA . VAL A 1 367 ? -21.316 -6.514 21.937 1.00 97.56 367 VAL A CA 1
ATOM 3001 C C . VAL A 1 367 ? -19.955 -6.777 22.576 1.00 97.56 367 VAL A C 1
ATOM 3003 O O . VAL A 1 367 ? -19.805 -6.637 23.788 1.00 97.56 367 VAL A O 1
ATOM 3006 N N . GLY A 1 368 ? -18.967 -7.183 21.779 1.00 96.62 368 GLY A N 1
ATOM 3007 C CA . GLY A 1 368 ? -17.586 -7.393 22.215 1.00 96.62 368 GLY A CA 1
ATOM 3008 C C . GLY A 1 368 ? -17.304 -8.786 22.758 1.00 96.62 368 GLY A C 1
ATOM 3009 O O . GLY A 1 368 ? -16.288 -8.998 23.419 1.00 96.62 368 GLY A O 1
ATOM 3010 N N . LYS A 1 369 ? -18.190 -9.758 22.523 1.00 96.25 369 LYS A N 1
ATOM 3011 C CA . LYS A 1 369 ? -17.958 -11.135 22.975 1.00 96.25 369 LYS A CA 1
ATOM 3012 C C . LYS A 1 369 ? -16.939 -11.859 22.089 1.00 96.25 369 LYS A C 1
ATOM 3014 O O . LYS A 1 369 ? -16.273 -12.770 22.593 1.00 96.25 369 LYS A O 1
ATOM 3019 N N . SER A 1 370 ? -16.804 -11.468 20.822 1.00 96.62 370 SER A N 1
ATOM 3020 C CA . SER A 1 370 ? -15.799 -12.026 19.914 1.00 96.62 370 SER A CA 1
ATOM 3021 C C . SER A 1 370 ? -14.398 -11.847 20.496 1.00 96.62 370 SER A C 1
ATOM 3023 O O . SER A 1 370 ? -14.063 -10.775 21.005 1.00 96.62 370 SER A O 1
ATOM 3025 N N . LYS A 1 371 ? -13.566 -12.895 20.431 1.00 96.62 371 LYS A N 1
ATOM 3026 C CA . LYS A 1 371 ? -12.161 -12.829 20.854 1.00 96.62 371 LYS A CA 1
ATOM 3027 C C . LYS A 1 371 ? -11.261 -13.773 20.062 1.00 96.62 371 LYS A C 1
ATOM 3029 O O . LYS A 1 371 ? -11.693 -14.870 19.713 1.00 96.62 371 LYS A O 1
ATOM 3034 N N . ARG A 1 372 ? -9.990 -13.400 19.918 1.00 95.88 372 ARG A N 1
ATOM 3035 C CA . ARG A 1 372 ? -8.902 -14.251 19.418 1.00 95.88 372 ARG A CA 1
ATOM 3036 C C . ARG A 1 372 ? -7.786 -14.293 20.457 1.00 95.88 372 ARG A C 1
ATOM 3038 O O . ARG A 1 372 ? -7.456 -13.274 21.052 1.00 95.88 372 ARG A O 1
ATOM 3045 N N . VAL A 1 373 ? -7.232 -15.479 20.695 1.00 95.62 373 VAL A N 1
ATOM 3046 C CA . VAL A 1 373 ? -6.047 -15.658 21.545 1.00 95.62 373 VAL A CA 1
ATOM 3047 C C . VAL A 1 373 ? -4.853 -15.875 20.631 1.00 95.62 373 VAL A C 1
ATOM 3049 O O . VAL A 1 373 ? -4.890 -16.805 19.825 1.00 95.62 373 VAL A O 1
ATOM 3052 N N . LEU A 1 374 ? -3.838 -15.027 20.761 1.00 94.31 374 LEU A N 1
ATOM 3053 C CA . LEU A 1 374 ? -2.560 -15.171 20.079 1.00 94.31 374 LEU A CA 1
ATOM 3054 C C . LEU A 1 374 ? -1.580 -15.966 20.935 1.00 94.31 374 LEU A C 1
ATOM 3056 O O . LEU A 1 374 ? -1.536 -15.828 22.162 1.00 94.31 374 LEU A O 1
ATOM 3060 N N . THR A 1 375 ? -0.791 -16.788 20.260 1.00 92.81 375 THR A N 1
ATOM 3061 C CA . THR A 1 375 ? 0.212 -17.692 20.824 1.00 92.81 375 THR A CA 1
ATOM 3062 C C . THR A 1 375 ? 1.502 -17.614 20.009 1.00 92.81 375 THR A C 1
ATOM 3064 O O . THR A 1 375 ? 1.502 -17.085 18.902 1.00 92.81 375 THR A O 1
ATOM 3067 N N . ALA A 1 376 ? 2.604 -18.162 20.523 1.00 90.62 376 ALA A N 1
ATOM 3068 C CA . ALA A 1 376 ? 3.877 -18.194 19.795 1.00 90.62 376 ALA A CA 1
ATOM 3069 C C . ALA A 1 376 ? 3.816 -18.992 18.472 1.00 90.62 376 ALA A C 1
ATOM 3071 O O . ALA A 1 376 ? 4.656 -18.788 17.601 1.00 90.62 376 ALA A O 1
ATOM 3072 N N . ASP A 1 377 ? 2.816 -19.867 18.311 1.00 93.06 377 ASP A N 1
ATOM 3073 C CA . ASP A 1 377 ? 2.596 -20.654 17.091 1.00 93.06 377 ASP A CA 1
ATOM 3074 C C . ASP A 1 377 ? 1.943 -19.838 15.960 1.00 93.06 377 ASP A C 1
ATOM 3076 O O . ASP A 1 377 ? 1.845 -20.312 14.827 1.00 93.06 377 ASP A O 1
ATOM 3080 N N . ASP A 1 378 ? 1.461 -18.626 16.253 1.00 94.62 378 ASP A N 1
ATOM 3081 C CA . ASP A 1 378 ? 0.838 -17.771 15.252 1.00 94.62 378 ASP A CA 1
ATOM 3082 C C . ASP A 1 378 ? 1.863 -17.177 14.273 1.00 94.62 378 ASP A C 1
ATOM 3084 O O . ASP A 1 378 ? 3.015 -16.882 14.609 1.00 94.62 378 ASP A O 1
ATOM 3088 N N . VAL A 1 379 ? 1.403 -16.959 13.040 1.00 95.75 379 VAL A N 1
ATOM 3089 C CA . VAL A 1 379 ? 2.141 -16.242 11.998 1.00 95.75 379 VAL A CA 1
ATOM 3090 C C . VAL A 1 379 ? 1.347 -14.992 11.655 1.00 95.75 379 VAL A C 1
ATOM 3092 O O . VAL A 1 379 ? 0.274 -15.066 11.050 1.00 95.75 379 VAL A O 1
ATOM 3095 N N . LEU A 1 380 ? 1.879 -13.843 12.062 1.00 96.19 380 LEU A N 1
ATOM 3096 C CA . LEU A 1 380 ? 1.289 -12.535 11.826 1.00 96.19 380 LEU A CA 1
ATOM 3097 C C . LEU A 1 380 ? 1.886 -11.916 10.565 1.00 96.19 380 LEU A C 1
ATOM 3099 O O . LEU A 1 380 ? 3.099 -11.718 10.483 1.00 96.19 380 LEU A O 1
ATOM 3103 N N . VAL A 1 381 ? 1.025 -11.554 9.615 1.00 97.06 381 VAL A N 1
ATOM 3104 C CA . VAL A 1 381 ? 1.392 -10.733 8.453 1.00 97.06 381 VAL A CA 1
ATOM 3105 C C . VAL A 1 381 ? 0.781 -9.347 8.606 1.00 97.06 381 VAL A C 1
ATOM 3107 O O . VAL A 1 381 ? -0.425 -9.216 8.806 1.00 97.06 381 VAL A O 1
ATOM 3110 N N . SER A 1 382 ? 1.597 -8.302 8.513 1.00 96.75 382 SER A N 1
ATOM 3111 C CA . SER A 1 382 ? 1.129 -6.920 8.608 1.00 96.75 382 SER A CA 1
ATOM 3112 C C . SER A 1 382 ? 1.407 -6.103 7.352 1.00 96.75 382 SER A C 1
ATOM 3114 O O . SER A 1 382 ? 2.149 -6.521 6.463 1.00 96.75 382 SER A O 1
ATOM 3116 N N . GLN A 1 383 ? 0.786 -4.930 7.268 1.00 96.31 383 GLN A N 1
ATOM 3117 C CA . GLN A 1 383 ? 1.181 -3.904 6.304 1.00 96.31 383 GLN A CA 1
ATOM 3118 C C . GLN A 1 383 ? 2.559 -3.308 6.638 1.00 96.31 383 GLN A C 1
ATOM 3120 O O . GLN A 1 383 ? 3.057 -3.470 7.748 1.00 96.31 383 GLN A O 1
ATOM 3125 N N . VAL A 1 384 ? 3.157 -2.591 5.688 1.00 94.75 384 VAL A N 1
ATOM 3126 C CA . VAL A 1 384 ? 4.447 -1.904 5.882 1.00 94.75 384 VAL A CA 1
ATOM 3127 C C . VAL A 1 384 ? 4.229 -0.504 6.470 1.00 94.75 384 VAL A C 1
ATOM 3129 O O . VAL A 1 384 ? 4.742 -0.159 7.538 1.00 94.75 384 VAL A O 1
ATOM 3132 N N . ASP A 1 385 ? 3.409 0.297 5.792 1.00 93.19 385 ASP A N 1
ATOM 3133 C CA . ASP A 1 385 ? 3.179 1.697 6.144 1.00 93.19 385 ASP A CA 1
ATOM 3134 C C . ASP A 1 385 ? 2.610 1.814 7.568 1.00 93.19 385 ASP A C 1
ATOM 3136 O O . ASP A 1 385 ? 1.707 1.060 7.937 1.00 93.19 385 ASP A O 1
ATOM 3140 N N . ARG A 1 386 ? 3.123 2.737 8.388 1.00 90.06 386 ARG A N 1
ATOM 3141 C CA . ARG A 1 386 ? 2.744 2.908 9.813 1.00 90.06 386 ARG A CA 1
ATOM 3142 C C . ARG A 1 386 ? 3.014 1.698 10.728 1.00 90.06 386 ARG A C 1
ATOM 3144 O O . ARG A 1 386 ? 2.510 1.658 11.852 1.00 90.06 386 ARG A O 1
ATOM 3151 N N . VAL A 1 387 ? 3.802 0.718 10.275 1.00 91.31 387 VAL A N 1
ATOM 3152 C CA . VAL A 1 387 ? 4.215 -0.445 11.080 1.00 91.31 387 VAL A CA 1
ATOM 3153 C C . VAL A 1 387 ? 5.724 -0.497 11.249 1.00 91.31 387 VAL A C 1
ATOM 3155 O O . VAL A 1 387 ? 6.204 -0.452 12.376 1.00 91.31 387 VAL A O 1
ATOM 3158 N N . ASN A 1 388 ? 6.483 -0.597 10.162 1.00 87.69 388 ASN A N 1
ATOM 3159 C CA . ASN A 1 388 ? 7.951 -0.626 10.203 1.00 87.69 388 ASN A CA 1
ATOM 3160 C C . ASN A 1 388 ? 8.576 0.637 9.609 1.00 87.69 388 ASN A C 1
ATOM 3162 O O . ASN A 1 388 ? 9.714 0.962 9.941 1.00 87.69 388 ASN A O 1
ATOM 3166 N N . ARG A 1 389 ? 7.849 1.347 8.744 1.00 88.94 389 ARG A N 1
ATOM 3167 C CA . ARG A 1 389 ? 8.296 2.609 8.161 1.00 88.94 389 ARG A CA 1
ATOM 3168 C C . ARG A 1 389 ? 7.121 3.460 7.681 1.00 88.94 389 ARG A C 1
ATOM 3170 O O . ARG A 1 389 ? 6.017 2.954 7.505 1.00 88.94 389 ARG A O 1
ATOM 3177 N N . ASP A 1 390 ? 7.370 4.750 7.498 1.00 89.50 390 ASP A N 1
ATOM 3178 C CA . ASP A 1 390 ? 6.400 5.716 6.978 1.00 89.50 390 ASP A CA 1
ATOM 3179 C C . ASP A 1 390 ? 7.168 6.818 6.239 1.00 89.50 390 ASP A C 1
ATOM 3181 O O . ASP A 1 390 ? 8.078 7.454 6.780 1.00 89.50 390 ASP A O 1
ATOM 3185 N N . TRP A 1 391 ? 6.864 6.992 4.953 1.00 89.31 391 TRP A N 1
ATOM 3186 C CA . TRP A 1 391 ? 7.598 7.929 4.101 1.00 89.31 391 TRP A CA 1
ATOM 3187 C C . TRP A 1 391 ? 7.215 9.387 4.366 1.00 89.31 391 TRP A C 1
ATOM 3189 O O . TRP A 1 391 ? 8.017 10.288 4.118 1.00 89.31 391 TRP A O 1
ATOM 3199 N N . LEU A 1 392 ? 6.003 9.622 4.869 1.00 88.12 392 LEU A N 1
ATOM 3200 C CA . LEU A 1 392 ? 5.440 10.948 5.079 1.00 88.12 392 LEU A CA 1
ATOM 3201 C C . LEU A 1 392 ? 6.036 11.620 6.323 1.00 88.12 392 LEU A C 1
ATOM 3203 O O . LEU A 1 392 ? 6.285 12.825 6.323 1.00 88.12 392 LEU A O 1
ATOM 3207 N N . SER A 1 393 ? 6.299 10.831 7.365 1.00 82.75 393 SER A N 1
ATOM 3208 C CA . SER A 1 393 ? 6.911 11.247 8.628 1.00 82.75 393 SER A CA 1
ATOM 3209 C C . SER A 1 393 ? 8.438 11.154 8.639 1.00 82.75 393 SER A C 1
ATOM 3211 O O . SER A 1 393 ? 9.048 11.338 9.695 1.00 82.75 393 SER A O 1
ATOM 3213 N N . TYR A 1 394 ? 9.071 10.897 7.488 1.00 84.38 394 TYR A N 1
ATOM 3214 C CA . TYR A 1 394 ? 10.523 10.705 7.368 1.00 84.38 394 TYR A CA 1
ATOM 3215 C C . TYR A 1 394 ? 11.035 9.480 8.150 1.00 84.38 394 TYR A C 1
ATOM 3217 O O . TYR A 1 394 ? 12.218 9.374 8.460 1.00 84.38 394 TYR A O 1
ATOM 3225 N N . GLN A 1 395 ? 10.169 8.521 8.473 1.00 86.38 395 GLN A N 1
ATOM 3226 C CA . GLN A 1 395 ? 10.544 7.314 9.205 1.00 86.38 395 GLN A CA 1
ATOM 3227 C C . GLN A 1 395 ? 10.928 6.186 8.242 1.00 86.38 395 GLN A C 1
ATOM 3229 O O . GLN A 1 395 ? 10.402 5.077 8.308 1.00 86.38 395 GLN A O 1
ATOM 3234 N N . LEU A 1 396 ? 11.865 6.478 7.333 1.00 87.38 396 LEU A N 1
ATOM 3235 C CA . LEU A 1 396 ? 12.448 5.537 6.372 1.00 87.38 396 LEU A CA 1
ATOM 3236 C C . LEU A 1 396 ? 13.883 5.195 6.786 1.00 87.38 396 LEU A C 1
ATOM 3238 O O . LEU A 1 396 ? 14.839 5.765 6.266 1.00 87.38 396 LEU A O 1
ATOM 3242 N N . PHE A 1 397 ? 14.044 4.263 7.723 1.00 83.88 397 PHE A N 1
ATOM 3243 C CA . PHE A 1 397 ? 15.371 3.856 8.217 1.00 83.88 397 PHE A CA 1
ATOM 3244 C C . PHE A 1 397 ? 15.797 2.467 7.702 1.00 83.88 397 PHE A C 1
ATOM 3246 O O . PHE A 1 397 ? 16.977 2.218 7.433 1.00 83.88 397 PHE A O 1
ATOM 3253 N N . PHE A 1 398 ? 14.831 1.573 7.475 1.00 84.25 398 PHE A N 1
ATOM 3254 C CA . PHE A 1 398 ? 15.074 0.151 7.209 1.00 84.25 398 PHE A CA 1
ATOM 3255 C C . PHE A 1 398 ? 14.483 -0.331 5.879 1.00 84.25 398 PHE A C 1
ATOM 3257 O O . PHE A 1 398 ? 13.710 0.366 5.210 1.00 84.25 398 PHE A O 1
ATOM 3264 N N . SER A 1 399 ? 14.854 -1.560 5.506 1.00 87.56 399 SER A N 1
ATOM 3265 C CA . SER A 1 399 ? 14.189 -2.297 4.430 1.00 87.56 399 SER A CA 1
ATOM 3266 C C . SER A 1 399 ? 12.711 -2.520 4.787 1.00 87.56 399 SER A C 1
ATOM 3268 O O . SER A 1 399 ? 12.401 -2.801 5.948 1.00 87.56 399 SER A O 1
ATOM 3270 N N . PRO A 1 400 ? 11.783 -2.432 3.816 1.00 89.25 400 PRO A N 1
ATOM 3271 C CA . PRO A 1 400 ? 10.373 -2.725 4.054 1.00 89.25 400 PRO A CA 1
ATOM 3272 C C . PRO A 1 400 ? 10.126 -4.216 4.328 1.00 89.25 400 PRO A C 1
ATOM 3274 O O . PRO A 1 400 ? 9.052 -4.560 4.804 1.00 89.25 400 PRO A O 1
ATOM 3277 N N . PHE A 1 401 ? 11.101 -5.093 4.054 1.00 85.50 401 PHE A N 1
ATOM 3278 C CA . PHE A 1 401 ? 11.042 -6.532 4.322 1.00 85.50 401 PHE A CA 1
ATOM 3279 C C . PHE A 1 401 ? 11.507 -6.828 5.750 1.00 85.50 401 PHE A C 1
ATOM 3281 O O . PHE A 1 401 ? 12.641 -7.250 5.982 1.00 85.50 401 PHE A O 1
ATOM 3288 N N . TYR A 1 402 ? 10.621 -6.581 6.711 1.00 68.38 402 TYR A N 1
ATOM 3289 C CA . TYR A 1 402 ? 10.868 -6.851 8.123 1.00 68.38 402 TYR A CA 1
ATOM 3290 C C . TYR A 1 402 ? 10.646 -8.341 8.446 1.00 68.38 402 TYR A C 1
ATOM 3292 O O . TYR A 1 402 ? 9.556 -8.863 8.196 1.00 68.38 402 TYR A O 1
ATOM 3300 N N . GLU A 1 403 ? 11.632 -9.001 9.069 1.00 62.69 403 GLU A N 1
ATOM 3301 C CA . GLU A 1 403 ? 11.495 -10.342 9.660 1.00 62.69 403 GLU A CA 1
ATOM 3302 C C . GLU A 1 403 ? 12.263 -10.415 10.990 1.00 62.69 403 GLU A C 1
ATOM 3304 O O . GLU A 1 403 ? 13.453 -10.112 11.039 1.00 62.69 403 GLU A O 1
ATOM 3309 N N . VAL A 1 404 ? 11.576 -10.829 12.063 1.00 50.81 404 VAL A N 1
ATOM 3310 C CA . VAL A 1 404 ? 12.126 -10.888 13.438 1.00 50.81 404 VAL A CA 1
ATOM 3311 C C . VAL A 1 404 ? 13.362 -11.797 13.529 1.00 50.81 404 VAL A C 1
ATOM 3313 O O . VAL A 1 404 ? 14.262 -11.537 14.320 1.00 50.81 404 VAL A O 1
ATOM 3316 N N . ASP A 1 405 ? 13.460 -12.818 12.677 1.00 41.69 405 ASP A N 1
ATOM 3317 C CA . ASP A 1 405 ? 14.565 -13.785 12.691 1.00 41.69 405 ASP A CA 1
ATOM 3318 C C . ASP A 1 405 ? 15.888 -13.223 12.120 1.00 41.69 405 ASP A C 1
ATOM 3320 O O . ASP A 1 405 ? 16.911 -13.907 12.154 1.00 41.69 405 ASP A O 1
ATOM 3324 N N . ARG A 1 406 ? 15.919 -11.972 11.621 1.00 49.06 406 ARG A N 1
ATOM 3325 C CA . ARG A 1 406 ? 17.160 -11.314 11.155 1.00 49.06 406 ARG A CA 1
ATOM 3326 C C . ARG A 1 406 ? 18.030 -10.740 12.281 1.00 49.06 406 ARG A C 1
ATOM 3328 O O . ARG A 1 406 ? 19.123 -10.262 11.986 1.00 49.06 406 ARG A O 1
ATOM 3335 N N . LEU A 1 407 ? 17.601 -10.836 13.544 1.00 45.00 407 LEU A N 1
ATOM 3336 C CA . LEU A 1 407 ? 18.305 -10.292 14.719 1.00 45.00 407 LEU A CA 1
ATOM 3337 C C . LEU A 1 407 ? 19.789 -10.701 14.816 1.00 45.00 407 LEU A C 1
ATOM 3339 O O . LEU A 1 407 ? 20.601 -9.936 15.327 1.00 45.00 407 LEU A O 1
ATOM 3343 N N . GLU A 1 408 ? 20.171 -11.875 14.303 1.00 40.19 408 GLU A N 1
ATOM 3344 C CA . GLU A 1 408 ? 21.561 -12.366 14.343 1.00 40.19 408 GLU A CA 1
ATOM 3345 C C . GLU A 1 408 ? 22.515 -11.662 13.355 1.00 40.19 408 GLU A C 1
ATOM 3347 O O . GLU A 1 408 ? 23.730 -11.847 13.436 1.00 40.19 408 GLU A O 1
ATOM 3352 N N . LEU A 1 409 ? 21.989 -10.860 12.422 1.00 45.03 409 LEU A N 1
ATOM 3353 C CA . LEU A 1 409 ? 22.762 -10.152 11.390 1.00 45.03 409 LEU A CA 1
ATOM 3354 C C . LEU A 1 409 ? 22.859 -8.638 11.627 1.00 45.03 409 LEU A C 1
ATOM 3356 O O . LEU A 1 409 ? 23.453 -7.937 10.806 1.00 45.03 409 LEU A O 1
ATOM 3360 N N . LEU A 1 410 ? 22.296 -8.146 12.730 1.00 45.84 410 LEU A N 1
ATOM 3361 C CA . LEU A 1 410 ? 22.200 -6.723 13.034 1.00 45.84 410 LEU A CA 1
ATOM 3362 C C . LEU A 1 410 ? 23.371 -6.243 13.887 1.00 45.84 410 LEU A C 1
ATOM 3364 O O . LEU A 1 410 ? 23.852 -6.926 14.793 1.00 45.84 410 LEU A O 1
ATOM 3368 N N . THR A 1 411 ? 23.824 -5.031 13.609 1.00 49.00 411 THR A N 1
ATOM 3369 C CA . THR A 1 411 ? 24.760 -4.299 14.456 1.00 49.00 411 THR A CA 1
ATOM 3370 C C . THR A 1 411 ? 24.084 -3.845 15.754 1.00 49.00 411 THR A C 1
ATOM 3372 O O . THR A 1 411 ? 22.866 -3.700 15.835 1.00 49.00 411 THR A O 1
ATOM 3375 N N . GLU A 1 412 ? 24.881 -3.560 16.788 1.00 42.88 412 GLU A N 1
ATOM 3376 C CA . GLU A 1 412 ? 24.404 -3.037 18.083 1.00 42.88 412 GLU A CA 1
ATOM 3377 C C . GLU A 1 412 ? 23.611 -1.716 17.937 1.00 42.88 412 GLU A C 1
ATOM 3379 O O . GLU A 1 412 ? 22.739 -1.429 18.747 1.00 42.88 412 GLU A O 1
ATOM 3384 N N . TYR A 1 413 ? 23.850 -0.954 16.860 1.00 43.81 413 TYR A N 1
ATOM 3385 C CA . TYR A 1 413 ? 23.102 0.258 16.498 1.00 43.81 413 TYR A CA 1
ATOM 3386 C C . TYR A 1 413 ? 21.734 -0.036 15.851 1.00 43.81 413 TYR A C 1
ATOM 3388 O O . TYR A 1 413 ? 20.772 0.696 16.076 1.00 43.81 413 TYR A O 1
ATOM 3396 N N . GLU A 1 414 ? 21.626 -1.112 15.067 1.00 42.88 414 GLU A N 1
ATOM 3397 C CA . GLU A 1 414 ? 20.369 -1.564 14.454 1.00 42.88 414 GLU A CA 1
ATOM 3398 C C . GLU A 1 414 ? 19.447 -2.220 15.495 1.00 42.88 414 GLU A C 1
ATOM 3400 O O . GLU A 1 414 ? 18.239 -2.008 15.462 1.00 42.88 414 GLU A O 1
ATOM 3405 N N . LEU A 1 415 ? 20.010 -2.913 16.491 1.00 47.19 415 LEU A N 1
ATOM 3406 C CA . LEU A 1 415 ? 19.261 -3.490 17.617 1.00 47.19 415 LEU A CA 1
ATOM 3407 C C . LEU A 1 415 ? 18.573 -2.435 18.503 1.00 47.19 415 LEU A C 1
ATOM 3409 O O . LEU A 1 415 ? 17.504 -2.705 19.043 1.00 47.19 415 LEU A O 1
ATOM 3413 N N . ASP A 1 416 ? 19.158 -1.240 18.628 1.00 40.03 416 ASP A N 1
ATOM 3414 C CA . ASP A 1 416 ? 18.615 -0.129 19.431 1.00 40.03 416 ASP A CA 1
ATOM 3415 C C . ASP A 1 416 ? 17.554 0.695 18.659 1.00 40.03 416 ASP A C 1
ATOM 3417 O O . ASP A 1 416 ? 16.878 1.545 19.237 1.00 40.03 416 ASP A O 1
ATOM 3421 N N . ARG A 1 417 ? 17.395 0.460 17.340 1.00 47.66 417 ARG A N 1
ATOM 3422 C CA . ARG A 1 417 ? 16.478 1.206 16.452 1.00 47.66 417 ARG A CA 1
ATOM 3423 C C . ARG A 1 417 ? 15.516 0.359 15.614 1.00 47.66 417 ARG A C 1
ATOM 3425 O O . ARG A 1 417 ? 14.653 0.955 14.971 1.00 47.66 417 ARG A O 1
ATOM 3432 N N . GLU A 1 418 ? 15.595 -0.974 15.608 1.00 52.53 418 GLU A N 1
ATOM 3433 C CA . GLU A 1 418 ? 14.609 -1.869 14.964 1.00 52.53 418 GLU A CA 1
ATOM 3434 C C . GLU A 1 418 ? 13.263 -1.914 15.720 1.00 52.53 418 GLU A C 1
ATOM 3436 O O . GLU A 1 418 ? 12.665 -2.959 16.002 1.00 52.53 418 GLU A O 1
ATOM 3441 N N . GLU A 1 419 ? 12.752 -0.739 16.059 1.00 66.06 419 GLU A N 1
ATOM 3442 C CA . GLU A 1 419 ? 11.458 -0.581 16.678 1.00 66.06 419 GLU A CA 1
ATOM 3443 C C . GLU A 1 419 ? 10.392 -0.455 15.595 1.00 66.06 419 GLU A C 1
ATOM 3445 O O . GLU A 1 419 ? 10.483 0.364 14.680 1.00 66.06 419 GLU A O 1
ATOM 3450 N N . LEU A 1 420 ? 9.338 -1.261 15.723 1.00 82.50 420 LEU A N 1
ATOM 3451 C CA . LEU A 1 420 ? 8.076 -0.956 15.062 1.00 82.50 420 LEU A CA 1
ATOM 3452 C C . LEU A 1 420 ? 7.699 0.493 15.373 1.00 82.50 420 LEU A C 1
ATOM 3454 O O . LEU A 1 420 ? 7.845 0.942 16.513 1.00 82.50 420 LEU A O 1
ATOM 3458 N N . LEU A 1 421 ? 7.194 1.202 14.369 1.00 85.19 421 LEU A N 1
ATOM 3459 C CA . LEU A 1 421 ? 6.798 2.591 14.503 1.00 85.19 421 LEU A CA 1
ATOM 3460 C C . LEU A 1 421 ? 5.692 2.712 15.546 1.00 85.19 421 LEU A C 1
ATOM 3462 O O . LEU A 1 421 ? 4.555 2.303 15.324 1.00 85.19 421 LEU A O 1
ATOM 3466 N N . SER A 1 422 ? 6.040 3.285 16.694 1.00 79.69 422 SER A N 1
ATOM 3467 C CA . SER A 1 422 ? 5.090 3.597 17.758 1.00 79.69 422 SER A CA 1
ATOM 3468 C C . SER A 1 422 ? 4.810 5.089 17.875 1.00 79.69 422 SER A C 1
ATOM 3470 O O . SER A 1 422 ? 3.825 5.465 18.494 1.00 79.69 422 SER A O 1
ATOM 3472 N N . VAL A 1 423 ? 5.626 5.956 17.275 1.00 73.38 423 VAL A N 1
ATOM 3473 C CA . VAL A 1 423 ? 5.423 7.409 17.318 1.00 73.38 423 VAL A CA 1
ATOM 3474 C C . VAL A 1 423 ? 5.205 7.911 15.901 1.00 73.38 423 VAL A C 1
ATOM 3476 O O . VAL A 1 423 ? 6.143 7.987 15.114 1.00 73.38 423 VAL A O 1
ATOM 3479 N N . PHE A 1 424 ? 3.956 8.235 15.585 1.00 67.06 424 PHE A N 1
ATOM 3480 C CA . PHE A 1 424 ? 3.536 8.805 14.310 1.00 67.06 424 PHE A CA 1
ATOM 3481 C C . PHE A 1 424 ? 2.355 9.748 14.558 1.00 67.06 424 PHE A C 1
ATOM 3483 O O . PHE A 1 424 ? 1.523 9.485 15.421 1.00 67.06 424 PHE A O 1
ATOM 3490 N N . SER A 1 425 ? 2.256 10.832 13.789 1.00 56.50 425 SER A N 1
ATOM 3491 C CA . SER A 1 425 ? 1.074 11.693 13.785 1.00 56.50 425 SER A CA 1
ATOM 3492 C C . SER A 1 425 ? 0.690 12.025 12.353 1.00 56.50 425 SER A C 1
ATOM 3494 O O . SER A 1 425 ? 1.505 12.565 11.609 1.00 56.50 425 SER A O 1
ATOM 3496 N N . GLU A 1 426 ? -0.580 11.806 12.004 1.00 60.28 426 GLU A N 1
ATOM 3497 C CA . GLU A 1 426 ? -1.156 12.230 10.718 1.00 60.28 426 GLU A CA 1
ATOM 3498 C C . GLU A 1 426 ? -1.056 13.749 10.495 1.00 60.28 426 GLU A C 1
ATOM 3500 O O . GLU A 1 426 ? -1.173 14.208 9.364 1.00 60.28 426 GLU A O 1
ATOM 3505 N N . ARG A 1 427 ? -0.818 14.533 11.558 1.00 58.16 427 ARG A N 1
ATOM 3506 C CA . ARG A 1 427 ? -0.668 15.994 11.503 1.00 58.16 427 ARG A CA 1
ATOM 3507 C C . ARG A 1 427 ? 0.790 16.468 11.556 1.00 58.16 427 ARG A C 1
ATOM 3509 O O . ARG A 1 427 ? 1.028 17.669 11.462 1.00 58.16 427 ARG A O 1
ATOM 3516 N N . LEU A 1 428 ? 1.762 15.568 11.778 1.00 52.56 428 LEU A N 1
ATOM 3517 C CA . LEU A 1 428 ? 3.208 15.842 11.951 1.00 52.56 428 LEU A CA 1
ATOM 3518 C C . LEU A 1 428 ? 3.575 16.948 12.978 1.00 52.56 428 LEU A C 1
ATOM 3520 O O . LEU A 1 428 ? 4.738 17.339 13.084 1.00 52.56 428 LEU A O 1
ATOM 3524 N N . THR A 1 429 ? 2.602 17.467 13.735 1.00 53.59 429 THR A N 1
ATOM 3525 C CA . THR A 1 429 ? 2.710 18.658 14.594 1.00 53.59 429 THR A CA 1
ATOM 3526 C C . THR A 1 429 ? 1.804 18.526 15.822 1.00 53.59 429 THR A C 1
ATOM 3528 O O . THR A 1 429 ? 0.936 19.351 16.085 1.00 53.59 429 THR A O 1
ATOM 3531 N N . LEU A 1 430 ? 1.985 17.456 16.595 1.00 59.53 430 LEU A N 1
ATOM 3532 C CA . LEU A 1 430 ? 1.401 17.364 17.936 1.00 59.53 430 LEU A CA 1
ATOM 3533 C C . LEU A 1 430 ? 2.446 17.759 18.984 1.00 59.53 430 LEU A C 1
ATOM 3535 O O . LEU A 1 430 ? 3.644 17.544 18.794 1.00 59.53 430 LEU A O 1
ATOM 3539 N N . SER A 1 431 ? 1.995 18.359 20.089 1.00 65.12 431 SER A N 1
ATOM 3540 C CA . SER A 1 431 ? 2.848 18.578 21.260 1.00 65.12 431 SER A CA 1
ATOM 3541 C C . SER A 1 431 ? 3.337 17.226 21.803 1.00 65.12 431 SER A C 1
ATOM 3543 O O . SER A 1 431 ? 2.655 16.212 21.645 1.00 65.12 431 SER A O 1
ATOM 3545 N N . GLN A 1 432 ? 4.497 17.187 22.472 1.00 67.25 432 GLN A N 1
ATOM 3546 C CA . GLN A 1 432 ? 4.991 15.939 23.083 1.00 67.25 432 GLN A CA 1
ATOM 3547 C C . GLN A 1 432 ? 3.982 15.316 24.061 1.00 67.25 432 GLN A C 1
ATOM 3549 O O . GLN A 1 432 ? 3.889 14.096 24.156 1.00 67.25 432 GLN A O 1
ATOM 3554 N N . GLU A 1 433 ? 3.186 16.146 24.737 1.00 70.19 433 GLU A N 1
ATOM 3555 C CA . GLU A 1 433 ? 2.123 15.695 25.636 1.00 70.19 433 GLU A CA 1
ATOM 3556 C C . GLU A 1 433 ? 1.018 14.930 24.893 1.00 70.19 433 GLU A C 1
ATOM 3558 O O . GLU A 1 433 ? 0.559 13.900 25.382 1.00 70.19 433 GLU A O 1
ATOM 3563 N N . HIS A 1 434 ? 0.648 15.369 23.684 1.00 72.88 434 HIS A N 1
ATOM 3564 C CA . HIS A 1 434 ? -0.380 14.711 22.869 1.00 72.88 434 HIS A CA 1
ATOM 3565 C C . HIS A 1 434 ? 0.163 13.499 22.100 1.00 72.88 434 HIS A C 1
ATOM 3567 O O . HIS A 1 434 ? -0.599 12.595 21.760 1.00 72.88 434 HIS A O 1
ATOM 3573 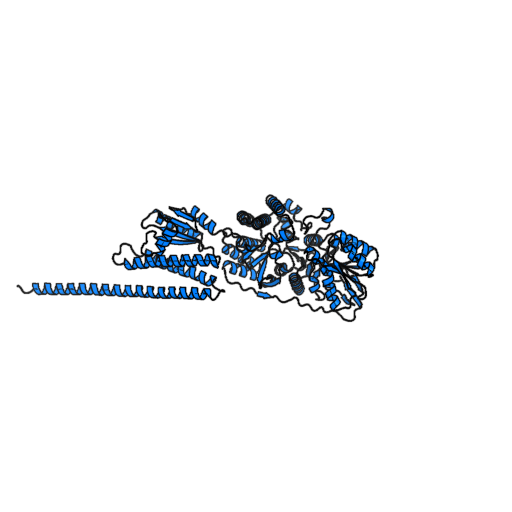N N . LEU A 1 435 ? 1.471 13.456 21.820 1.00 74.06 435 LEU A N 1
ATOM 3574 C CA . LEU A 1 435 ? 2.095 12.331 21.119 1.00 74.06 435 LEU A CA 1
ATOM 3575 C C . LEU A 1 435 ? 2.057 11.035 21.933 1.00 74.06 435 LEU A C 1
ATOM 3577 O O . LEU A 1 435 ? 1.968 9.973 21.323 1.00 74.06 435 LEU A O 1
ATOM 3581 N N . ARG A 1 436 ? 2.087 11.106 23.275 1.00 83.44 436 ARG A N 1
ATOM 3582 C CA . ARG A 1 436 ? 1.987 9.937 24.174 1.00 83.44 436 ARG A CA 1
ATOM 3583 C C . ARG A 1 436 ? 2.835 8.755 23.701 1.00 83.44 436 ARG A C 1
ATOM 3585 O O . ARG A 1 436 ? 2.336 7.655 23.456 1.00 83.44 436 ARG A O 1
ATOM 3592 N N . GLU A 1 437 ? 4.135 9.014 23.561 1.00 81.00 437 GLU A N 1
ATOM 3593 C CA . GLU A 1 437 ? 5.131 8.045 23.082 1.00 81.00 437 GLU A CA 1
ATOM 3594 C C . GLU A 1 437 ? 5.175 6.764 23.934 1.00 81.00 437 GLU A C 1
ATOM 3596 O O . GLU A 1 437 ? 5.551 5.705 23.439 1.00 81.00 437 GLU A O 1
ATOM 3601 N N . ASP A 1 438 ? 4.732 6.847 25.193 1.00 83.50 438 ASP A N 1
ATOM 3602 C CA . ASP A 1 438 ? 4.599 5.728 26.126 1.00 83.50 438 ASP A CA 1
ATOM 3603 C C . ASP A 1 438 ? 3.520 4.706 25.726 1.00 83.50 438 ASP A C 1
ATOM 3605 O O . ASP A 1 438 ? 3.631 3.535 26.082 1.00 83.50 438 ASP A O 1
ATOM 3609 N N . ILE A 1 439 ? 2.490 5.133 24.987 1.00 87.19 439 ILE A N 1
ATOM 3610 C CA . ILE A 1 439 ? 1.429 4.260 24.461 1.00 87.19 439 ILE A CA 1
ATOM 3611 C C . ILE A 1 439 ? 1.662 3.988 22.975 1.00 87.19 439 ILE A C 1
ATOM 3613 O O . ILE A 1 439 ? 1.579 2.847 22.517 1.00 87.19 439 ILE A O 1
ATOM 3617 N N . GLY A 1 440 ? 1.932 5.049 22.219 1.00 88.12 440 GLY A N 1
ATOM 3618 C CA . GLY A 1 440 ? 2.135 5.008 20.782 1.00 88.12 440 GLY A CA 1
ATOM 3619 C C . GLY A 1 440 ? 0.863 4.914 19.931 1.00 88.12 440 GLY A C 1
ATOM 3620 O O . GLY A 1 440 ? -0.252 4.727 20.432 1.00 88.12 440 GLY A O 1
ATOM 3621 N N . TRP A 1 441 ? 1.064 5.053 18.620 1.00 89.00 441 TRP A N 1
ATOM 3622 C CA . TRP A 1 441 ? 0.042 5.225 17.591 1.00 89.00 441 TRP A CA 1
ATOM 3623 C C . TRP A 1 441 ? 0.015 4.076 16.574 1.00 89.00 441 TRP A C 1
ATOM 3625 O O . TRP A 1 441 ? 1.034 3.455 16.276 1.00 89.00 441 TRP A O 1
ATOM 3635 N N . HIS A 1 442 ? -1.159 3.881 15.976 1.00 91.12 442 HIS A N 1
ATOM 3636 C CA . HIS A 1 442 ? -1.435 3.012 14.836 1.00 91.12 442 HIS A CA 1
ATOM 3637 C C . HIS A 1 442 ? -1.055 1.535 15.033 1.00 91.12 442 HIS A C 1
ATOM 3639 O O . HIS A 1 442 ? -0.790 1.053 16.137 1.00 91.12 442 HIS A O 1
ATOM 3645 N N . GLU A 1 443 ? -1.136 0.783 13.939 1.00 92.62 443 GLU A N 1
ATOM 3646 C CA . GLU A 1 443 ? -0.874 -0.646 13.852 1.00 92.62 443 GLU A CA 1
ATOM 3647 C C . GLU A 1 443 ? 0.513 -1.006 14.412 1.00 92.62 443 GLU A C 1
ATOM 3649 O O . GLU A 1 443 ? 0.624 -1.988 15.145 1.00 92.62 443 GLU A O 1
ATOM 3654 N N . GLY A 1 444 ? 1.552 -0.204 14.142 1.00 91.25 444 GLY A N 1
ATOM 3655 C CA . GLY A 1 444 ? 2.912 -0.446 14.632 1.00 91.25 444 GLY A CA 1
ATOM 3656 C C . GLY A 1 444 ? 3.018 -0.501 16.159 1.00 91.25 444 GLY A C 1
ATOM 3657 O O . GLY A 1 444 ? 3.558 -1.474 16.694 1.00 91.25 444 GLY A O 1
ATOM 3658 N N . ALA A 1 445 ? 2.421 0.458 16.880 1.00 89.88 445 ALA A N 1
ATOM 3659 C CA . ALA A 1 445 ? 2.398 0.441 18.346 1.00 89.88 445 ALA A CA 1
ATOM 3660 C C . ALA A 1 445 ? 1.632 -0.765 18.905 1.00 89.88 445 ALA A C 1
ATOM 3662 O O . ALA A 1 445 ? 2.059 -1.388 19.877 1.00 89.88 445 ALA A O 1
ATOM 3663 N N . ARG A 1 446 ? 0.505 -1.125 18.283 1.00 91.81 446 ARG A N 1
ATOM 3664 C CA . ARG A 1 446 ? -0.303 -2.272 18.714 1.00 91.81 446 ARG A CA 1
ATOM 3665 C C . ARG A 1 446 ? 0.402 -3.603 18.449 1.00 91.81 446 ARG A C 1
ATOM 3667 O O . ARG A 1 446 ? 0.361 -4.487 19.296 1.00 91.81 446 ARG A O 1
ATOM 3674 N N . ILE A 1 447 ? 1.116 -3.744 17.332 1.00 91.44 447 ILE A N 1
ATOM 3675 C CA . ILE A 1 447 ? 1.937 -4.935 17.070 1.00 91.44 447 ILE A CA 1
ATOM 3676 C C . ILE A 1 447 ? 3.128 -4.991 18.042 1.00 91.44 447 ILE A C 1
ATOM 3678 O O . ILE A 1 447 ? 3.464 -6.078 18.513 1.00 91.44 447 ILE A O 1
ATOM 3682 N N . LYS A 1 448 ? 3.739 -3.848 18.397 1.00 87.50 448 LYS A N 1
ATOM 3683 C CA . LYS A 1 448 ? 4.809 -3.778 19.415 1.00 87.50 448 LYS A CA 1
ATOM 3684 C C . LYS A 1 448 ? 4.341 -4.335 20.760 1.00 87.50 448 LYS A C 1
ATOM 3686 O O . LYS A 1 448 ? 5.082 -5.082 21.390 1.00 87.50 448 LYS A O 1
ATOM 3691 N N . GLU A 1 449 ? 3.109 -4.030 21.162 1.00 86.31 449 GLU A N 1
ATOM 3692 C CA . GLU A 1 449 ? 2.486 -4.600 22.360 1.00 86.31 449 GLU A CA 1
ATOM 3693 C C . GLU A 1 449 ? 2.284 -6.118 22.236 1.00 86.31 449 GLU A C 1
ATOM 3695 O O . GLU A 1 449 ? 2.705 -6.861 23.119 1.00 86.31 449 GLU A O 1
ATOM 3700 N N . LEU A 1 450 ? 1.726 -6.580 21.111 1.00 88.31 450 LEU A N 1
ATOM 3701 C CA . LEU A 1 450 ? 1.416 -7.997 20.885 1.00 88.31 450 LEU A CA 1
ATOM 3702 C C . LEU A 1 450 ? 2.664 -8.898 20.812 1.00 88.31 450 LEU A C 1
ATOM 3704 O O . LEU A 1 450 ? 2.639 -10.089 21.122 1.00 88.31 450 LEU A O 1
ATOM 3708 N N . ARG A 1 451 ? 3.809 -8.347 20.402 1.00 81.81 451 ARG A N 1
ATOM 3709 C CA . ARG A 1 451 ? 5.056 -9.114 20.246 1.00 81.81 451 ARG A CA 1
ATOM 3710 C C . ARG A 1 451 ? 5.565 -9.788 21.515 1.00 81.81 451 ARG A C 1
ATOM 3712 O O . ARG A 1 451 ? 6.401 -10.683 21.411 1.00 81.81 451 ARG A O 1
ATOM 3719 N N . GLN A 1 452 ? 5.060 -9.410 22.686 1.00 79.38 452 GLN A N 1
ATOM 3720 C CA . GLN A 1 452 ? 5.424 -10.027 23.963 1.00 79.38 452 GLN A CA 1
ATOM 3721 C C . GLN A 1 452 ? 5.159 -11.545 23.995 1.00 79.38 452 GLN A C 1
ATOM 3723 O O . GLN A 1 452 ? 5.814 -12.263 24.747 1.00 79.38 452 GLN A O 1
ATOM 3728 N N . VAL A 1 453 ? 4.253 -12.045 23.148 1.00 81.75 453 VAL A N 1
ATOM 3729 C CA . VAL A 1 453 ? 3.913 -13.473 23.016 1.00 81.75 453 VAL A CA 1
ATOM 3730 C C . VAL A 1 453 ? 4.952 -14.283 22.227 1.00 81.75 453 VAL A C 1
ATOM 3732 O O . VAL A 1 453 ? 5.031 -15.499 22.399 1.00 81.75 453 VAL A O 1
ATOM 3735 N N . GLY A 1 454 ? 5.768 -13.635 21.388 1.00 83.44 454 GLY A N 1
ATOM 3736 C CA . GLY A 1 454 ? 6.825 -14.296 20.613 1.00 83.44 454 GLY A CA 1
ATOM 3737 C C . GLY A 1 454 ? 6.369 -15.006 19.330 1.00 83.44 454 GLY A C 1
ATOM 3738 O O . GLY A 1 454 ? 7.039 -15.938 18.896 1.00 83.44 454 GLY A O 1
ATOM 3739 N N . PHE A 1 455 ? 5.248 -14.599 18.724 1.00 88.00 455 PHE A N 1
ATOM 3740 C CA . PHE A 1 455 ? 4.827 -15.094 17.403 1.00 88.00 455 PHE A CA 1
ATOM 3741 C C . PHE A 1 455 ? 5.759 -14.629 16.275 1.00 88.00 455 PHE A C 1
ATOM 3743 O O . PHE A 1 455 ? 6.448 -13.607 16.387 1.00 88.00 455 PHE A O 1
ATOM 3750 N N . LYS A 1 456 ? 5.715 -15.321 15.130 1.00 90.69 456 LYS A N 1
ATOM 3751 C CA . LYS A 1 456 ? 6.433 -14.886 13.926 1.00 90.69 456 LYS A CA 1
ATOM 3752 C C . LYS A 1 456 ? 5.733 -13.672 13.307 1.00 90.69 456 LYS A C 1
ATOM 3754 O O . LYS A 1 456 ? 4.561 -13.756 12.955 1.00 90.69 456 LYS A O 1
ATOM 3759 N N . HIS A 1 457 ? 6.450 -12.558 13.141 1.00 91.75 457 HIS A N 1
ATOM 3760 C CA . HIS A 1 457 ? 5.942 -11.352 12.472 1.00 91.75 457 HIS A CA 1
ATOM 3761 C C . HIS A 1 457 ? 6.647 -11.121 11.131 1.00 91.75 457 HIS A C 1
ATOM 3763 O O . HIS A 1 457 ? 7.867 -10.952 11.091 1.00 91.75 457 HIS A O 1
ATOM 3769 N N . LEU A 1 458 ? 5.849 -11.060 10.065 1.00 92.31 458 LEU A N 1
ATOM 3770 C CA . LEU A 1 458 ? 6.235 -10.701 8.707 1.00 92.31 458 LEU A CA 1
ATOM 3771 C C . LEU A 1 458 ? 5.501 -9.434 8.258 1.00 92.31 458 LEU A C 1
ATOM 3773 O O . LEU A 1 458 ? 4.359 -9.189 8.642 1.00 92.31 458 LEU A O 1
ATOM 3777 N N . THR A 1 459 ? 6.134 -8.667 7.381 1.00 92.88 459 THR A N 1
ATOM 3778 C CA . THR A 1 459 ? 5.500 -7.537 6.686 1.00 92.88 459 THR A CA 1
ATOM 3779 C C . THR A 1 459 ? 5.242 -7.919 5.236 1.00 92.88 459 THR A C 1
ATOM 3781 O O . THR A 1 459 ? 6.098 -8.514 4.582 1.00 92.88 459 THR A O 1
ATOM 3784 N N . ALA A 1 460 ? 4.057 -7.594 4.728 1.00 94.94 460 ALA A N 1
ATOM 3785 C CA . ALA A 1 460 ? 3.703 -7.826 3.338 1.00 94.94 460 ALA A CA 1
ATOM 3786 C C . ALA A 1 460 ? 4.144 -6.631 2.489 1.00 94.94 460 ALA A C 1
ATOM 3788 O O . ALA A 1 460 ? 3.384 -5.689 2.273 1.00 94.94 460 ALA A O 1
ATOM 3789 N N . SER A 1 461 ? 5.396 -6.659 2.039 1.00 93.44 461 SER A N 1
ATOM 3790 C CA . SER A 1 461 ? 5.997 -5.639 1.176 1.00 93.44 461 SER A CA 1
ATOM 3791 C C . SER A 1 461 ? 5.926 -6.062 -0.288 1.00 93.44 461 SER A C 1
ATOM 3793 O O . SER A 1 461 ? 6.074 -7.235 -0.621 1.00 93.44 461 SER A O 1
ATOM 3795 N N . GLY A 1 462 ? 5.715 -5.111 -1.193 1.00 93.62 462 GLY A N 1
ATOM 3796 C CA . GLY A 1 462 ? 5.850 -5.362 -2.624 1.00 93.62 462 GLY A CA 1
ATOM 3797 C C . GLY A 1 462 ? 4.648 -6.056 -3.264 1.00 93.62 462 GLY A C 1
ATOM 3798 O O . GLY A 1 462 ? 4.837 -6.979 -4.050 1.00 93.62 462 GLY A O 1
ATOM 3799 N N . THR A 1 463 ? 3.423 -5.623 -2.981 1.00 97.12 463 THR A N 1
ATOM 3800 C CA . THR A 1 463 ? 2.212 -6.132 -3.649 1.00 97.12 463 THR A CA 1
ATOM 3801 C C . THR A 1 463 ? 2.039 -5.516 -5.037 1.00 97.12 463 THR A C 1
ATOM 3803 O O . THR A 1 463 ? 2.136 -4.302 -5.196 1.00 97.12 463 THR A O 1
ATOM 3806 N N . ILE A 1 464 ? 1.738 -6.335 -6.048 1.00 97.81 464 ILE A N 1
ATOM 3807 C CA . ILE A 1 464 ? 1.369 -5.844 -7.383 1.00 97.81 464 ILE A CA 1
ATOM 3808 C C . ILE A 1 464 ? -0.087 -5.391 -7.381 1.00 97.81 464 ILE A C 1
ATOM 3810 O O . ILE A 1 464 ? -0.964 -6.128 -6.940 1.00 97.81 464 ILE A O 1
ATOM 3814 N N . VAL A 1 465 ? -0.351 -4.216 -7.937 1.00 98.25 465 VAL A N 1
ATOM 3815 C CA . VAL A 1 465 ? -1.690 -3.710 -8.225 1.00 98.25 465 VAL A CA 1
ATOM 3816 C C . VAL A 1 465 ? -1.809 -3.351 -9.697 1.00 98.25 465 VAL A C 1
ATOM 3818 O O . VAL A 1 465 ? -0.835 -2.938 -10.330 1.00 98.25 465 VAL A O 1
ATOM 3821 N N . VAL A 1 466 ? -3.010 -3.503 -10.247 1.00 97.94 466 VAL A N 1
ATOM 3822 C CA . VAL A 1 466 ? -3.275 -3.220 -11.662 1.00 97.94 466 VAL A CA 1
ATOM 3823 C C . VAL A 1 466 ? -4.461 -2.293 -11.837 1.00 97.94 466 VAL A C 1
ATOM 3825 O O . VAL A 1 466 ? -5.404 -2.329 -11.040 1.00 97.94 466 VAL A O 1
ATOM 3828 N N . LYS A 1 467 ? -4.414 -1.471 -12.886 1.00 96.19 467 LYS A N 1
ATOM 3829 C CA . LYS A 1 467 ? -5.499 -0.561 -13.249 1.00 96.19 467 LYS A CA 1
ATOM 3830 C C . LYS A 1 467 ? -6.491 -1.268 -14.173 1.00 96.19 467 LYS A C 1
ATOM 3832 O O . LYS A 1 467 ? -6.137 -1.685 -15.271 1.00 96.19 467 LYS A O 1
ATOM 3837 N N . LEU A 1 468 ? -7.743 -1.385 -13.741 1.00 94.19 468 LEU A N 1
ATOM 3838 C CA . LEU A 1 468 ? -8.848 -2.003 -14.476 1.00 94.19 468 LEU A CA 1
ATOM 3839 C C . LEU A 1 468 ? -10.095 -1.134 -14.313 1.00 94.19 468 LEU A C 1
ATOM 3841 O O . LEU A 1 468 ? -10.436 -0.761 -13.196 1.00 94.19 468 LEU A O 1
ATOM 3845 N N . ASN A 1 469 ? -10.772 -0.792 -15.413 1.00 91.00 469 ASN A N 1
ATOM 3846 C CA . ASN A 1 469 ? -11.971 0.063 -15.397 1.00 91.00 469 ASN A CA 1
ATOM 3847 C C . ASN A 1 469 ? -11.775 1.366 -14.586 1.00 91.00 469 ASN A C 1
ATOM 3849 O O . ASN A 1 469 ? -12.605 1.725 -13.755 1.00 91.00 469 ASN A O 1
ATOM 3853 N N . ASP A 1 470 ? -10.632 2.031 -14.782 1.00 89.75 470 ASP A N 1
ATOM 3854 C CA . ASP A 1 470 ? -10.214 3.252 -14.070 1.00 89.75 470 ASP A CA 1
ATOM 3855 C C . ASP A 1 470 ? -10.020 3.153 -12.549 1.00 89.75 470 ASP A C 1
ATOM 3857 O O . ASP A 1 470 ? -9.757 4.159 -11.888 1.00 89.75 470 ASP A O 1
ATOM 3861 N N . LYS A 1 471 ? -10.032 1.941 -11.996 1.00 95.69 471 LYS A N 1
ATOM 3862 C CA . LYS A 1 471 ? -9.741 1.659 -10.589 1.00 95.69 471 LYS A CA 1
ATOM 3863 C C . LYS A 1 471 ? -8.521 0.761 -10.446 1.00 95.69 471 LYS A C 1
ATOM 3865 O O . LYS A 1 471 ? -8.136 0.070 -11.384 1.00 95.69 471 LYS A O 1
ATOM 3870 N N . TRP A 1 472 ? -7.911 0.768 -9.267 1.00 97.69 472 TRP A N 1
ATOM 3871 C CA . TRP A 1 472 ? -6.747 -0.059 -8.966 1.00 97.69 472 TRP A CA 1
ATOM 3872 C C . TRP A 1 472 ? -7.135 -1.229 -8.079 1.00 97.69 472 TRP A C 1
ATOM 3874 O O . TRP A 1 472 ? -7.903 -1.058 -7.135 1.00 97.69 472 TRP A O 1
ATOM 3884 N N . TYR A 1 473 ? -6.592 -2.407 -8.365 1.00 98.50 473 TYR A N 1
ATOM 3885 C CA . TYR A 1 473 ? -6.929 -3.631 -7.646 1.00 98.50 473 TYR A CA 1
ATOM 3886 C C . TYR A 1 473 ? -5.682 -4.414 -7.261 1.00 98.50 473 TYR A C 1
ATOM 3888 O O . TYR A 1 473 ? -4.755 -4.539 -8.060 1.00 98.50 473 TYR A O 1
ATOM 3896 N N . ALA A 1 474 ? -5.693 -4.977 -6.056 1.00 98.38 474 ALA A N 1
ATOM 3897 C CA . ALA A 1 474 ? -4.733 -5.965 -5.581 1.00 98.38 474 ALA A CA 1
ATOM 3898 C C . ALA A 1 474 ? -5.273 -7.401 -5.781 1.00 98.38 474 ALA A C 1
ATOM 3900 O O . ALA A 1 474 ? -6.499 -7.607 -5.786 1.00 98.38 474 ALA A O 1
ATOM 3901 N N . PRO A 1 475 ? -4.380 -8.391 -5.967 1.00 98.06 475 PRO A N 1
ATOM 3902 C CA . PRO A 1 475 ? -4.751 -9.761 -6.269 1.00 98.06 475 PRO A CA 1
ATOM 3903 C C . PRO A 1 475 ? -5.003 -10.616 -5.025 1.00 98.06 475 PRO A C 1
ATOM 3905 O O . PRO A 1 475 ? -4.519 -10.335 -3.926 1.00 98.06 475 PRO A O 1
ATOM 3908 N N . ASP A 1 476 ? -5.737 -11.703 -5.236 1.00 97.81 476 ASP A N 1
ATOM 3909 C CA . ASP A 1 476 ? -5.719 -12.877 -4.371 1.00 97.81 476 ASP A CA 1
ATOM 3910 C C . ASP A 1 476 ? -4.477 -13.757 -4.630 1.00 97.81 476 ASP A C 1
ATOM 3912 O O . ASP A 1 476 ? -3.613 -13.443 -5.452 1.00 97.81 476 ASP A O 1
ATOM 3916 N N . GLU A 1 477 ? -4.382 -14.894 -3.941 1.00 95.50 477 GLU A N 1
ATOM 3917 C CA . GLU A 1 477 ? -3.262 -15.829 -4.081 1.00 95.50 477 GLU A CA 1
ATOM 3918 C C . GLU A 1 477 ? -3.150 -16.503 -5.462 1.00 95.50 477 GLU A C 1
ATOM 3920 O O . GLU A 1 477 ? -2.108 -17.067 -5.797 1.00 95.50 477 GLU A O 1
ATOM 3925 N N . ASN A 1 478 ? -4.211 -16.451 -6.271 1.00 95.81 478 ASN A N 1
ATOM 3926 C CA . ASN A 1 478 ? -4.266 -17.049 -7.605 1.00 95.81 478 ASN A CA 1
ATOM 3927 C C . ASN A 1 478 ? -3.953 -16.029 -8.712 1.00 95.81 478 ASN A C 1
ATOM 3929 O O . ASN A 1 478 ? -3.890 -16.400 -9.886 1.00 95.81 478 ASN A O 1
ATOM 3933 N N . GLY A 1 479 ? -3.734 -14.760 -8.354 1.00 96.12 479 GLY A N 1
ATOM 3934 C CA . GLY A 1 479 ? -3.513 -13.672 -9.303 1.00 96.12 479 GLY A CA 1
ATOM 3935 C C . GLY A 1 479 ? -4.802 -13.085 -9.885 1.00 96.12 479 GLY A C 1
ATOM 3936 O O . GLY A 1 479 ? -4.736 -12.413 -10.915 1.00 96.12 479 GLY A O 1
ATOM 3937 N N . VAL A 1 480 ? -5.960 -13.329 -9.258 1.00 97.94 480 VAL A N 1
ATOM 3938 C CA . VAL A 1 480 ? -7.224 -12.670 -9.617 1.00 97.94 480 VAL A CA 1
ATOM 3939 C C . VAL A 1 480 ? -7.318 -11.356 -8.860 1.00 97.94 480 VAL A C 1
ATOM 3941 O O . VAL A 1 480 ? -7.234 -11.331 -7.635 1.00 97.94 480 VAL A O 1
ATOM 3944 N N . PHE A 1 481 ? -7.506 -10.253 -9.575 1.00 98.25 481 PHE A N 1
ATOM 3945 C CA . PHE A 1 481 ? -7.571 -8.919 -8.993 1.00 98.25 481 PHE A CA 1
ATOM 3946 C C . PHE A 1 481 ? -8.974 -8.653 -8.456 1.00 98.25 481 PHE A C 1
ATOM 3948 O O . PHE A 1 481 ? -9.937 -8.653 -9.218 1.00 98.25 481 PHE A O 1
ATOM 3955 N N . ARG A 1 482 ? -9.101 -8.467 -7.134 1.00 97.56 482 ARG A N 1
ATOM 3956 C CA . ARG A 1 482 ? -10.415 -8.378 -6.460 1.00 97.56 482 ARG A CA 1
ATOM 3957 C C . ARG A 1 482 ? -10.574 -7.183 -5.539 1.00 97.56 482 ARG A C 1
ATOM 3959 O O . ARG A 1 482 ? -11.694 -6.728 -5.300 1.00 97.56 482 ARG A O 1
ATOM 3966 N N . PHE A 1 483 ? -9.472 -6.727 -4.949 1.00 97.88 483 PHE A N 1
ATOM 3967 C CA . PHE A 1 483 ? -9.511 -5.834 -3.797 1.00 97.88 483 PHE A CA 1
ATOM 3968 C C . PHE A 1 483 ? -9.129 -4.426 -4.222 1.00 97.88 483 PHE A C 1
ATOM 3970 O O . PHE A 1 483 ? -7.974 -4.173 -4.549 1.00 97.88 483 PHE A O 1
ATOM 3977 N N . GLU A 1 484 ? -10.102 -3.517 -4.228 1.00 97.75 484 GLU A N 1
ATOM 3978 C CA . GLU A 1 484 ? -9.869 -2.130 -4.633 1.00 97.75 484 GLU A CA 1
ATOM 3979 C C . GLU A 1 484 ? -8.825 -1.458 -3.722 1.00 97.75 484 GLU A C 1
ATOM 3981 O O . GLU A 1 484 ? -8.924 -1.501 -2.487 1.00 97.75 484 GLU A O 1
ATOM 3986 N N . VAL A 1 485 ? -7.829 -0.836 -4.351 1.00 97.62 485 VAL A N 1
ATOM 3987 C CA . VAL A 1 485 ? -6.755 -0.068 -3.724 1.00 97.62 485 VAL A CA 1
ATOM 3988 C C . VAL A 1 485 ? -6.981 1.414 -4.032 1.00 97.62 485 VAL A C 1
ATOM 3990 O O . VAL A 1 485 ? -6.996 1.797 -5.202 1.00 97.62 485 VAL A O 1
ATOM 3993 N N . PRO A 1 486 ? -7.167 2.258 -3.004 1.00 94.38 486 PRO A N 1
ATOM 3994 C CA . PRO A 1 486 ? -7.378 3.689 -3.189 1.00 94.38 486 PRO A CA 1
ATOM 3995 C C . PRO A 1 486 ? -6.233 4.388 -3.931 1.00 94.38 486 PRO A C 1
ATOM 3997 O O . PRO A 1 486 ? -5.059 4.051 -3.760 1.00 94.38 486 PRO A O 1
ATOM 4000 N N . TRP A 1 487 ? -6.579 5.409 -4.720 1.00 92.44 487 TRP A N 1
ATOM 4001 C CA . TRP A 1 487 ? -5.613 6.190 -5.498 1.00 92.44 487 TRP A CA 1
ATOM 4002 C C . TRP A 1 487 ? -4.525 6.835 -4.637 1.00 92.44 487 TRP A C 1
ATOM 4004 O O . TRP A 1 487 ? -3.365 6.851 -5.044 1.00 92.44 487 TRP A O 1
ATOM 4014 N N . ASP A 1 488 ? -4.864 7.318 -3.438 1.00 91.25 488 ASP A N 1
ATOM 4015 C CA . ASP A 1 488 ? -3.892 7.942 -2.539 1.00 91.25 488 ASP A CA 1
ATOM 4016 C C . ASP A 1 488 ? -2.748 6.976 -2.194 1.00 91.25 488 ASP A C 1
ATOM 4018 O O . ASP A 1 488 ? -1.602 7.411 -2.119 1.00 91.25 488 ASP A O 1
ATOM 4022 N N . LYS A 1 489 ? -3.017 5.663 -2.125 1.00 94.25 489 LYS A N 1
ATOM 4023 C CA . LYS A 1 489 ? -1.995 4.624 -1.891 1.00 94.25 489 LYS A CA 1
ATOM 4024 C C . LYS A 1 489 ? -1.177 4.305 -3.132 1.00 94.25 489 LYS A C 1
ATOM 4026 O O . LYS A 1 489 ? 0.028 4.095 -3.039 1.00 94.25 489 LYS A O 1
ATOM 4031 N N . VAL A 1 490 ? -1.804 4.308 -4.307 1.00 95.31 490 VAL A N 1
ATOM 4032 C CA . VAL A 1 490 ? -1.097 4.122 -5.586 1.00 95.31 490 VAL A CA 1
ATOM 4033 C C . VAL A 1 490 ? -0.168 5.304 -5.872 1.00 95.31 490 VAL A C 1
ATOM 4035 O O . VAL A 1 490 ? 0.932 5.116 -6.387 1.00 95.31 490 VAL A O 1
ATOM 4038 N N . SER A 1 491 ? -0.554 6.509 -5.453 1.00 94.06 491 SER A N 1
ATOM 4039 C CA . SER A 1 491 ? 0.217 7.738 -5.648 1.00 94.06 491 SER A CA 1
ATOM 4040 C C . SER A 1 491 ? 1.443 7.892 -4.736 1.00 94.06 491 SER A C 1
ATOM 4042 O O . SER A 1 491 ? 2.134 8.905 -4.831 1.00 94.06 491 SER A O 1
ATOM 4044 N N . TYR A 1 492 ? 1.752 6.914 -3.869 1.00 95.25 492 TYR A N 1
ATOM 4045 C CA . TYR A 1 492 ? 2.928 6.996 -3.000 1.00 95.25 492 TYR A CA 1
ATOM 4046 C C . TYR A 1 492 ? 4.222 7.127 -3.826 1.00 95.25 492 TYR A C 1
ATOM 4048 O O . TYR A 1 492 ? 4.444 6.357 -4.771 1.00 95.25 492 TYR A O 1
ATOM 4056 N N . PRO A 1 493 ? 5.125 8.058 -3.462 1.00 95.75 493 PRO A N 1
ATOM 4057 C CA . PRO A 1 493 ? 6.369 8.288 -4.189 1.00 95.75 493 PRO A CA 1
ATOM 4058 C C . PRO A 1 493 ? 7.378 7.146 -4.037 1.00 95.75 493 PRO A C 1
ATOM 4060 O O . PRO A 1 493 ? 8.378 7.126 -4.750 1.00 95.75 493 PRO A O 1
ATOM 4063 N N . THR A 1 494 ? 7.105 6.163 -3.183 1.00 96.19 494 THR A N 1
ATOM 4064 C CA . THR A 1 494 ? 7.874 4.923 -3.048 1.00 96.19 494 THR A CA 1
ATOM 4065 C C . THR A 1 494 ? 7.373 3.796 -3.962 1.00 96.19 494 THR A C 1
ATOM 4067 O O . THR A 1 494 ? 8.025 2.764 -4.074 1.00 96.19 494 THR A O 1
ATOM 4070 N N . ASN A 1 495 ? 6.268 3.943 -4.694 1.00 97.38 495 ASN A N 1
ATOM 4071 C CA . ASN A 1 495 ? 5.770 2.858 -5.551 1.00 97.38 495 ASN A CA 1
ATOM 4072 C C . ASN A 1 495 ? 6.604 2.669 -6.827 1.00 97.38 495 ASN A C 1
ATOM 4074 O O . ASN A 1 495 ? 7.198 3.608 -7.352 1.00 97.38 495 ASN A O 1
ATOM 4078 N N . ARG A 1 496 ? 6.660 1.459 -7.379 1.00 97.62 496 ARG A N 1
ATOM 4079 C CA . ARG A 1 496 ? 7.406 1.170 -8.615 1.00 97.62 496 ARG A CA 1
ATOM 4080 C C . ARG A 1 496 ? 6.433 0.965 -9.768 1.00 97.62 496 ARG A C 1
ATOM 4082 O O . ARG A 1 496 ? 5.566 0.104 -9.692 1.00 97.62 496 ARG A O 1
ATOM 4089 N N . TYR A 1 497 ? 6.572 1.738 -10.837 1.00 96.75 497 TYR A N 1
ATOM 4090 C CA . TYR A 1 497 ? 5.673 1.664 -11.989 1.00 96.75 49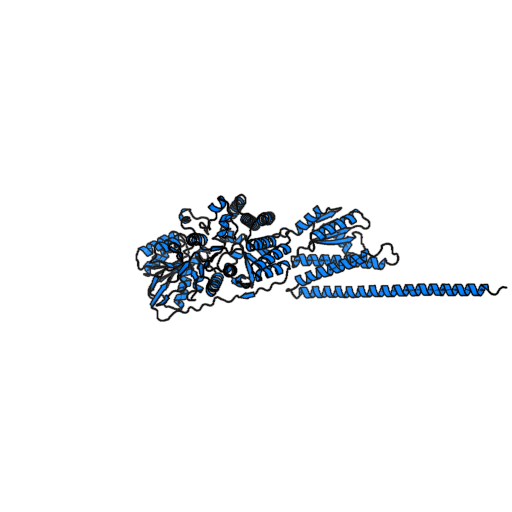7 TYR A CA 1
ATOM 4091 C C . TYR A 1 497 ? 6.311 0.771 -13.057 1.00 96.75 497 TYR A C 1
ATOM 4093 O O . TYR A 1 497 ? 7.275 1.161 -13.709 1.00 96.75 497 TYR A O 1
ATOM 4101 N N . LEU A 1 498 ? 5.820 -0.463 -13.197 1.00 95.50 498 LEU A N 1
ATOM 4102 C CA . LEU A 1 498 ? 6.357 -1.444 -14.153 1.00 95.50 498 LEU A CA 1
ATOM 4103 C C . LEU A 1 498 ? 5.759 -1.269 -15.556 1.00 95.50 498 LEU A C 1
ATOM 4105 O O . LEU A 1 498 ? 6.395 -1.651 -16.547 1.00 95.50 498 LEU A O 1
ATOM 4109 N N . ARG A 1 499 ? 4.545 -0.710 -15.603 1.00 92.00 499 ARG A N 1
ATOM 4110 C CA . ARG A 1 499 ? 3.777 -0.237 -16.762 1.00 92.00 499 ARG A CA 1
ATOM 4111 C C . ARG A 1 499 ? 2.759 0.799 -16.253 1.00 92.00 499 ARG A C 1
ATOM 4113 O O . ARG A 1 499 ? 2.524 0.867 -15.050 1.00 92.00 499 ARG A O 1
ATOM 4120 N N . GLU A 1 500 ? 2.140 1.585 -17.128 1.00 89.69 500 GLU A N 1
ATOM 4121 C CA . GLU A 1 500 ? 1.169 2.630 -16.731 1.00 89.69 500 GLU A CA 1
ATOM 4122 C C . GLU A 1 500 ? -0.037 2.097 -15.933 1.00 89.69 500 GLU A C 1
ATOM 4124 O O . GLU A 1 500 ? -0.628 2.809 -15.127 1.00 89.69 500 GLU A O 1
ATOM 4129 N N . ASP A 1 501 ? -0.389 0.831 -16.138 1.00 92.94 501 ASP A N 1
ATOM 4130 C CA . ASP A 1 501 ? -1.484 0.104 -15.495 1.00 92.94 501 ASP A CA 1
ATOM 4131 C C . ASP A 1 501 ? -0.991 -1.007 -14.546 1.00 92.94 501 ASP A C 1
ATOM 4133 O O . ASP A 1 501 ? -1.806 -1.809 -14.096 1.00 92.94 501 ASP A O 1
ATOM 4137 N N . VAL A 1 502 ? 0.316 -1.086 -14.243 1.00 97.25 502 VAL A N 1
ATOM 4138 C CA . VAL A 1 502 ? 0.905 -2.093 -13.337 1.00 97.25 502 VAL A CA 1
ATOM 4139 C C . VAL A 1 502 ? 1.878 -1.431 -12.369 1.00 97.25 502 VAL A C 1
ATOM 4141 O O . VAL A 1 502 ? 2.964 -0.987 -12.752 1.00 97.25 502 VAL A O 1
ATOM 4144 N N . VAL A 1 503 ? 1.513 -1.435 -11.090 1.00 98.25 503 VAL A N 1
ATOM 4145 C CA . VAL A 1 503 ? 2.283 -0.804 -10.018 1.00 98.25 503 VAL A CA 1
ATOM 4146 C C . VAL A 1 503 ? 2.654 -1.837 -8.969 1.00 98.25 503 VAL A C 1
ATOM 4148 O O . VAL A 1 503 ? 1.844 -2.655 -8.554 1.00 98.25 503 VAL A O 1
ATOM 4151 N N . LEU A 1 504 ? 3.894 -1.780 -8.519 1.00 98.31 504 LEU A N 1
ATOM 4152 C CA . LEU A 1 504 ? 4.397 -2.505 -7.370 1.00 98.31 504 LEU A CA 1
ATOM 4153 C C . LEU A 1 504 ? 4.382 -1.566 -6.159 1.00 98.31 504 LEU A C 1
ATOM 4155 O O . LEU A 1 504 ? 5.131 -0.587 -6.105 1.00 98.31 504 LEU A O 1
ATOM 4159 N N . ILE A 1 505 ? 3.521 -1.876 -5.195 1.00 97.88 505 ILE A N 1
ATOM 4160 C CA . ILE A 1 505 ? 3.392 -1.148 -3.935 1.00 97.88 505 ILE A CA 1
ATOM 4161 C C . ILE A 1 505 ? 4.335 -1.763 -2.912 1.00 97.88 505 ILE A C 1
ATOM 4163 O O . ILE A 1 505 ? 4.103 -2.864 -2.414 1.00 97.88 505 ILE A O 1
ATOM 4167 N N . VAL A 1 506 ? 5.406 -1.035 -2.607 1.00 95.75 506 VAL A N 1
ATOM 4168 C CA . VAL A 1 506 ? 6.403 -1.437 -1.609 1.00 95.75 506 VAL A CA 1
ATOM 4169 C C . VAL A 1 506 ? 5.869 -1.169 -0.202 1.00 95.75 506 VAL A C 1
ATOM 4171 O O . VAL A 1 506 ? 5.855 -2.068 0.633 1.00 95.75 506 VAL A O 1
ATOM 4174 N N . ASP A 1 507 ? 5.335 0.033 0.016 1.00 95.19 507 ASP A N 1
ATOM 4175 C CA . ASP A 1 507 ? 4.736 0.456 1.281 1.00 95.19 507 ASP A CA 1
ATOM 4176 C C . ASP A 1 507 ? 3.246 0.146 1.301 1.00 95.19 507 ASP A C 1
ATOM 4178 O O . ASP A 1 507 ? 2.399 1.009 1.065 1.00 95.19 507 ASP A O 1
ATOM 4182 N N . THR A 1 508 ? 2.912 -1.124 1.526 1.00 97.00 508 THR A N 1
ATOM 4183 C CA . THR A 1 508 ? 1.510 -1.538 1.607 1.00 97.00 508 THR A CA 1
ATOM 4184 C C . T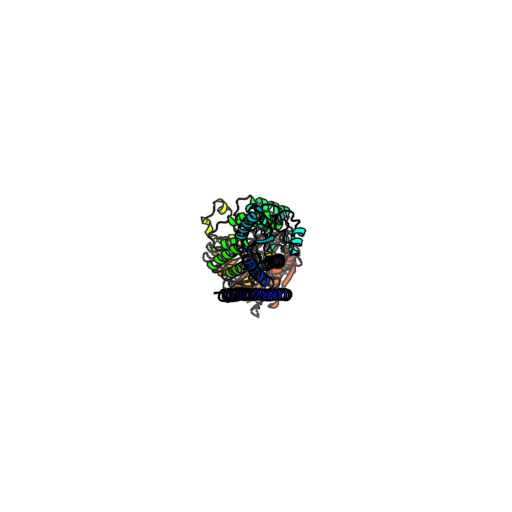HR A 1 508 ? 0.806 -0.831 2.764 1.00 97.00 508 THR A C 1
ATOM 4186 O O . THR A 1 508 ? 1.354 -0.692 3.857 1.00 97.00 508 THR A O 1
ATOM 4189 N N . HIS A 1 509 ? -0.434 -0.397 2.519 1.00 95.38 509 HIS A N 1
ATOM 4190 C CA . HIS A 1 509 ? -1.276 0.278 3.508 1.00 95.38 509 HIS A CA 1
ATOM 4191 C C . HIS A 1 509 ? -2.720 -0.244 3.459 1.00 95.38 509 HIS A C 1
ATOM 4193 O O . HIS A 1 509 ? -3.604 0.295 2.780 1.00 95.38 509 HIS A O 1
ATOM 4199 N N . GLY A 1 510 ? -2.978 -1.294 4.228 1.00 96.44 510 GLY A N 1
ATOM 4200 C CA . GLY A 1 510 ? -4.301 -1.851 4.478 1.00 96.44 510 GLY A CA 1
ATOM 4201 C C . GLY A 1 510 ? -4.537 -3.233 3.889 1.00 96.44 510 GLY A C 1
ATOM 4202 O O . GLY A 1 510 ? -3.860 -3.666 2.957 1.00 96.44 510 GLY A O 1
ATOM 4203 N N . ILE A 1 511 ? -5.543 -3.911 4.448 1.00 97.94 511 ILE A N 1
ATOM 4204 C CA . ILE A 1 511 ? -5.786 -5.352 4.265 1.00 97.94 511 ILE A CA 1
ATOM 4205 C C . ILE A 1 511 ? -5.918 -5.764 2.791 1.00 97.94 511 ILE A C 1
ATOM 4207 O O . ILE A 1 511 ? -5.492 -6.857 2.423 1.00 97.94 511 ILE A O 1
ATOM 4211 N N . SER A 1 512 ? -6.445 -4.888 1.927 1.00 97.62 512 SER A N 1
ATOM 4212 C CA . SER A 1 512 ? -6.597 -5.167 0.491 1.00 97.62 512 SER A CA 1
ATOM 4213 C C . SER A 1 512 ? -5.290 -5.519 -0.212 1.00 97.62 512 SER A C 1
ATOM 4215 O O . SER A 1 512 ? -5.316 -6.291 -1.162 1.00 97.62 512 SER A O 1
ATOM 4217 N N . MET A 1 513 ? -4.154 -5.015 0.269 1.00 98.12 513 MET A N 1
ATOM 4218 C CA . MET A 1 513 ? -2.843 -5.278 -0.323 1.00 98.12 513 MET A CA 1
ATOM 4219 C C . MET A 1 513 ? -2.107 -6.462 0.311 1.00 98.12 513 MET A C 1
ATOM 4221 O O . MET A 1 513 ? -1.005 -6.773 -0.127 1.00 98.12 513 MET A O 1
ATOM 4225 N N . LEU A 1 514 ? -2.671 -7.122 1.327 1.00 98.31 514 LEU A N 1
ATOM 4226 C CA . LEU A 1 514 ? -1.959 -8.154 2.093 1.00 98.31 514 LEU A CA 1
ATOM 4227 C C . LEU A 1 514 ? -2.384 -9.582 1.727 1.00 98.31 514 LEU A C 1
ATOM 4229 O O . LEU A 1 514 ? -1.698 -10.523 2.109 1.00 98.31 514 LEU A O 1
ATOM 4233 N N . VAL A 1 515 ? -3.495 -9.761 1.001 1.00 98.50 515 VAL A N 1
ATOM 4234 C CA . VAL A 1 515 ? -4.160 -11.068 0.827 1.00 98.50 515 VAL A CA 1
ATOM 4235 C C . VAL A 1 515 ? -3.249 -12.134 0.219 1.00 98.50 515 VAL A C 1
ATOM 4237 O O . VAL A 1 515 ? -3.091 -13.197 0.817 1.00 98.50 515 VAL A O 1
ATOM 4240 N N . GLU A 1 516 ? -2.640 -11.863 -0.940 1.00 97.31 516 GLU A N 1
ATOM 4241 C CA . GLU A 1 516 ? -1.739 -12.817 -1.608 1.00 97.31 516 GLU A CA 1
ATOM 4242 C C . GLU A 1 516 ? -0.610 -13.261 -0.674 1.00 97.31 516 GLU A C 1
ATOM 4244 O O . GLU A 1 516 ? -0.406 -14.458 -0.462 1.00 97.31 516 GLU A O 1
ATOM 4249 N N . GLN A 1 517 ? 0.075 -12.293 -0.064 1.00 96.38 517 GLN A N 1
ATOM 4250 C CA . GLN A 1 517 ? 1.225 -12.548 0.796 1.00 96.38 517 GLN A CA 1
ATOM 4251 C C . GLN A 1 517 ? 0.818 -13.259 2.088 1.00 96.38 517 GLN A C 1
ATOM 4253 O O . GLN A 1 517 ? 1.538 -14.144 2.542 1.00 96.38 517 GLN A O 1
ATOM 4258 N N . ALA A 1 518 ? -0.336 -12.922 2.667 1.00 98.06 518 ALA A N 1
ATOM 4259 C CA . ALA A 1 518 ? -0.861 -13.577 3.859 1.00 98.06 518 ALA A CA 1
ATOM 4260 C C . ALA A 1 518 ? -1.139 -15.063 3.607 1.00 98.06 518 ALA A C 1
ATOM 4262 O O . ALA A 1 518 ? -0.698 -15.914 4.379 1.00 98.06 518 ALA A O 1
ATOM 4263 N N . VAL A 1 519 ? -1.805 -15.391 2.496 1.00 97.81 519 VAL A N 1
ATOM 4264 C CA . VAL A 1 519 ? -2.098 -16.785 2.136 1.00 97.81 519 VAL A CA 1
ATOM 4265 C C . VAL A 1 519 ? -0.812 -17.540 1.795 1.00 97.81 519 VAL A C 1
ATOM 4267 O O . VAL A 1 519 ? -0.603 -18.642 2.298 1.00 97.81 519 VAL A O 1
ATOM 4270 N N . ARG A 1 520 ? 0.089 -16.947 0.999 1.00 95.06 520 ARG A N 1
ATOM 4271 C CA . ARG A 1 520 ? 1.369 -17.573 0.626 1.00 95.06 520 ARG A CA 1
ATOM 4272 C C . ARG A 1 520 ? 2.266 -17.854 1.834 1.00 95.06 520 ARG A C 1
ATOM 4274 O O . ARG A 1 520 ? 2.934 -18.885 1.861 1.00 95.06 520 ARG A O 1
ATOM 4281 N N . ASN A 1 521 ? 2.271 -16.966 2.826 1.00 94.50 521 ASN A N 1
ATOM 4282 C CA . ASN A 1 521 ? 3.061 -17.119 4.049 1.00 94.50 521 ASN A CA 1
ATOM 4283 C C . ASN A 1 521 ? 2.347 -17.923 5.151 1.00 94.50 521 ASN A C 1
ATOM 4285 O O . ASN A 1 521 ? 2.857 -17.987 6.267 1.00 94.50 521 ASN A O 1
ATOM 4289 N N . ASN A 1 522 ? 1.203 -18.558 4.856 1.00 96.88 522 ASN A N 1
ATOM 4290 C CA . ASN A 1 522 ? 0.400 -19.312 5.826 1.00 96.88 522 ASN A CA 1
ATOM 4291 C C . ASN A 1 522 ? 0.084 -18.498 7.095 1.00 96.88 522 ASN A C 1
ATOM 4293 O O . ASN A 1 522 ? 0.193 -19.007 8.211 1.00 96.88 522 ASN A O 1
ATOM 4297 N N . ALA A 1 523 ? -0.270 -17.224 6.922 1.00 98.12 523 ALA A N 1
ATOM 4298 C CA . ALA A 1 523 ? -0.639 -16.359 8.031 1.00 98.12 523 ALA A CA 1
ATOM 4299 C C . ALA A 1 523 ? -1.836 -16.944 8.790 1.00 98.12 523 ALA A C 1
ATOM 4301 O O . ALA A 1 523 ? -2.821 -17.364 8.183 1.00 98.12 523 ALA A O 1
ATOM 4302 N N . THR A 1 524 ? -1.771 -16.924 10.118 1.00 98.31 524 THR A N 1
ATOM 4303 C CA . THR A 1 524 ? -2.932 -17.200 10.976 1.00 98.31 524 THR A CA 1
ATOM 4304 C C . THR A 1 524 ? -3.663 -15.911 11.335 1.00 98.31 524 THR A C 1
ATOM 4306 O O . THR A 1 524 ? -4.862 -15.937 11.614 1.00 98.31 524 THR A O 1
ATOM 4309 N N . VAL A 1 525 ? -2.950 -14.779 11.305 1.00 98.19 525 VAL A N 1
ATOM 4310 C CA . VAL A 1 525 ? -3.471 -13.452 11.633 1.00 98.19 525 VAL A CA 1
ATOM 4311 C C . VAL A 1 525 ? -2.921 -12.416 10.662 1.00 98.19 525 VAL A C 1
ATOM 4313 O O . VAL A 1 525 ? -1.731 -12.409 10.347 1.00 98.19 525 VAL A O 1
ATOM 4316 N N . VAL A 1 526 ? -3.780 -11.498 10.228 1.00 98.31 526 VAL A N 1
ATOM 4317 C CA . VAL A 1 526 ? -3.394 -10.334 9.429 1.00 98.31 526 VAL A CA 1
ATOM 4318 C C . VAL A 1 526 ? -3.739 -9.055 10.178 1.00 98.31 526 VAL A C 1
ATOM 4320 O O . VAL A 1 526 ? -4.868 -8.910 10.645 1.00 98.31 526 VAL A O 1
ATOM 4323 N N . ILE A 1 527 ? -2.783 -8.124 10.273 1.00 97.81 527 ILE A N 1
ATOM 4324 C CA . ILE A 1 527 ? -2.997 -6.799 10.873 1.00 97.81 527 ILE A CA 1
ATOM 4325 C C . ILE A 1 527 ? -2.748 -5.695 9.851 1.00 97.81 527 ILE A C 1
ATOM 4327 O O . ILE A 1 527 ? -1.669 -5.584 9.275 1.00 97.81 527 ILE A O 1
ATOM 4331 N N . GLY A 1 528 ? -3.727 -4.823 9.655 1.00 96.75 528 GLY A N 1
ATOM 4332 C CA . GLY A 1 528 ? -3.572 -3.675 8.774 1.00 96.75 528 GLY A CA 1
ATOM 4333 C C . GLY A 1 528 ? -4.791 -2.772 8.783 1.00 96.75 528 GLY A C 1
ATOM 4334 O O . GLY A 1 528 ? -5.817 -3.088 9.373 1.00 96.75 528 GLY A O 1
ATOM 4335 N N . CYS A 1 529 ? -4.667 -1.653 8.088 1.00 95.50 529 CYS A N 1
ATOM 4336 C CA . CYS A 1 529 ? -5.682 -0.625 7.995 1.00 95.50 529 CYS A CA 1
ATOM 4337 C C . CYS A 1 529 ? -6.946 -1.115 7.262 1.00 95.50 529 CYS A C 1
ATOM 4339 O O . CYS A 1 529 ? -6.854 -1.868 6.284 1.00 95.50 529 CYS A O 1
ATOM 4341 N N . GLY A 1 530 ? -8.120 -0.653 7.705 1.00 94.50 530 GLY A N 1
ATOM 4342 C CA . GLY A 1 530 ? -9.452 -1.092 7.263 1.00 94.50 530 GLY A CA 1
ATOM 4343 C C . GLY A 1 530 ? -10.405 0.043 6.854 1.00 94.50 530 GLY A C 1
ATOM 4344 O O . GLY A 1 530 ? -11.626 -0.116 6.849 1.00 94.50 530 GLY A O 1
ATOM 4345 N N . ASP A 1 531 ? -9.864 1.195 6.477 1.00 92.81 531 ASP A N 1
ATOM 4346 C CA . ASP A 1 531 ? -10.595 2.424 6.138 1.00 92.81 531 ASP A CA 1
ATOM 4347 C C . ASP A 1 531 ? -11.188 2.497 4.712 1.00 92.81 531 ASP A C 1
ATOM 4349 O O . ASP A 1 531 ? -11.534 3.583 4.251 1.00 92.81 531 ASP A O 1
ATOM 4353 N N . HIS A 1 532 ? -11.363 1.374 4.006 1.00 94.81 532 HIS A N 1
ATOM 4354 C CA . HIS A 1 532 ? -11.911 1.360 2.640 1.00 94.81 532 HIS A CA 1
ATOM 4355 C C . HIS A 1 532 ? -12.803 0.130 2.384 1.00 94.81 532 HIS A C 1
ATOM 4357 O O . HIS A 1 532 ? -12.471 -0.956 2.871 1.00 94.81 532 HIS A O 1
ATOM 4363 N N . PRO A 1 533 ? -13.875 0.213 1.567 1.00 95.25 533 PRO A N 1
ATOM 4364 C CA . PRO A 1 533 ? -14.699 -0.953 1.223 1.00 95.25 533 PRO A CA 1
ATOM 4365 C C . PRO A 1 533 ? -13.905 -2.120 0.617 1.00 95.25 533 PRO A C 1
ATOM 4367 O O . PRO A 1 533 ? -14.133 -3.276 0.969 1.00 95.25 533 PRO A O 1
ATOM 4370 N N . GLY A 1 534 ? -12.908 -1.830 -0.229 1.00 96.44 534 GLY A N 1
ATOM 4371 C CA . GLY A 1 534 ? -12.003 -2.850 -0.778 1.00 96.44 534 GLY A CA 1
ATOM 4372 C C . GLY A 1 534 ? -11.209 -3.606 0.299 1.00 96.44 534 GLY A C 1
ATOM 4373 O O . GLY A 1 534 ? -10.951 -4.800 0.152 1.00 96.44 534 GLY A O 1
ATOM 4374 N N . LYS A 1 535 ? -10.892 -2.945 1.423 1.00 97.25 535 LYS A N 1
ATOM 4375 C CA . LYS A 1 535 ? -10.227 -3.555 2.587 1.00 97.25 535 LYS A CA 1
ATOM 4376 C C . LYS A 1 535 ? -11.191 -4.439 3.382 1.00 97.25 535 LYS A C 1
ATOM 4378 O O . LYS A 1 535 ? -10.792 -5.514 3.816 1.00 97.25 535 LYS A O 1
ATOM 4383 N N . ALA A 1 536 ? -12.465 -4.052 3.498 1.00 97.12 536 ALA A N 1
ATOM 4384 C CA . ALA A 1 536 ? -13.503 -4.905 4.084 1.00 97.12 536 ALA A CA 1
ATOM 4385 C C . ALA A 1 536 ? -13.757 -6.169 3.233 1.00 97.12 536 ALA A C 1
ATOM 4387 O O . ALA A 1 536 ? -13.843 -7.268 3.781 1.00 97.12 536 ALA A O 1
ATOM 4388 N N . LYS A 1 537 ? -13.791 -6.046 1.893 1.00 97.44 537 LYS A N 1
ATOM 4389 C CA . LYS A 1 537 ? -13.875 -7.200 0.971 1.00 97.44 537 LYS A CA 1
ATOM 4390 C C . LYS A 1 537 ? -12.692 -8.158 1.164 1.00 97.44 537 LYS A C 1
ATOM 4392 O O . LYS A 1 537 ? -12.888 -9.368 1.232 1.00 97.44 537 LYS A O 1
ATOM 4397 N N . ALA A 1 538 ? -11.482 -7.621 1.310 1.00 98.19 538 ALA A N 1
ATOM 4398 C CA . ALA A 1 538 ? -10.285 -8.412 1.585 1.00 98.19 538 ALA A CA 1
ATOM 4399 C C . ALA A 1 538 ? -10.319 -9.110 2.954 1.00 98.19 538 ALA A C 1
ATOM 4401 O O . ALA A 1 538 ? -10.017 -10.298 3.038 1.00 98.19 538 ALA A O 1
ATOM 4402 N N . ALA A 1 539 ? -10.756 -8.416 4.010 1.00 98.31 539 ALA A N 1
ATOM 4403 C CA . ALA A 1 539 ? -10.917 -9.000 5.343 1.00 98.31 539 ALA A CA 1
ATOM 4404 C C . ALA A 1 539 ? -11.933 -10.155 5.351 1.00 98.31 539 ALA A C 1
ATOM 4406 O O . ALA A 1 539 ? -11.677 -11.204 5.938 1.00 98.31 539 ALA A O 1
ATOM 4407 N N . LYS A 1 540 ? -13.058 -10.003 4.637 1.00 97.75 540 LYS A N 1
ATOM 4408 C CA . LYS A 1 540 ? -14.039 -11.083 4.450 1.00 97.75 540 LYS A CA 1
ATOM 4409 C C . LYS A 1 540 ? -13.421 -12.292 3.748 1.00 97.75 540 LYS A C 1
ATOM 4411 O O . LYS A 1 540 ? -13.609 -13.414 4.201 1.00 97.75 540 LYS A O 1
ATOM 4416 N N . TYR A 1 541 ? -12.662 -12.059 2.677 1.00 98.06 541 TYR A N 1
ATOM 4417 C CA . TYR A 1 541 ? -11.993 -13.121 1.924 1.00 98.06 541 TYR A CA 1
ATOM 4418 C C . TYR A 1 541 ? -10.972 -13.892 2.777 1.00 98.06 541 TYR A C 1
ATOM 4420 O O . TYR A 1 541 ? -10.922 -15.119 2.722 1.00 98.06 541 TYR A O 1
ATOM 4428 N N . LEU A 1 542 ? -10.187 -13.188 3.599 1.00 98.62 542 LEU A N 1
ATOM 4429 C CA . LEU A 1 542 ? -9.254 -13.805 4.548 1.00 98.62 542 LEU A CA 1
ATOM 4430 C C . LEU A 1 542 ? -9.990 -14.613 5.625 1.00 98.62 542 LEU A C 1
ATOM 4432 O O . LEU A 1 542 ? -9.626 -15.761 5.880 1.00 98.62 542 LEU A O 1
ATOM 4436 N N . SER A 1 543 ? -11.075 -14.067 6.180 1.00 97.94 543 SER A N 1
ATOM 4437 C CA . SER A 1 543 ? -11.934 -14.777 7.133 1.00 97.94 543 SER A CA 1
ATOM 4438 C C . SER A 1 543 ? -12.506 -16.069 6.544 1.00 97.94 543 SER A C 1
ATOM 4440 O O . SER A 1 543 ? -12.512 -17.095 7.219 1.00 97.94 543 SER A O 1
ATOM 4442 N N . ASP A 1 544 ? -12.949 -16.058 5.283 1.00 97.19 544 ASP A N 1
ATOM 4443 C CA . ASP A 1 544 ? -13.485 -17.249 4.602 1.00 97.19 544 ASP A CA 1
ATOM 4444 C C . ASP A 1 544 ? -12.423 -18.343 4.393 1.00 97.19 544 ASP A C 1
ATOM 4446 O O . ASP A 1 544 ? -12.752 -19.517 4.212 1.00 97.19 544 ASP A O 1
ATOM 4450 N N . LYS A 1 545 ? -11.139 -17.974 4.464 1.00 97.69 545 LYS A N 1
ATOM 4451 C CA . LYS A 1 545 ? -9.994 -18.893 4.461 1.00 97.69 545 LYS A CA 1
ATOM 4452 C C . LYS A 1 545 ? -9.536 -19.310 5.861 1.00 97.69 545 LYS A C 1
ATOM 4454 O O . LYS A 1 545 ? -8.560 -20.048 5.972 1.00 97.69 545 LYS A O 1
ATOM 4459 N N . GLY A 1 546 ? -10.222 -18.869 6.915 1.00 97.88 546 GLY A N 1
ATOM 4460 C CA . GLY A 1 546 ? -9.845 -19.145 8.301 1.00 97.88 546 GLY A CA 1
ATOM 4461 C C . GLY A 1 546 ? -8.638 -18.340 8.786 1.00 97.88 546 GLY A C 1
ATOM 4462 O O . GLY A 1 546 ? -7.971 -18.770 9.724 1.00 97.88 546 GLY A O 1
ATOM 4463 N N . ILE A 1 547 ? -8.340 -17.205 8.147 1.00 98.62 547 ILE A N 1
ATOM 4464 C CA . ILE A 1 547 ? -7.287 -16.279 8.569 1.00 98.62 547 ILE A CA 1
ATOM 4465 C C . ILE A 1 547 ? -7.941 -15.129 9.332 1.00 98.62 547 ILE A C 1
ATOM 4467 O O . ILE A 1 547 ? -8.737 -14.371 8.768 1.00 98.62 547 ILE A O 1
ATOM 4471 N N . THR A 1 548 ? -7.582 -14.974 10.606 1.00 98.50 548 THR A N 1
ATOM 4472 C CA . THR A 1 548 ? -8.115 -13.900 11.444 1.00 98.50 548 THR A CA 1
ATOM 4473 C C . THR A 1 548 ? -7.646 -12.545 10.920 1.00 98.50 548 THR A C 1
ATOM 4475 O O . THR A 1 548 ? -6.450 -12.338 10.717 1.00 98.50 548 THR A O 1
ATOM 4478 N N . THR A 1 549 ? -8.553 -11.582 10.758 1.00 98.31 549 THR A N 1
ATOM 4479 C CA . THR A 1 549 ? -8.174 -10.206 10.394 1.00 98.31 549 THR A CA 1
ATOM 4480 C C . THR A 1 549 ? -8.374 -9.256 11.564 1.00 98.31 549 THR A C 1
ATOM 4482 O O . THR A 1 549 ? -9.448 -9.209 12.156 1.00 98.31 549 THR A O 1
ATOM 4485 N N . VAL A 1 550 ? -7.363 -8.448 11.866 1.00 98.00 550 VAL A N 1
ATOM 4486 C CA . VAL A 1 550 ? -7.417 -7.380 12.864 1.00 98.00 550 VAL A CA 1
ATOM 4487 C C . VAL A 1 550 ? -7.176 -6.054 12.161 1.00 98.00 550 VAL A C 1
ATOM 4489 O O . VAL A 1 550 ? -6.181 -5.880 11.460 1.00 98.00 550 VAL A O 1
ATOM 4492 N N . THR A 1 551 ? -8.077 -5.102 12.363 1.00 96.31 551 THR A N 1
ATOM 4493 C CA . THR A 1 551 ? -7.869 -3.723 11.921 1.00 96.31 551 THR A CA 1
ATOM 4494 C C . THR A 1 551 ? -8.103 -2.788 13.088 1.00 96.31 551 THR A C 1
ATOM 4496 O O . THR A 1 551 ? -9.084 -2.944 13.805 1.00 96.31 551 THR A O 1
ATOM 4499 N N . PHE A 1 552 ? -7.234 -1.802 13.294 1.00 93.31 552 PHE A N 1
ATOM 4500 C CA . PHE A 1 552 ? -7.486 -0.759 14.293 1.00 93.31 552 PHE A CA 1
ATOM 4501 C C . PHE A 1 552 ? -8.248 0.425 13.688 1.00 93.31 552 PHE A C 1
ATOM 4503 O O . PHE A 1 552 ? -8.936 1.150 14.399 1.00 93.31 552 PHE A O 1
ATOM 4510 N N . THR A 1 553 ? -8.194 0.573 12.365 1.00 92.06 553 THR A N 1
ATOM 4511 C CA . THR A 1 553 ? -8.943 1.567 11.595 1.00 92.06 553 THR A CA 1
ATOM 4512 C C . THR A 1 553 ? -10.118 0.888 10.880 1.00 92.06 553 THR A C 1
ATOM 4514 O O . THR A 1 553 ? -9.941 0.089 9.968 1.00 92.06 553 THR A O 1
ATOM 4517 N N . ASP A 1 554 ? -11.355 1.152 11.287 1.00 93.50 554 ASP A N 1
ATOM 4518 C CA . ASP A 1 554 ? -12.501 0.268 10.996 1.00 93.50 554 ASP A CA 1
ATOM 4519 C C . ASP A 1 554 ? -13.680 0.919 10.258 1.00 93.50 554 ASP A C 1
ATOM 4521 O O . ASP A 1 554 ? -14.775 0.358 10.222 1.00 93.50 554 ASP A O 1
ATOM 4525 N N . LYS A 1 555 ? -13.469 2.066 9.606 1.00 93.81 555 LYS A N 1
ATOM 4526 C CA . LYS A 1 555 ? -14.545 2.902 9.042 1.00 93.81 555 LYS A CA 1
ATOM 4527 C C . LYS A 1 555 ? -15.615 2.149 8.241 1.00 93.81 555 LYS A C 1
ATOM 4529 O O . LYS A 1 555 ? -16.807 2.414 8.377 1.00 93.81 555 LYS A O 1
ATOM 4534 N N . TYR A 1 556 ? -15.197 1.216 7.385 1.00 94.94 556 TYR A N 1
ATOM 4535 C CA . TYR A 1 556 ? -16.103 0.472 6.499 1.00 94.94 556 TYR A CA 1
ATOM 4536 C C . TYR A 1 556 ? -16.368 -0.965 6.951 1.00 94.94 556 TYR A C 1
ATOM 4538 O O . TYR A 1 556 ? -17.090 -1.696 6.278 1.00 94.94 556 TYR A O 1
ATOM 4546 N N . PHE A 1 557 ? -15.841 -1.382 8.100 1.00 95.75 557 PHE A N 1
ATOM 4547 C CA . PHE A 1 557 ? -16.061 -2.727 8.623 1.00 95.75 557 PHE A CA 1
ATOM 4548 C C . PHE A 1 557 ? -17.494 -2.981 9.108 1.00 95.75 557 PHE A C 1
ATOM 4550 O O . PHE A 1 557 ? -17.900 -4.141 9.040 1.00 95.75 557 PHE A O 1
ATOM 4557 N N . PRO A 1 558 ? -18.330 -1.969 9.442 1.00 95.81 558 PRO A N 1
ATOM 4558 C CA . PRO A 1 558 ? -19.768 -2.183 9.574 1.00 95.81 558 PRO A CA 1
ATOM 4559 C C . PRO A 1 558 ? -20.418 -2.903 8.383 1.00 95.81 558 PRO A C 1
ATOM 4561 O O . PRO A 1 558 ? -21.401 -3.602 8.582 1.00 95.81 558 PRO A O 1
ATOM 4564 N N . LEU A 1 559 ? -19.860 -2.829 7.164 1.00 95.44 559 LEU A N 1
ATOM 4565 C CA . LEU A 1 559 ? -20.352 -3.604 6.013 1.00 95.44 559 LEU A CA 1
ATOM 4566 C C . LEU A 1 559 ? -20.351 -5.126 6.253 1.00 95.44 559 LEU A C 1
ATOM 4568 O O . LEU A 1 559 ? -21.109 -5.838 5.603 1.00 95.44 559 LEU A O 1
ATOM 4572 N N . LEU A 1 560 ? -19.516 -5.614 7.174 1.00 96.44 560 LEU A N 1
ATOM 4573 C CA . LEU A 1 560 ? -19.392 -7.023 7.554 1.00 96.44 560 LEU A CA 1
ATOM 4574 C C . LEU A 1 560 ? -20.255 -7.413 8.768 1.00 96.44 560 LEU A C 1
ATOM 4576 O O . LEU A 1 560 ? -20.193 -8.553 9.225 1.00 96.44 560 LEU A O 1
ATOM 4580 N N . LEU A 1 561 ? -21.033 -6.481 9.320 1.00 95.94 561 LEU A N 1
ATOM 4581 C CA . LEU A 1 561 ? -21.798 -6.690 10.544 1.00 95.94 561 LEU A CA 1
ATOM 4582 C C . LEU A 1 561 ? -22.835 -7.813 10.370 1.00 95.94 561 LEU A C 1
ATOM 4584 O O . LEU A 1 561 ? -23.696 -7.746 9.496 1.00 95.94 561 LEU A O 1
ATOM 4588 N N . GLY A 1 562 ? -22.764 -8.838 11.223 1.00 91.50 562 GLY A N 1
ATOM 4589 C CA . GLY A 1 562 ? -23.652 -10.003 11.188 1.00 91.50 562 GLY A CA 1
ATOM 4590 C C . GLY A 1 562 ? -23.330 -11.029 10.097 1.00 91.50 562 GLY A C 1
ATOM 4591 O O . GLY A 1 562 ? -24.184 -11.855 9.784 1.00 91.50 562 GLY A O 1
ATOM 4592 N N . ALA A 1 563 ? -22.129 -10.980 9.516 1.00 92.38 563 ALA A N 1
ATOM 4593 C CA . ALA A 1 563 ? -21.684 -11.908 8.474 1.00 92.38 563 ALA A CA 1
ATOM 4594 C C . ALA A 1 563 ? -21.027 -13.202 8.995 1.00 92.38 563 ALA A C 1
ATOM 4596 O O . ALA A 1 563 ? -20.545 -13.977 8.171 1.00 92.38 563 ALA A O 1
ATOM 4597 N N . ASP A 1 564 ? -20.980 -13.408 10.318 1.00 92.19 564 ASP A N 1
ATOM 4598 C CA . ASP A 1 564 ? -20.261 -14.505 10.993 1.00 92.19 564 ASP A CA 1
ATOM 4599 C C . ASP A 1 564 ? -18.797 -14.607 10.534 1.00 92.19 564 ASP A C 1
ATOM 4601 O O . ASP A 1 564 ? -18.360 -15.580 9.921 1.00 92.19 564 ASP A O 1
ATOM 4605 N N . VAL A 1 565 ? -18.051 -13.523 10.762 1.00 95.56 565 VAL A N 1
ATOM 4606 C CA . VAL A 1 565 ? -16.678 -13.350 10.264 1.00 95.56 565 VAL A CA 1
ATOM 4607 C C . VAL A 1 565 ? -15.655 -13.331 11.391 1.00 95.56 565 VAL A C 1
ATOM 4609 O O . VAL A 1 565 ? -15.883 -12.724 12.435 1.00 95.56 565 VAL A O 1
ATOM 4612 N N . ASP A 1 566 ? -14.481 -13.913 11.159 1.00 97.25 566 ASP A N 1
ATOM 4613 C CA . ASP A 1 566 ? -13.333 -13.862 12.069 1.00 97.25 566 ASP A CA 1
ATOM 4614 C C . ASP A 1 566 ? -12.518 -12.576 11.846 1.00 97.25 566 ASP A C 1
ATOM 4616 O O . ASP A 1 566 ? -11.360 -12.570 11.416 1.00 97.25 566 ASP A O 1
ATOM 4620 N N . VAL A 1 567 ? -13.193 -11.447 12.064 1.00 97.75 567 VAL A N 1
ATOM 4621 C CA . VAL A 1 567 ? -12.683 -10.103 11.800 1.00 97.75 567 VAL A CA 1
ATOM 4622 C C . VAL A 1 567 ? -12.904 -9.221 13.025 1.00 97.75 567 VAL A C 1
ATOM 4624 O O . VAL A 1 567 ? -14.025 -9.065 13.508 1.00 97.75 567 VAL A O 1
ATOM 4627 N N . PHE A 1 568 ? -11.825 -8.603 13.498 1.00 97.75 568 PHE A N 1
ATOM 4628 C CA . PHE A 1 568 ? -11.779 -7.794 14.709 1.00 97.75 568 PHE A CA 1
ATOM 4629 C C . PHE A 1 568 ? -11.454 -6.337 14.366 1.00 97.75 568 PHE A C 1
ATOM 4631 O O . PHE A 1 568 ? -10.276 -5.978 14.279 1.00 97.75 568 PHE A O 1
ATOM 4638 N N . PRO A 1 569 ? -12.475 -5.490 14.154 1.00 96.12 569 PRO A N 1
ATOM 4639 C CA . PRO A 1 569 ? -12.288 -4.054 14.021 1.00 96.12 569 PRO A CA 1
ATOM 4640 C C . PRO A 1 569 ? -12.142 -3.372 15.381 1.00 96.12 569 PRO A C 1
ATOM 4642 O O . PRO A 1 569 ? -12.923 -3.611 16.298 1.00 96.12 569 PRO A O 1
ATOM 4645 N N . ASN A 1 570 ? -11.144 -2.504 15.507 1.00 95.69 570 ASN A N 1
ATOM 4646 C CA . ASN A 1 570 ? -10.872 -1.693 16.687 1.00 95.69 570 ASN A CA 1
ATOM 4647 C C . ASN A 1 570 ? -10.824 -2.474 18.031 1.00 95.69 570 ASN A C 1
ATOM 4649 O O . ASN A 1 570 ? -11.332 -1.975 19.039 1.00 95.69 570 ASN A O 1
ATOM 4653 N N . PRO A 1 571 ? -10.261 -3.700 18.105 1.00 96.19 571 PRO A N 1
ATOM 4654 C CA . PRO A 1 571 ? -10.399 -4.523 19.300 1.00 96.19 571 PRO A CA 1
ATOM 4655 C C . PRO A 1 571 ? -9.472 -4.054 20.432 1.00 96.19 571 PRO A C 1
ATOM 4657 O O . PRO A 1 571 ? -8.340 -3.647 20.163 1.00 96.19 571 PRO A O 1
ATOM 4660 N N . PRO A 1 572 ? -9.880 -4.191 21.708 1.00 95.00 572 PRO A N 1
ATOM 4661 C CA . PRO A 1 572 ? -8.960 -4.092 22.832 1.00 95.00 572 PRO A CA 1
ATOM 4662 C C . PRO A 1 572 ? -7.913 -5.206 22.785 1.00 95.00 572 PRO A C 1
ATOM 4664 O O . PRO A 1 572 ? -8.186 -6.312 22.310 1.00 95.00 572 PRO A O 1
ATOM 4667 N N . ILE A 1 573 ? -6.751 -4.925 23.370 1.00 93.25 573 ILE A N 1
ATOM 4668 C CA . ILE A 1 573 ? -5.678 -5.895 23.589 1.00 93.25 573 ILE A CA 1
ATOM 4669 C C . ILE A 1 573 ? -5.533 -6.108 25.094 1.00 93.25 573 ILE A C 1
ATOM 4671 O O . ILE A 1 573 ? -5.599 -5.161 25.883 1.00 93.25 573 ILE A O 1
ATOM 4675 N N . LYS A 1 574 ? -5.389 -7.369 25.500 1.00 89.06 574 LYS A N 1
ATOM 4676 C CA . LYS A 1 574 ? -5.113 -7.745 26.884 1.00 89.06 574 LYS A CA 1
ATOM 4677 C C . LYS A 1 574 ? -4.023 -8.804 26.946 1.00 89.06 574 LYS A C 1
ATOM 4679 O O . LYS A 1 574 ? -4.253 -9.953 26.569 1.00 89.06 574 LYS A O 1
ATOM 4684 N N . TYR A 1 575 ? -2.911 -8.428 27.560 1.00 81.12 575 TYR A N 1
ATOM 4685 C CA . TYR A 1 575 ? -1.817 -9.336 27.870 1.00 81.12 575 TYR A CA 1
ATOM 4686 C C . TYR A 1 575 ? -2.144 -10.252 29.057 1.00 81.12 575 TYR A C 1
ATOM 4688 O O . TYR A 1 575 ? -2.671 -9.814 30.089 1.00 81.12 575 TYR A O 1
ATOM 4696 N N . GLN A 1 576 ? -1.834 -11.544 28.921 1.00 79.19 576 GLN A N 1
ATOM 4697 C CA . GLN A 1 576 ? -2.016 -12.565 29.958 1.00 79.19 576 GLN A CA 1
ATOM 4698 C C . GLN A 1 576 ? -0.807 -13.508 30.061 1.00 79.19 576 GLN A C 1
ATOM 4700 O O . GLN A 1 576 ? -0.940 -14.727 29.958 1.00 79.19 576 GLN A O 1
ATOM 4705 N N . GLY A 1 577 ? 0.388 -12.965 30.301 1.00 74.62 577 GLY A N 1
ATOM 4706 C CA . GLY A 1 577 ? 1.598 -13.784 30.403 1.00 74.62 577 GLY A CA 1
ATOM 4707 C C . GLY A 1 577 ? 2.022 -14.286 29.025 1.00 74.62 577 GLY A C 1
ATOM 4708 O O . GLY A 1 577 ? 2.404 -13.498 28.187 1.00 74.62 577 GLY A O 1
ATOM 4709 N N . TYR A 1 578 ? 1.943 -15.582 28.739 1.00 73.44 578 TYR A N 1
ATOM 4710 C CA . TYR A 1 578 ? 2.423 -16.122 27.452 1.00 73.44 578 TYR A CA 1
ATOM 4711 C C . TYR A 1 578 ? 1.421 -16.008 26.287 1.00 73.44 578 TYR A C 1
ATOM 4713 O O . TYR A 1 578 ? 1.614 -16.642 25.253 1.00 73.44 578 TYR A O 1
ATOM 4721 N N . THR A 1 579 ? 0.322 -15.270 26.456 1.00 81.69 579 THR A N 1
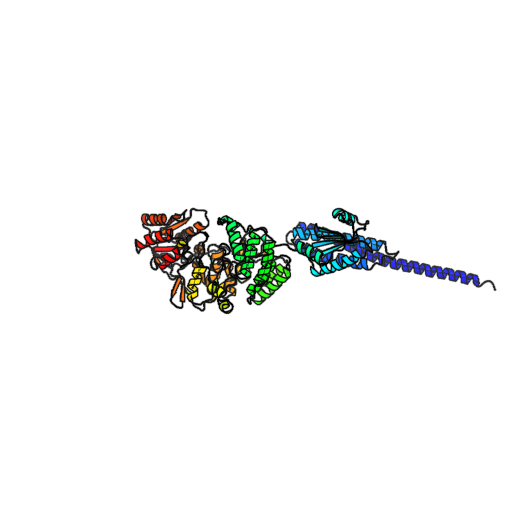ATOM 4722 C CA . THR A 1 579 ? -0.730 -15.121 25.438 1.00 81.69 579 THR A CA 1
ATOM 4723 C C . THR A 1 579 ? -1.297 -13.712 25.434 1.00 81.69 579 THR A C 1
ATOM 4725 O O . THR A 1 579 ? -1.486 -13.132 26.508 1.00 81.69 579 THR A O 1
ATOM 4728 N N . ASP A 1 580 ? -1.698 -13.248 24.254 1.00 87.06 580 ASP A N 1
ATOM 4729 C CA . ASP A 1 580 ? -2.455 -12.012 24.074 1.00 87.06 580 ASP A CA 1
ATOM 4730 C C . ASP A 1 580 ? -3.884 -12.310 23.662 1.00 87.06 580 ASP A C 1
ATOM 4732 O O . ASP A 1 580 ? -4.147 -13.169 22.821 1.00 87.06 580 ASP A O 1
ATOM 4736 N N . ILE A 1 581 ? -4.826 -11.584 24.253 1.00 91.25 581 ILE A N 1
ATOM 4737 C CA . ILE A 1 581 ? -6.234 -11.656 23.883 1.00 91.25 581 ILE A CA 1
ATOM 4738 C C . ILE A 1 581 ? -6.597 -10.396 23.115 1.00 91.25 581 ILE A C 1
ATOM 4740 O O . ILE A 1 581 ? -6.524 -9.290 23.648 1.00 91.25 581 ILE A O 1
ATOM 4744 N N . ILE A 1 582 ? -7.048 -10.597 21.883 1.00 94.81 582 ILE A N 1
ATOM 4745 C CA . ILE A 1 582 ? -7.673 -9.582 21.046 1.00 94.81 582 ILE A CA 1
ATOM 4746 C C . ILE A 1 582 ? -9.188 -9.691 21.228 1.00 94.81 582 ILE A C 1
ATOM 4748 O O . ILE A 1 582 ? -9.757 -10.778 21.102 1.00 94.81 582 ILE A O 1
ATOM 4752 N N . GLY A 1 583 ? -9.851 -8.576 21.534 1.00 95.25 583 GLY A N 1
ATOM 4753 C CA . GLY A 1 583 ? -11.291 -8.541 21.794 1.00 95.25 583 GLY A CA 1
ATOM 4754 C C . GLY A 1 583 ? -11.660 -9.056 23.191 1.00 95.25 583 GLY A C 1
ATOM 4755 O O . GLY A 1 583 ? -10.949 -8.831 24.169 1.00 95.25 583 GLY A O 1
ATOM 4756 N N . GLY A 1 584 ? -12.799 -9.741 23.311 1.00 95.44 584 GLY A N 1
ATOM 4757 C CA . GLY A 1 584 ? -13.222 -10.387 24.559 1.00 95.44 584 GLY A CA 1
ATOM 4758 C C . GLY A 1 584 ? -13.669 -9.417 25.653 1.00 95.44 584 GLY A C 1
ATOM 4759 O O . GLY A 1 584 ? -13.378 -9.630 26.831 1.00 95.44 584 GLY A O 1
ATOM 4760 N N . ARG A 1 585 ? -14.402 -8.376 25.261 1.00 95.19 585 ARG A N 1
ATOM 4761 C CA . ARG A 1 585 ? -14.947 -7.303 26.096 1.00 95.19 585 ARG A CA 1
ATOM 4762 C C . ARG A 1 585 ? -16.488 -7.271 26.028 1.00 95.19 585 ARG A C 1
ATOM 4764 O O . ARG A 1 585 ? -17.051 -6.333 25.469 1.00 95.19 585 ARG A O 1
ATOM 4771 N N . PRO A 1 586 ? -17.195 -8.307 26.520 1.00 97.31 586 PRO A N 1
ATOM 4772 C CA . PRO A 1 586 ? -18.640 -8.404 26.353 1.00 97.31 586 PRO A CA 1
ATOM 4773 C C . PRO A 1 586 ? -19.374 -7.377 27.221 1.00 97.31 586 PRO A C 1
ATOM 4775 O O . PRO A 1 586 ? -19.266 -7.412 28.444 1.00 97.31 586 PRO A O 1
ATOM 4778 N N . ILE A 1 587 ? -20.181 -6.527 26.592 1.00 97.94 587 ILE A N 1
ATOM 4779 C CA . ILE A 1 587 ? -21.073 -5.578 27.259 1.00 97.94 587 ILE A CA 1
ATOM 4780 C C . ILE A 1 587 ? -22.497 -5.785 26.751 1.00 97.94 587 ILE A C 1
ATOM 4782 O O . ILE A 1 587 ? -22.727 -5.919 25.550 1.00 97.94 587 ILE A O 1
ATOM 4786 N N . GLU A 1 588 ? -23.447 -5.853 27.683 1.00 97.75 588 GLU A N 1
ATOM 4787 C CA . GLU A 1 588 ? -24.871 -6.025 27.394 1.00 97.75 588 GLU A CA 1
ATOM 4788 C C . GLU A 1 588 ? -25.576 -4.667 27.291 1.00 97.75 588 GLU A C 1
ATOM 4790 O O . GLU A 1 588 ? -25.393 -3.796 28.143 1.00 97.75 588 GLU A O 1
ATOM 4795 N N . PHE A 1 589 ? -26.416 -4.535 26.267 1.00 97.12 589 PHE A N 1
ATOM 4796 C CA . PHE A 1 589 ? -27.275 -3.391 25.994 1.00 97.12 589 PHE A CA 1
ATOM 4797 C C . PHE A 1 589 ? -28.727 -3.857 25.821 1.00 97.12 589 PHE A C 1
ATOM 4799 O O . PHE A 1 589 ? -28.983 -4.911 25.228 1.00 97.12 589 PHE A O 1
ATOM 4806 N N . ASP A 1 590 ? -29.679 -3.080 26.327 1.00 95.69 590 ASP A N 1
ATOM 4807 C CA . ASP A 1 590 ? -31.110 -3.277 26.084 1.00 95.69 590 ASP A CA 1
ATOM 4808 C C . ASP A 1 590 ? -31.496 -2.574 24.779 1.00 95.69 590 ASP A C 1
ATOM 4810 O O . ASP A 1 590 ? -31.153 -1.417 24.562 1.00 95.69 590 ASP A O 1
ATOM 4814 N N . LEU A 1 591 ? -32.227 -3.244 23.890 1.00 94.00 591 LEU A N 1
ATOM 4815 C CA . LEU A 1 591 ? -32.603 -2.652 22.600 1.00 94.00 591 LEU A CA 1
ATOM 4816 C C . LEU A 1 591 ? -33.586 -1.474 22.747 1.00 94.00 591 LEU A C 1
ATOM 4818 O O . LEU A 1 591 ? -33.750 -0.706 21.801 1.00 94.00 591 LEU A O 1
ATOM 4822 N N . ASN A 1 592 ? -34.225 -1.323 23.915 1.00 93.75 592 ASN A N 1
ATOM 4823 C CA . ASN A 1 592 ? -35.108 -0.198 24.229 1.00 93.75 592 ASN A CA 1
ATOM 4824 C C . ASN A 1 592 ? -34.391 0.983 24.900 1.00 93.75 592 ASN A C 1
ATOM 4826 O O . ASN A 1 592 ? -35.029 2.013 25.134 1.00 93.75 592 ASN A O 1
ATOM 4830 N N . GLU A 1 593 ? -33.113 0.848 25.271 1.00 95.56 593 GLU A N 1
ATOM 4831 C CA . GLU A 1 593 ? -32.370 1.970 25.845 1.00 95.56 593 GLU A CA 1
ATOM 4832 C C . GLU A 1 593 ? -32.049 3.026 24.778 1.00 95.56 593 GLU A C 1
ATOM 4834 O O . GLU A 1 593 ? -32.035 2.748 23.578 1.00 95.56 593 GLU A O 1
ATOM 4839 N N . THR A 1 594 ? -31.830 4.267 25.209 1.00 97.50 594 THR A N 1
ATOM 4840 C CA . THR A 1 594 ? -31.476 5.355 24.295 1.00 97.50 594 THR A CA 1
ATOM 4841 C C . THR A 1 594 ? -29.978 5.311 24.002 1.00 97.50 594 THR A C 1
ATOM 4843 O O . THR A 1 594 ? -29.161 5.389 24.925 1.00 97.50 594 THR A O 1
ATOM 4846 N N . PHE A 1 595 ? -29.633 5.239 22.718 1.00 98.06 595 PHE A N 1
ATOM 4847 C CA . PHE A 1 595 ? -28.267 5.339 22.215 1.00 98.06 595 PHE A CA 1
ATOM 4848 C C . PHE A 1 595 ? -27.999 6.748 21.698 1.00 98.06 595 PHE A C 1
ATOM 4850 O O . PHE A 1 595 ? -28.845 7.320 21.011 1.00 98.06 595 PHE A O 1
ATOM 4857 N N . ILE A 1 596 ? -26.809 7.279 21.962 1.00 98.25 596 ILE A N 1
ATOM 4858 C CA . ILE A 1 596 ? -26.264 8.413 21.215 1.00 98.25 596 ILE A CA 1
ATOM 4859 C C . ILE A 1 596 ? -25.133 7.941 20.304 1.00 98.25 596 ILE A C 1
ATOM 4861 O O . ILE A 1 596 ? -24.308 7.132 20.715 1.00 98.25 596 ILE A O 1
ATOM 4865 N N . VAL A 1 597 ? -25.087 8.402 19.060 1.00 97.88 597 VAL A N 1
ATOM 4866 C CA . VAL A 1 597 ? -24.028 8.030 18.112 1.00 97.88 597 VAL A CA 1
ATOM 4867 C C . VAL A 1 597 ? -23.497 9.260 17.405 1.00 97.88 597 VAL A C 1
ATOM 4869 O O . VAL A 1 597 ? -24.262 10.186 17.124 1.00 97.88 597 VAL A O 1
ATOM 4872 N N . THR A 1 598 ? -22.202 9.266 17.110 1.00 96.56 598 THR A N 1
ATOM 4873 C CA . THR A 1 598 ? -21.610 10.317 16.282 1.00 96.56 598 THR A CA 1
ATOM 4874 C C . THR A 1 598 ? -21.833 10.036 14.800 1.00 96.56 598 THR A C 1
ATOM 4876 O O . THR A 1 598 ? -21.838 8.886 14.350 1.00 96.56 598 THR A O 1
ATOM 4879 N N . ASP A 1 599 ? -22.007 11.116 14.055 1.00 94.69 599 ASP A N 1
ATOM 4880 C CA . ASP A 1 599 ? -21.942 11.191 12.602 1.00 94.69 599 ASP A CA 1
ATOM 4881 C C . ASP A 1 599 ? -21.222 12.489 12.215 1.00 94.69 599 ASP A C 1
ATOM 4883 O O . ASP A 1 599 ? -20.891 13.295 13.082 1.00 94.69 599 ASP A O 1
ATOM 4887 N N . VAL A 1 600 ? -20.952 12.704 10.934 1.00 90.25 600 VAL A N 1
ATOM 4888 C CA . VAL A 1 600 ? -20.110 13.813 10.469 1.00 90.25 600 VAL A CA 1
ATOM 4889 C C . VAL A 1 600 ? -20.878 14.709 9.514 1.00 90.25 600 VAL A C 1
ATOM 4891 O O . VAL A 1 600 ? -21.539 14.229 8.596 1.00 90.25 600 VAL A O 1
ATOM 4894 N N . ASN A 1 601 ? -20.738 16.024 9.688 1.00 81.19 601 ASN A N 1
ATOM 4895 C CA . ASN A 1 601 ? -21.210 17.030 8.730 1.00 81.19 601 ASN A CA 1
ATOM 4896 C C . ASN A 1 601 ? -20.051 17.903 8.212 1.00 81.19 601 ASN A C 1
ATOM 4898 O O . ASN A 1 601 ? -20.161 19.118 8.082 1.00 81.19 601 ASN A O 1
ATOM 4902 N N . SER A 1 602 ? -18.915 17.265 7.931 1.00 74.19 602 SER A N 1
ATOM 4903 C CA . SER A 1 602 ? -17.686 17.884 7.433 1.00 74.19 602 SER A CA 1
ATOM 4904 C C . SER A 1 602 ? -17.140 17.111 6.233 1.00 74.19 602 SER A C 1
ATOM 4906 O O . SER A 1 602 ? -17.269 15.890 6.136 1.00 74.19 602 SER A O 1
ATOM 4908 N N . THR A 1 603 ? -16.516 17.829 5.300 1.00 65.19 603 THR A N 1
ATOM 4909 C CA . THR A 1 603 ? -15.852 17.246 4.124 1.00 65.19 603 THR A CA 1
ATOM 4910 C C . THR A 1 603 ? -14.361 16.993 4.344 1.00 65.19 603 THR A C 1
ATOM 4912 O O . THR A 1 603 ? -13.698 16.477 3.446 1.00 65.19 603 THR A O 1
ATOM 4915 N N . GLN A 1 604 ? -13.803 17.371 5.498 1.00 68.12 604 GLN A N 1
ATOM 4916 C CA . GLN A 1 604 ? -12.376 17.200 5.764 1.00 68.12 604 GLN A CA 1
ATOM 4917 C C . GLN A 1 604 ? -12.043 15.742 6.135 1.00 68.12 604 GLN A C 1
ATOM 4919 O O . GLN A 1 604 ? -12.753 15.070 6.884 1.00 68.12 604 GLN A O 1
ATOM 4924 N N . TYR A 1 605 ? -10.943 15.242 5.563 1.00 59.47 605 TYR A N 1
ATOM 4925 C CA . TYR A 1 605 ? -10.606 13.814 5.498 1.00 59.47 605 TYR A CA 1
ATOM 4926 C C . TYR A 1 605 ? -10.566 13.115 6.868 1.00 59.47 605 TYR A C 1
ATOM 4928 O O . TYR A 1 605 ? -11.192 12.069 7.053 1.00 59.47 605 TYR A O 1
ATOM 4936 N N . SER A 1 606 ? -9.883 13.713 7.846 1.00 68.44 606 SER A N 1
ATOM 4937 C CA . SER A 1 606 ? -9.672 13.159 9.192 1.00 68.44 606 SER A CA 1
ATOM 4938 C C . SER A 1 606 ? -10.936 13.118 10.063 1.00 68.44 606 SER A C 1
ATOM 4940 O O . SER A 1 606 ? -11.010 12.312 10.997 1.00 68.44 606 SER A O 1
ATOM 4942 N N . PHE A 1 607 ? -11.949 13.932 9.749 1.00 77.38 607 PHE A N 1
ATOM 4943 C CA . PHE A 1 607 ? -13.242 13.904 10.438 1.00 77.38 607 PHE A CA 1
ATOM 4944 C C . PHE A 1 607 ? -14.101 12.739 10.010 1.00 77.38 607 PHE A C 1
ATOM 4946 O O . PHE A 1 607 ? -14.855 12.202 10.812 1.00 77.38 607 PHE A O 1
ATOM 4953 N N . SER A 1 608 ? -13.951 12.306 8.762 1.00 83.19 608 SER A N 1
ATOM 4954 C CA . SER A 1 608 ? -14.830 11.318 8.154 1.00 83.19 608 SER A CA 1
ATOM 4955 C C . SER A 1 608 ? -14.862 9.962 8.878 1.00 83.19 608 SER A C 1
ATOM 4957 O O . SER A 1 608 ? -15.690 9.134 8.537 1.00 83.19 608 SER A O 1
ATOM 4959 N N . TYR A 1 609 ? -13.984 9.709 9.853 1.00 89.38 609 TYR A N 1
ATOM 4960 C CA . TYR A 1 609 ? -13.999 8.510 10.695 1.00 89.38 609 TYR A CA 1
ATOM 4961 C C . TYR A 1 609 ? -15.001 8.570 11.862 1.00 89.38 609 TYR A C 1
ATOM 4963 O O . TYR A 1 609 ? -15.383 7.514 12.368 1.00 89.38 609 TYR A O 1
ATOM 4971 N N . TYR A 1 610 ? -15.462 9.757 12.280 1.00 92.69 610 TYR A N 1
ATOM 4972 C CA . TYR A 1 610 ? -16.508 9.894 13.308 1.00 92.69 610 TYR A CA 1
ATOM 4973 C C . TYR A 1 610 ? -17.889 9.413 12.819 1.00 92.69 610 TYR A C 1
ATOM 4975 O O . TYR A 1 610 ? -18.796 9.289 13.637 1.00 92.69 610 TYR A O 1
ATOM 4983 N N . ASP A 1 611 ? -18.044 9.087 11.526 1.00 94.06 611 ASP A N 1
ATOM 4984 C CA . ASP A 1 611 ? -19.254 8.474 10.950 1.00 94.06 611 ASP A CA 1
ATOM 4985 C C . ASP A 1 611 ? -19.320 6.943 11.133 1.00 94.06 611 ASP A C 1
ATOM 4987 O O . ASP A 1 611 ? -20.336 6.305 10.854 1.00 94.06 611 ASP A O 1
ATOM 4991 N N . THR A 1 612 ? -18.249 6.314 11.627 1.00 95.75 612 THR A N 1
ATOM 4992 C CA . THR A 1 612 ? -18.210 4.854 11.814 1.00 95.75 612 THR A CA 1
ATOM 4993 C C . THR A 1 612 ? -19.327 4.346 12.745 1.00 95.75 612 THR A C 1
ATOM 4995 O O . THR A 1 612 ? -19.975 3.349 12.399 1.00 95.75 612 THR A O 1
ATOM 4998 N N . PRO A 1 613 ? -19.638 5.018 13.876 1.00 97.44 613 PRO A N 1
ATOM 4999 C CA . PRO A 1 613 ? -20.767 4.640 14.719 1.00 97.44 613 PRO A CA 1
ATOM 5000 C C . PRO A 1 613 ? -22.111 4.717 13.986 1.00 97.44 613 PRO A C 1
ATOM 5002 O O . PRO A 1 613 ? -22.872 3.747 14.017 1.00 97.44 613 PRO A O 1
ATOM 5005 N N . SER A 1 614 ? -22.405 5.811 13.273 1.00 96.81 614 SER A N 1
ATOM 5006 C CA . SER A 1 614 ? -23.665 5.950 12.526 1.00 96.81 614 SER A CA 1
ATOM 5007 C C . SER A 1 614 ? -23.828 4.851 11.466 1.00 96.81 614 SER A C 1
ATOM 5009 O O . SER A 1 614 ? -24.920 4.298 11.317 1.00 96.81 614 SER A O 1
ATOM 5011 N N . ARG A 1 615 ? -22.742 4.427 10.802 1.00 95.94 615 ARG A N 1
ATOM 5012 C CA . ARG A 1 615 ? -22.742 3.280 9.870 1.00 95.94 615 ARG A CA 1
ATOM 5013 C C . ARG A 1 615 ? -23.120 1.967 10.556 1.00 95.94 615 ARG A C 1
ATOM 5015 O O . ARG A 1 615 ? -23.962 1.230 10.039 1.00 95.94 615 ARG A O 1
ATOM 5022 N N . TYR A 1 616 ? -22.513 1.674 11.707 1.00 97.25 616 TYR A N 1
ATOM 5023 C CA . TYR A 1 616 ? -22.781 0.459 12.483 1.00 97.25 616 TYR A CA 1
ATOM 5024 C C . TYR A 1 616 ? -24.239 0.402 12.949 1.00 97.25 616 TYR A C 1
ATOM 5026 O O . TYR A 1 616 ? -24.968 -0.551 12.658 1.00 97.25 616 TYR A O 1
ATOM 5034 N N . PHE A 1 617 ? -24.701 1.465 13.607 1.00 97.19 617 PHE A N 1
ATOM 5035 C CA . PHE A 1 617 ? -26.066 1.541 14.121 1.00 97.19 617 PHE A CA 1
ATOM 5036 C C . PHE A 1 617 ? -27.110 1.651 13.008 1.00 97.19 617 PHE A C 1
ATOM 5038 O O . PHE A 1 617 ? -28.190 1.079 13.139 1.00 97.19 617 PHE A O 1
ATOM 5045 N N . GLY A 1 618 ? -26.782 2.284 11.881 1.00 95.75 618 GLY A N 1
ATOM 5046 C CA . GLY A 1 618 ? -27.653 2.359 10.710 1.00 95.75 618 GLY A CA 1
ATOM 5047 C C . GLY A 1 618 ? -27.944 0.993 10.084 1.00 95.75 618 GLY A C 1
ATOM 5048 O O . GLY A 1 618 ? -29.031 0.785 9.544 1.00 95.75 618 GLY A O 1
ATOM 5049 N N . ILE A 1 619 ? -27.022 0.028 10.184 1.00 94.75 619 ILE A N 1
ATOM 5050 C CA . ILE A 1 619 ? -27.292 -1.365 9.794 1.00 94.75 619 ILE A CA 1
ATOM 5051 C C . ILE A 1 619 ? -28.209 -2.025 10.822 1.00 94.75 619 ILE A C 1
ATOM 5053 O O . ILE A 1 619 ? -29.227 -2.594 10.436 1.00 94.75 619 ILE A O 1
ATOM 5057 N N . LEU A 1 620 ? -27.921 -1.897 12.119 1.00 95.00 620 LEU A N 1
ATOM 5058 C CA . LEU A 1 620 ? -28.767 -2.480 13.166 1.00 95.00 620 LEU A CA 1
ATOM 5059 C C . LEU A 1 620 ? -30.207 -1.943 13.138 1.00 95.00 620 LEU A C 1
ATOM 5061 O O . LEU A 1 620 ? -31.147 -2.724 13.279 1.00 95.00 620 LEU A O 1
ATOM 5065 N N . GLN A 1 621 ? -30.400 -0.646 12.883 1.00 94.94 621 GLN A N 1
ATOM 5066 C CA . GLN A 1 621 ? -31.716 -0.003 12.788 1.00 94.94 621 GLN A CA 1
ATOM 5067 C C . GLN A 1 621 ? -32.583 -0.533 11.637 1.00 94.94 621 GLN A C 1
ATOM 5069 O O . GLN A 1 621 ? -33.809 -0.453 11.704 1.00 94.94 621 GLN A O 1
ATOM 5074 N N . LYS A 1 622 ? -31.980 -1.117 10.591 1.00 93.50 622 LYS A N 1
ATOM 5075 C CA . LYS A 1 622 ? -32.736 -1.794 9.522 1.00 93.50 622 LYS A CA 1
ATOM 5076 C C . LYS A 1 622 ? -33.386 -3.096 10.000 1.00 93.50 622 LYS A C 1
ATOM 5078 O O . LYS A 1 622 ? -34.341 -3.553 9.376 1.00 93.50 622 LYS A O 1
ATOM 5083 N N . HIS A 1 623 ? -32.879 -3.687 11.083 1.00 92.94 623 HIS A N 1
ATOM 5084 C CA . HIS A 1 623 ? -33.322 -4.983 11.603 1.00 92.94 623 HIS A CA 1
ATOM 5085 C C . HIS A 1 623 ? -34.042 -4.883 12.954 1.00 92.94 623 HIS A C 1
ATOM 5087 O O . HIS A 1 623 ? -34.927 -5.695 13.231 1.00 92.94 623 HIS A O 1
ATOM 5093 N N . TYR A 1 624 ? -33.711 -3.881 13.769 1.00 92.81 624 TYR A N 1
ATOM 5094 C CA . TYR A 1 624 ? -34.260 -3.684 15.107 1.00 92.81 624 TYR A CA 1
ATOM 5095 C C . TYR A 1 624 ? -34.712 -2.235 15.321 1.00 92.81 624 TYR A C 1
ATOM 5097 O O . TYR A 1 624 ? -34.045 -1.315 14.849 1.00 92.81 624 TYR A O 1
ATOM 5105 N N . PRO A 1 625 ? -35.807 -1.994 16.066 1.00 91.12 625 PRO A N 1
ATOM 5106 C CA . PRO A 1 625 ? -36.319 -0.652 16.337 1.00 91.12 625 PRO A CA 1
ATOM 5107 C C . PRO A 1 625 ? -35.506 0.061 17.436 1.00 91.12 625 PRO A C 1
ATOM 5109 O O . PRO A 1 625 ? -36.039 0.394 18.491 1.00 91.12 625 PRO A O 1
ATOM 5112 N N . LEU A 1 626 ? -34.208 0.268 17.205 1.00 94.69 626 LEU A N 1
ATOM 5113 C CA . LEU A 1 626 ? -33.311 0.931 18.156 1.00 94.69 626 LEU A CA 1
ATOM 5114 C C . LEU A 1 626 ? -33.629 2.427 18.286 1.00 94.69 626 LEU A C 1
ATOM 5116 O O . LEU A 1 626 ? -33.749 3.136 17.280 1.00 94.69 626 LEU A O 1
ATOM 5120 N 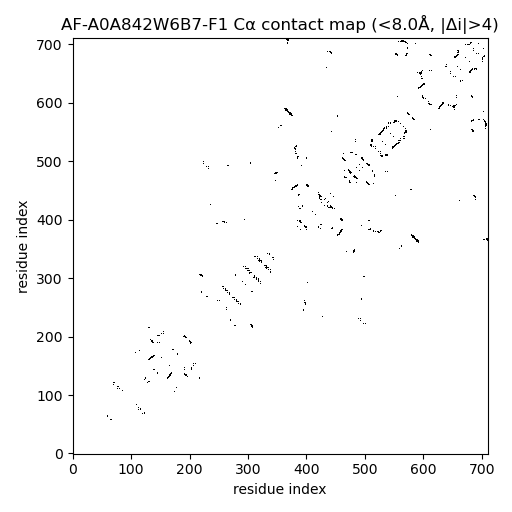N . ASN A 1 627 ? -33.674 2.919 19.525 1.00 95.88 627 ASN A N 1
ATOM 5121 C CA . ASN A 1 627 ? -33.796 4.343 19.829 1.00 95.88 627 ASN A CA 1
ATOM 5122 C C . ASN A 1 627 ? -32.419 5.027 19.764 1.00 95.88 627 ASN A C 1
ATOM 5124 O O . ASN A 1 627 ? -31.713 5.107 20.768 1.00 95.88 627 ASN A O 1
ATOM 5128 N N . VAL A 1 628 ? -32.029 5.488 18.574 1.00 97.31 628 VAL A N 1
ATOM 5129 C CA . VAL A 1 628 ? -30.716 6.104 18.319 1.00 97.31 628 VAL A CA 1
ATOM 5130 C C . VAL A 1 628 ? -30.871 7.597 18.035 1.00 97.31 628 VAL A C 1
ATOM 5132 O O . VAL A 1 628 ? -31.538 7.984 17.076 1.00 97.31 628 VAL A O 1
ATOM 5135 N N . TYR A 1 629 ? -30.203 8.428 18.831 1.00 97.56 629 TYR A N 1
ATOM 5136 C CA . TYR A 1 629 ? -29.984 9.845 18.558 1.00 97.56 629 TYR A CA 1
ATOM 5137 C C . TYR A 1 629 ? -28.626 10.028 17.892 1.00 97.56 629 TYR A C 1
ATOM 5139 O O . TYR A 1 629 ? -27.600 9.643 18.443 1.00 97.56 629 TYR A O 1
ATOM 5147 N N . THR A 1 630 ? -28.617 10.626 16.706 1.00 97.12 630 THR A N 1
ATOM 5148 C CA . THR A 1 630 ? -27.379 10.940 15.985 1.00 97.12 630 THR A CA 1
ATOM 5149 C C . THR A 1 630 ? -26.986 12.388 16.250 1.00 97.12 630 THR A C 1
ATOM 5151 O O . THR A 1 630 ? -27.817 13.284 16.087 1.00 97.12 630 THR A O 1
ATOM 5154 N N . TYR A 1 631 ? -25.741 12.610 16.665 1.00 96.25 631 TYR A N 1
ATOM 5155 C CA . TYR A 1 631 ? -25.138 13.934 16.774 1.00 96.25 631 TYR A CA 1
ATOM 5156 C C . TYR A 1 631 ? -24.107 14.102 15.659 1.00 96.25 631 TYR A C 1
ATOM 5158 O O . TYR A 1 631 ? -23.243 13.245 15.487 1.00 96.25 631 TYR A O 1
ATOM 5166 N N . TYR A 1 632 ? -24.203 15.198 14.912 1.00 94.19 632 TYR A N 1
ATOM 5167 C CA . TYR A 1 632 ? -23.276 15.509 13.830 1.00 94.19 632 TYR A CA 1
ATOM 5168 C C . TYR A 1 632 ? -22.147 16.375 14.369 1.00 94.19 632 TYR A C 1
ATOM 5170 O O . TYR A 1 632 ? -22.417 17.496 14.791 1.00 94.19 632 TYR A O 1
ATOM 5178 N N . VAL A 1 633 ? -20.924 15.851 14.353 1.00 90.44 633 VAL A N 1
ATOM 5179 C CA . VAL A 1 633 ? -19.716 16.615 14.673 1.00 90.44 633 VAL A CA 1
ATOM 5180 C C . VAL A 1 633 ? -19.145 17.273 13.418 1.00 90.44 633 VAL A C 1
ATOM 5182 O O . VAL A 1 633 ? -19.145 16.676 12.329 1.00 90.44 633 VAL A O 1
ATOM 5185 N N . ASP A 1 634 ? -18.669 18.504 13.567 1.00 87.25 634 ASP A N 1
ATOM 5186 C CA . ASP A 1 634 ? -17.970 19.259 12.525 1.00 87.25 634 ASP A CA 1
ATOM 5187 C C . ASP A 1 634 ? -16.576 19.770 12.942 1.00 87.25 634 ASP A C 1
ATOM 5189 O O . ASP A 1 634 ? -15.805 20.153 12.056 1.00 87.25 634 ASP A O 1
ATOM 5193 N N . ASP A 1 635 ? -16.211 19.645 14.226 1.00 83.81 635 ASP A N 1
ATOM 5194 C CA . ASP A 1 635 ? -14.876 19.943 14.772 1.00 83.81 635 ASP A CA 1
ATOM 5195 C C . ASP A 1 635 ? -14.390 18.871 15.784 1.00 83.81 635 ASP A C 1
ATOM 5197 O O . ASP A 1 635 ? -15.160 18.016 16.227 1.00 83.81 635 ASP A O 1
ATOM 5201 N N . PHE A 1 636 ? -13.090 18.859 16.112 1.00 79.38 636 PHE A N 1
ATOM 5202 C CA . PHE A 1 636 ? -12.468 17.845 16.986 1.00 79.38 636 PHE A CA 1
ATOM 5203 C C . PHE A 1 636 ? -12.859 18.035 18.459 1.00 79.38 636 PHE A C 1
ATOM 5205 O O . PHE A 1 636 ? -13.051 17.055 19.171 1.00 79.38 636 PHE A O 1
ATOM 5212 N N . ASP A 1 637 ? -13.096 19.275 18.890 1.00 84.31 637 ASP A N 1
ATOM 5213 C CA . ASP A 1 637 ? -13.328 19.610 20.303 1.00 84.31 637 ASP A CA 1
ATOM 5214 C C . ASP A 1 637 ? -14.821 19.521 20.706 1.00 84.31 637 ASP A C 1
ATOM 5216 O O . ASP A 1 637 ? -15.273 20.136 21.677 1.00 84.31 637 ASP A O 1
ATOM 5220 N N . GLU A 1 638 ? -15.631 18.765 19.956 1.00 90.69 638 GLU A N 1
ATOM 5221 C CA . GLU A 1 638 ? -17.094 18.741 20.105 1.00 90.69 638 GLU A CA 1
ATOM 5222 C C . GLU A 1 638 ? -17.651 17.568 20.924 1.00 90.69 638 GLU A C 1
ATOM 5224 O O . GLU A 1 638 ? -18.859 17.511 21.183 1.00 90.69 638 GLU A O 1
ATOM 5229 N N . MET A 1 639 ? -16.814 16.634 21.384 1.00 95.25 639 MET A N 1
ATOM 5230 C CA . MET A 1 639 ? -17.290 15.461 22.133 1.00 95.25 639 MET A CA 1
ATOM 5231 C C . MET A 1 639 ? -18.060 15.829 23.407 1.00 95.25 639 MET A C 1
ATOM 5233 O O . MET A 1 639 ? -19.008 15.139 23.787 1.00 95.25 639 MET A O 1
ATOM 5237 N N . TYR A 1 640 ? -17.726 16.953 24.046 1.00 95.81 640 TYR A N 1
ATOM 5238 C CA . TYR A 1 640 ? -18.507 17.469 25.171 1.00 95.81 640 TYR A CA 1
ATOM 5239 C C . TYR A 1 640 ? -19.955 17.781 24.778 1.00 95.81 640 TYR A C 1
ATOM 5241 O O . TYR A 1 640 ? -20.867 17.426 25.524 1.00 95.81 640 TYR A O 1
ATOM 5249 N N . PHE A 1 641 ? -20.197 18.355 23.595 1.00 96.19 641 PHE A N 1
ATOM 5250 C CA . PHE A 1 641 ? -21.553 18.636 23.112 1.00 96.19 641 PHE A CA 1
ATOM 5251 C C . PHE A 1 641 ? -22.323 17.358 22.784 1.00 96.19 641 PHE A C 1
ATOM 5253 O O . PHE A 1 641 ? -23.513 17.259 23.097 1.00 96.19 641 PHE A O 1
ATOM 5260 N N . VAL A 1 642 ? -21.639 16.354 22.222 1.00 96.94 642 VAL A N 1
ATOM 5261 C CA . VAL A 1 642 ? -22.212 15.016 22.024 1.00 96.94 642 VAL A CA 1
ATOM 5262 C C . VAL A 1 642 ? -22.703 14.475 23.367 1.00 96.94 642 VAL A C 1
ATOM 5264 O O . VAL A 1 642 ? -23.858 14.075 23.500 1.00 96.94 642 VAL A O 1
ATOM 5267 N N . LEU A 1 643 ? -21.864 14.505 24.401 1.00 97.88 643 LEU A N 1
ATOM 5268 C CA . LEU A 1 643 ? -22.194 13.906 25.695 1.00 97.88 643 LEU A CA 1
ATOM 5269 C C . LEU A 1 643 ? -23.158 14.754 26.534 1.00 97.88 643 LEU A C 1
ATOM 5271 O O . LEU A 1 643 ? -23.978 14.193 27.262 1.00 97.88 643 LEU A O 1
ATOM 5275 N N . ASP A 1 644 ? -23.180 16.074 26.368 1.00 97.62 644 ASP A N 1
ATOM 5276 C CA . ASP A 1 644 ? -24.246 16.932 26.896 1.00 97.62 644 ASP A CA 1
ATOM 5277 C C . ASP A 1 644 ? -25.591 16.593 26.267 1.00 97.62 644 ASP A C 1
ATOM 5279 O O . ASP A 1 644 ? -26.599 16.463 26.973 1.00 97.62 644 ASP A O 1
ATOM 5283 N N . LYS A 1 645 ? -25.612 16.346 24.953 1.00 97.94 645 LYS A N 1
ATOM 5284 C CA . LYS A 1 645 ? -26.825 15.869 24.299 1.00 97.94 645 LYS A CA 1
ATOM 5285 C C . LYS A 1 645 ? -27.234 14.496 24.820 1.00 97.94 645 LYS A C 1
ATOM 5287 O O . LYS A 1 645 ? -28.425 14.272 25.037 1.00 97.94 645 LYS A O 1
ATOM 5292 N N . ALA A 1 646 ? -26.274 13.608 25.089 1.00 97.94 646 ALA A N 1
ATOM 5293 C CA . ALA A 1 646 ? -26.521 12.309 25.717 1.00 97.94 646 ALA A CA 1
ATOM 5294 C C . ALA A 1 646 ? -27.228 12.466 27.072 1.00 97.94 646 ALA A C 1
ATOM 5296 O O . ALA A 1 646 ? -28.201 11.762 27.345 1.00 97.94 646 ALA A O 1
ATOM 5297 N N . ARG A 1 647 ? -26.776 13.418 27.901 1.00 97.94 647 ARG A N 1
ATOM 5298 C CA . ARG A 1 647 ? -27.409 13.756 29.187 1.00 97.94 647 ARG A CA 1
ATOM 5299 C C . ARG A 1 647 ? -28.835 14.280 28.985 1.00 97.94 647 ARG A C 1
ATOM 5301 O O . ARG A 1 647 ? -29.741 13.839 29.687 1.00 97.94 647 ARG A O 1
ATOM 5308 N N . GLU A 1 648 ? -29.057 15.160 28.007 1.00 97.75 648 GLU A N 1
ATOM 5309 C CA . GLU A 1 648 ? -30.379 15.734 27.703 1.00 97.75 648 GLU A CA 1
ATOM 5310 C C . GLU A 1 648 ? -31.404 14.669 27.282 1.00 97.75 648 GLU A C 1
ATOM 5312 O O . GLU A 1 648 ? -32.542 14.676 27.755 1.00 97.75 648 GLU A O 1
ATOM 5317 N N . VAL A 1 649 ? -31.004 13.728 26.421 1.00 97.31 649 VAL A N 1
ATOM 5318 C CA . VAL A 1 649 ? -31.882 12.641 25.942 1.00 97.31 649 VAL A CA 1
ATOM 5319 C C . VAL A 1 649 ? -31.877 11.413 26.858 1.00 97.31 649 VAL A C 1
ATOM 5321 O O . VAL A 1 649 ? -32.521 10.407 26.552 1.00 97.31 649 VAL A O 1
ATOM 5324 N N . ASN A 1 650 ? -31.170 11.499 27.989 1.00 96.44 650 ASN A N 1
ATOM 5325 C CA . ASN A 1 650 ? -31.014 10.439 28.979 1.00 96.44 650 ASN A CA 1
ATOM 5326 C C . ASN A 1 650 ? -30.485 9.122 28.367 1.00 96.44 650 ASN A C 1
ATOM 5328 O O . ASN A 1 650 ? -30.980 8.034 28.669 1.00 96.44 650 ASN A O 1
ATOM 5332 N N . ALA A 1 651 ? -29.505 9.233 27.464 1.00 97.81 651 ALA A N 1
ATOM 5333 C CA . ALA A 1 651 ? -28.826 8.099 26.850 1.00 97.81 651 ALA A CA 1
ATOM 5334 C C . ALA A 1 651 ? -27.933 7.371 27.859 1.00 97.81 651 ALA A C 1
ATOM 5336 O O . ALA A 1 651 ? -27.140 7.985 28.574 1.00 97.81 651 ALA A O 1
ATOM 5337 N N . THR A 1 652 ? -28.050 6.045 27.892 1.00 97.19 652 THR A N 1
ATOM 5338 C CA . THR A 1 652 ? -27.212 5.152 28.712 1.00 97.19 652 THR A CA 1
ATOM 5339 C C . THR A 1 652 ? -26.193 4.381 27.878 1.00 97.19 652 THR A C 1
ATOM 5341 O O . THR A 1 652 ? -25.293 3.754 28.433 1.00 97.19 652 THR A O 1
ATOM 5344 N N . ALA A 1 653 ? -26.287 4.467 26.553 1.00 97.88 653 ALA A N 1
ATOM 5345 C CA . ALA A 1 653 ? -25.357 3.850 25.627 1.00 97.88 653 ALA A CA 1
ATOM 5346 C C . ALA A 1 653 ? -24.870 4.864 24.591 1.00 97.88 653 ALA A C 1
ATOM 5348 O O . ALA A 1 653 ? -25.636 5.720 24.144 1.00 97.88 653 ALA A O 1
ATOM 5349 N N . ALA A 1 654 ? -23.605 4.755 24.196 1.00 98.19 654 ALA A N 1
ATOM 5350 C CA . ALA A 1 654 ? -23.012 5.619 23.188 1.00 98.19 654 ALA A CA 1
ATOM 5351 C C . ALA A 1 654 ? -22.192 4.830 22.158 1.00 98.19 654 ALA A C 1
ATOM 5353 O O . ALA A 1 654 ? -21.502 3.878 22.515 1.00 98.19 654 ALA A O 1
ATOM 5354 N N . GLY A 1 655 ? -22.253 5.221 20.888 1.00 98.19 655 GLY A N 1
ATOM 5355 C CA . GLY A 1 655 ? -21.334 4.785 19.837 1.00 98.19 655 GLY A CA 1
ATOM 5356 C C . GLY A 1 655 ? -20.429 5.948 19.448 1.00 98.19 655 GLY A C 1
ATOM 5357 O O . GLY A 1 655 ? -20.922 6.920 18.881 1.00 98.19 655 GLY A O 1
ATOM 5358 N N . LEU A 1 656 ? -19.139 5.867 19.771 1.00 97.50 656 LEU A N 1
ATOM 5359 C CA . LEU A 1 656 ? -18.231 7.019 19.735 1.00 97.50 656 LEU A CA 1
ATOM 5360 C C . LEU A 1 656 ? -16.888 6.669 19.086 1.00 97.50 656 LEU A C 1
ATOM 5362 O O . LEU A 1 656 ? -16.467 5.512 19.082 1.00 97.50 656 LEU A O 1
ATOM 5366 N N . ARG A 1 657 ? -16.180 7.695 18.618 1.00 95.50 657 ARG A N 1
ATOM 5367 C CA . ARG A 1 657 ? -14.738 7.663 18.346 1.00 95.50 657 ARG A CA 1
ATOM 5368 C C . ARG A 1 657 ? -14.029 8.499 19.409 1.00 95.50 657 ARG A C 1
ATOM 5370 O O . ARG A 1 657 ? -14.565 9.517 19.822 1.00 95.50 657 ARG A O 1
ATOM 5377 N N . VAL A 1 658 ? -12.853 8.056 19.847 1.00 95.25 658 VAL A N 1
ATOM 5378 C CA . VAL A 1 658 ? -11.972 8.811 20.751 1.00 95.25 658 VAL A CA 1
ATOM 5379 C C . VAL A 1 658 ? -10.616 8.933 20.074 1.00 95.25 658 VAL A C 1
ATOM 5381 O O . VAL A 1 658 ? -9.900 7.937 19.939 1.00 95.25 658 VAL A O 1
ATOM 5384 N N . TYR A 1 659 ? -10.301 10.136 19.609 1.00 90.75 659 TYR A N 1
ATOM 5385 C CA . TYR A 1 659 ? -9.097 10.444 18.846 1.00 90.75 659 TYR A CA 1
ATOM 5386 C C . TYR A 1 659 ? -8.030 11.133 19.706 1.00 90.75 659 TYR A C 1
ATOM 5388 O O . TYR A 1 659 ? -6.876 10.699 19.709 1.00 90.75 659 TYR A O 1
ATOM 5396 N N . ASP A 1 660 ? -8.405 12.160 20.467 1.00 88.75 660 ASP A N 1
ATOM 5397 C CA . ASP A 1 660 ? -7.480 13.011 21.221 1.00 88.75 660 ASP A CA 1
ATOM 5398 C C . ASP A 1 660 ? -7.850 13.153 22.711 1.00 88.75 660 ASP A C 1
ATOM 5400 O O . ASP A 1 660 ? -8.652 12.389 23.260 1.00 88.75 660 ASP A O 1
ATOM 5404 N N . SER A 1 661 ? -7.176 14.083 23.394 1.00 91.25 661 SER A N 1
ATOM 5405 C CA . SER A 1 661 ? -7.372 14.360 24.815 1.00 91.25 661 SER A CA 1
ATOM 5406 C C . SER A 1 661 ? -8.771 14.863 25.130 1.00 91.25 661 SER A C 1
ATOM 5408 O O . SER A 1 661 ? -9.312 14.518 26.181 1.00 91.25 661 SER A O 1
ATOM 5410 N N . ASP A 1 662 ? -9.349 15.669 24.249 1.00 91.94 662 ASP A N 1
ATOM 5411 C CA . ASP A 1 662 ? -10.589 16.385 24.520 1.00 91.94 662 ASP A CA 1
ATOM 5412 C C . ASP A 1 662 ? -11.758 15.407 24.425 1.00 91.94 662 ASP A C 1
ATOM 5414 O O . ASP A 1 662 ? -12.567 15.323 25.357 1.00 91.94 662 ASP A O 1
ATOM 5418 N N . ASP A 1 663 ? -11.732 14.541 23.406 1.00 95.12 663 ASP A N 1
ATOM 5419 C CA . ASP A 1 663 ? -12.581 13.353 23.330 1.00 95.12 663 ASP A CA 1
ATOM 5420 C C . ASP A 1 663 ? -12.464 12.492 24.598 1.00 95.12 663 ASP A C 1
ATOM 5422 O O . ASP A 1 663 ? -13.467 12.082 25.192 1.00 95.12 663 ASP A O 1
ATOM 5426 N N . TYR A 1 664 ? -11.229 12.202 25.023 1.00 96.44 664 TYR A N 1
ATOM 5427 C CA . TYR A 1 664 ? -10.960 11.353 26.180 1.00 96.44 664 TYR A CA 1
ATOM 5428 C C . TYR A 1 664 ? -11.574 11.915 27.459 1.00 96.44 664 TYR A C 1
ATOM 5430 O O . TYR A 1 664 ? -12.280 11.188 28.159 1.00 96.44 664 TYR A O 1
ATOM 5438 N N . TYR A 1 665 ? -11.337 13.189 27.775 1.00 97.00 665 TYR A N 1
ATOM 5439 C CA . TYR A 1 665 ? -11.833 13.778 29.017 1.00 97.00 665 TYR A CA 1
ATOM 5440 C C . TYR A 1 665 ? -13.360 13.882 29.026 1.00 97.00 665 TYR A C 1
ATOM 5442 O O . TYR A 1 665 ? -13.970 13.562 30.049 1.00 97.00 665 TYR A O 1
ATOM 5450 N N . ALA A 1 666 ? -13.975 14.210 27.886 1.00 97.56 666 ALA A N 1
ATOM 5451 C CA . ALA A 1 666 ? -15.426 14.237 27.750 1.00 97.56 666 ALA A CA 1
ATOM 5452 C C . ALA A 1 666 ? -16.042 12.851 28.012 1.00 97.56 666 ALA A C 1
ATOM 5454 O O . ALA A 1 666 ? -16.949 12.705 28.840 1.00 97.56 666 ALA A O 1
ATOM 5455 N N . VAL A 1 667 ? -15.526 11.809 27.347 1.00 98.25 667 VAL A N 1
ATOM 5456 C CA . VAL A 1 667 ? -16.018 10.429 27.507 1.00 98.25 667 VAL A CA 1
ATOM 5457 C C . VAL A 1 667 ? -15.790 9.925 28.925 1.00 98.25 667 VAL A C 1
ATOM 5459 O O . VAL A 1 667 ? -16.689 9.323 29.517 1.00 98.25 667 VAL A O 1
ATOM 5462 N N . LYS A 1 668 ? -14.614 10.199 29.493 1.00 98.44 668 LYS A N 1
ATOM 5463 C CA . LYS A 1 668 ? -14.266 9.833 30.865 1.00 98.44 668 LYS A CA 1
ATOM 5464 C C . LYS A 1 668 ? -15.262 10.407 31.872 1.00 98.44 668 LYS A C 1
ATOM 5466 O O . LYS A 1 668 ? -15.813 9.655 32.675 1.00 98.44 668 LYS A O 1
ATOM 5471 N N . GLU A 1 669 ? -15.525 11.711 31.797 1.00 98.31 669 GLU A N 1
ATOM 5472 C CA . GLU A 1 669 ? -16.475 12.398 32.677 1.00 98.31 669 GLU A CA 1
ATOM 5473 C C . GLU A 1 669 ? -17.866 11.757 32.591 1.00 98.31 669 GLU A C 1
ATOM 5475 O O . GLU A 1 669 ? -18.461 11.397 33.610 1.00 98.31 669 GLU A O 1
ATOM 5480 N N . TRP A 1 670 ? -18.358 11.521 31.372 1.00 98.38 670 TRP A N 1
ATOM 5481 C CA . TRP A 1 670 ? -19.671 10.918 31.164 1.00 98.38 670 TRP A CA 1
ATOM 5482 C C . TRP A 1 670 ? -19.773 9.493 31.726 1.00 98.38 670 TRP A C 1
ATOM 5484 O O . TRP A 1 670 ? -20.814 9.144 32.288 1.00 98.38 670 TRP A O 1
ATOM 5494 N N . LEU A 1 671 ? -18.720 8.675 31.612 1.00 98.50 671 LEU A N 1
ATOM 5495 C CA . LEU A 1 671 ? -18.680 7.310 32.154 1.00 98.50 671 LEU A CA 1
ATOM 5496 C C . LEU A 1 671 ? -18.557 7.270 33.687 1.00 98.50 671 LEU A C 1
ATOM 5498 O O . LEU A 1 671 ? -19.085 6.347 34.317 1.00 98.50 671 LEU A O 1
ATOM 5502 N N . ASP A 1 672 ? -17.873 8.244 34.292 1.00 98.38 672 ASP A N 1
ATOM 5503 C CA . ASP A 1 672 ? -17.697 8.335 35.746 1.00 98.38 672 ASP A CA 1
ATOM 5504 C C . ASP A 1 672 ? -18.987 8.734 36.479 1.00 98.38 672 ASP A C 1
ATOM 5506 O O . ASP A 1 672 ? -19.206 8.306 37.615 1.00 98.38 672 ASP A O 1
ATOM 5510 N N . GLU A 1 673 ? -19.869 9.494 35.825 1.00 98.12 673 GLU A N 1
ATOM 5511 C CA . GLU A 1 673 ? -21.152 9.938 36.386 1.00 98.12 673 GLU A CA 1
ATOM 5512 C C . GLU A 1 673 ? -22.126 8.788 36.715 1.00 98.12 673 GLU A C 1
ATOM 5514 O O . GLU A 1 673 ? -22.859 8.870 37.703 1.00 98.12 673 GLU A O 1
ATOM 5519 N N . ASP A 1 674 ? -22.169 7.720 35.909 1.00 97.31 674 ASP A N 1
ATOM 5520 C CA . ASP A 1 674 ? -23.069 6.578 36.128 1.00 97.31 674 ASP A CA 1
ATOM 5521 C C . ASP A 1 674 ? -22.479 5.274 35.568 1.00 97.31 674 ASP A C 1
ATOM 5523 O O . ASP A 1 674 ? -22.198 5.154 34.378 1.00 97.31 674 ASP A O 1
ATOM 5527 N N . LYS A 1 675 ? -22.391 4.235 36.408 1.00 96.06 675 LYS A N 1
ATOM 5528 C CA . LYS A 1 675 ? -21.918 2.893 36.022 1.00 96.06 675 LYS A CA 1
ATOM 5529 C C . LYS A 1 675 ? -22.809 2.176 35.010 1.00 96.06 675 LYS A C 1
ATOM 5531 O O . LYS A 1 675 ? -22.390 1.172 34.439 1.00 96.06 675 LYS A O 1
ATOM 5536 N N . LYS A 1 676 ? -24.030 2.661 34.780 1.00 96.00 676 LYS A N 1
ATOM 5537 C CA . LYS A 1 676 ? -24.899 2.184 33.700 1.00 96.00 676 LYS A CA 1
ATOM 5538 C C . LYS A 1 676 ? -24.551 2.782 32.342 1.00 96.00 676 LYS A C 1
ATOM 5540 O O . LYS A 1 676 ? -25.018 2.235 31.350 1.00 96.00 676 LYS A O 1
ATOM 5545 N N . ARG A 1 677 ? -23.779 3.869 32.280 1.00 98.00 677 ARG A N 1
ATOM 5546 C CA . ARG A 1 677 ? -23.356 4.458 31.010 1.00 98.00 677 ARG A CA 1
ATOM 5547 C C . ARG A 1 677 ? -22.259 3.616 30.393 1.00 98.00 677 ARG A C 1
ATOM 5549 O O . ARG A 1 677 ? -21.290 3.256 31.065 1.00 98.00 677 ARG A O 1
ATOM 5556 N N . ARG A 1 678 ? -22.452 3.264 29.130 1.00 98.38 678 ARG A N 1
ATOM 5557 C CA . ARG A 1 678 ? -21.590 2.348 28.388 1.00 98.38 678 ARG A CA 1
ATOM 5558 C C . ARG A 1 678 ? -21.288 2.913 27.010 1.00 98.38 678 ARG A C 1
ATOM 5560 O O . ARG A 1 678 ? -22.143 3.568 26.418 1.00 98.38 678 ARG A O 1
ATOM 5567 N N . ALA A 1 679 ? -20.109 2.618 26.479 1.00 98.31 679 ALA A N 1
ATOM 5568 C CA . ALA A 1 679 ? -19.706 3.059 25.149 1.00 98.31 679 ALA A CA 1
ATOM 5569 C C . ALA A 1 679 ? -19.218 1.895 24.279 1.00 98.31 679 ALA A C 1
ATOM 5571 O O . ALA A 1 679 ? -18.549 0.976 24.751 1.00 98.31 679 ALA A O 1
ATOM 5572 N N . ILE A 1 680 ? -19.541 1.963 22.992 1.00 98.50 680 ILE A N 1
ATOM 5573 C CA . ILE A 1 680 ? -18.941 1.166 21.927 1.00 98.50 680 ILE A CA 1
ATOM 5574 C C . ILE A 1 680 ? -18.002 2.104 21.175 1.00 98.50 680 ILE A C 1
ATOM 5576 O O . ILE A 1 680 ? -18.455 3.095 20.598 1.00 98.50 680 ILE A O 1
ATOM 5580 N N . LEU A 1 681 ? -16.702 1.819 21.216 1.00 98.06 681 LEU A N 1
ATOM 5581 C CA . LEU A 1 681 ? -15.705 2.624 20.525 1.00 98.06 681 LEU A CA 1
ATOM 5582 C C . LEU A 1 681 ? -15.429 2.096 19.121 1.00 98.06 681 LEU A C 1
ATOM 5584 O O . LEU A 1 681 ? -15.290 0.887 18.905 1.00 98.06 681 LEU A O 1
ATOM 5588 N N . PHE A 1 682 ? -15.266 3.036 18.199 1.00 97.25 682 PHE A N 1
ATOM 5589 C CA . PHE A 1 682 ? -14.936 2.821 16.796 1.00 97.25 682 PHE A CA 1
ATOM 5590 C C . PHE A 1 682 ? -13.744 3.697 16.426 1.00 97.25 682 PHE A C 1
ATOM 5592 O O . PHE A 1 682 ? -13.686 4.856 16.830 1.00 97.25 682 PHE A O 1
ATOM 5599 N N . HIS A 1 683 ? -12.807 3.159 15.650 1.00 95.12 683 HIS A N 1
ATOM 5600 C CA . HIS A 1 683 ? -11.649 3.896 15.145 1.00 95.12 683 HIS A CA 1
ATOM 5601 C C . HIS A 1 683 ? -10.857 4.643 16.242 1.00 95.12 683 HIS A C 1
ATOM 5603 O O . HIS A 1 683 ? -10.446 5.784 16.043 1.00 95.12 683 HIS A O 1
ATOM 5609 N N . SER A 1 684 ? -10.678 4.023 17.416 1.00 95.50 684 SER A N 1
ATOM 5610 C CA . SER A 1 684 ? -10.093 4.659 18.616 1.00 95.50 684 SER A CA 1
ATOM 5611 C C . SER A 1 684 ? -8.774 4.017 19.059 1.00 95.50 684 SER A C 1
ATOM 5613 O O . SER A 1 684 ? -7.875 4.695 19.540 1.00 95.50 684 SER A O 1
ATOM 5615 N N . MET A 1 685 ? -8.623 2.705 18.876 1.00 94.69 685 MET A N 1
ATOM 5616 C CA . MET A 1 685 ? -7.434 1.924 19.235 1.00 94.69 685 MET A CA 1
ATOM 5617 C C . MET A 1 685 ? -6.142 2.283 18.481 1.00 94.69 685 MET A C 1
ATOM 5619 O O . MET A 1 685 ? -5.075 1.998 19.037 1.00 94.69 685 MET A O 1
ATOM 5623 N N . PRO A 1 686 ? -6.165 2.906 17.280 1.00 92.19 686 PRO A N 1
ATOM 5624 C CA . PRO A 1 686 ? -4.961 3.484 16.690 1.00 92.19 686 PRO A CA 1
ATOM 5625 C C . PRO A 1 686 ? -4.396 4.648 17.510 1.00 92.19 686 PRO A C 1
ATOM 5627 O O . PRO A 1 686 ? -3.251 5.024 17.298 1.00 92.19 686 PRO A O 1
ATOM 5630 N N . TYR A 1 687 ? -5.169 5.243 18.419 1.00 91.50 687 TYR A N 1
ATOM 5631 C CA . TYR A 1 687 ? -4.800 6.489 19.082 1.00 91.50 687 TYR A CA 1
ATOM 5632 C C . TYR A 1 687 ? -4.564 6.277 20.581 1.00 91.50 687 TYR A C 1
ATOM 5634 O O . TYR A 1 687 ? -5.275 5.483 21.208 1.00 91.50 687 TYR A O 1
ATOM 5642 N N . PRO A 1 688 ? -3.592 6.981 21.193 1.00 91.75 688 PRO A N 1
ATOM 5643 C CA . PRO A 1 688 ? -3.266 6.803 22.606 1.00 91.75 688 PRO A CA 1
ATOM 5644 C C . PRO A 1 688 ? -4.461 6.990 23.544 1.00 91.75 688 PRO A C 1
ATOM 5646 O O . PRO A 1 688 ? -4.694 6.180 24.437 1.00 91.75 688 PRO A O 1
ATOM 5649 N N . TYR A 1 689 ? -5.250 8.035 23.316 1.00 93.50 689 TYR A N 1
ATOM 5650 C CA . TYR A 1 689 ? -6.381 8.394 24.166 1.00 93.50 689 TYR A CA 1
ATOM 5651 C C . TYR A 1 689 ? -7.555 7.416 24.039 1.00 93.50 689 TYR A C 1
ATOM 5653 O O . TYR A 1 689 ? -8.156 7.025 25.042 1.00 93.50 689 TYR A O 1
ATOM 5661 N N . GLY A 1 690 ? -7.826 6.932 22.825 1.00 94.88 690 GLY A N 1
ATOM 5662 C CA . GLY A 1 690 ? -8.800 5.868 22.603 1.00 94.88 690 GLY A CA 1
ATOM 5663 C C . GLY A 1 690 ? -8.387 4.549 23.257 1.00 94.88 690 GLY A C 1
ATOM 5664 O O . GLY A 1 690 ? -9.212 3.885 23.890 1.00 94.88 690 GLY A O 1
ATOM 5665 N N . TYR A 1 691 ? -7.097 4.210 23.183 1.00 94.44 691 TYR A N 1
ATOM 5666 C CA . TYR A 1 691 ? -6.522 3.071 23.898 1.00 94.44 691 TYR A CA 1
ATOM 5667 C C . TYR A 1 691 ? -6.695 3.205 25.421 1.00 94.44 691 TYR A C 1
ATOM 5669 O O . TYR A 1 691 ? -7.122 2.252 26.073 1.00 94.44 691 TYR A O 1
ATOM 5677 N N . MET A 1 692 ? -6.443 4.386 26.000 1.00 95.31 692 MET A N 1
ATOM 5678 C CA . MET A 1 692 ? -6.616 4.619 27.441 1.00 95.31 692 MET A CA 1
ATOM 5679 C C . MET A 1 692 ? -8.050 4.395 27.915 1.00 95.31 692 MET A C 1
ATOM 5681 O O . MET A 1 692 ? -8.246 3.643 28.867 1.00 95.31 692 MET A O 1
ATOM 5685 N N . ILE A 1 693 ? -9.053 4.992 27.252 1.00 96.69 693 ILE A N 1
ATOM 5686 C CA . ILE A 1 693 ? -10.464 4.794 27.637 1.00 96.69 693 ILE A CA 1
ATOM 5687 C C . ILE A 1 693 ? -10.816 3.304 27.643 1.00 96.69 693 ILE A C 1
ATOM 5689 O O . ILE A 1 693 ? -11.448 2.815 28.582 1.00 96.69 693 ILE A O 1
ATOM 5693 N N . MET A 1 694 ? -10.371 2.569 26.621 1.00 95.00 694 MET A N 1
ATOM 5694 C CA . MET A 1 694 ? -10.629 1.136 26.494 1.00 95.00 694 MET A CA 1
ATOM 5695 C C . MET A 1 694 ? -10.004 0.311 27.640 1.00 95.00 694 MET A C 1
ATOM 5697 O O . MET A 1 694 ? -10.576 -0.703 28.048 1.00 95.00 694 MET A O 1
ATOM 5701 N N . GLN A 1 695 ? -8.851 0.733 28.177 1.00 93.62 695 GLN A N 1
ATOM 5702 C CA . GLN A 1 695 ? -8.182 0.060 29.300 1.00 93.62 695 GLN A CA 1
ATOM 5703 C C . GLN A 1 695 ? -8.731 0.474 30.673 1.00 93.62 695 GLN A C 1
ATOM 5705 O O . GLN A 1 695 ? -8.849 -0.370 31.562 1.00 93.62 695 GLN A O 1
ATOM 5710 N N . GLU A 1 696 ? -9.083 1.748 30.859 1.00 96.56 696 GLU A N 1
ATOM 5711 C CA . GLU A 1 696 ? -9.544 2.293 32.144 1.00 96.56 696 GLU A CA 1
ATOM 5712 C C . GLU A 1 696 ? -10.976 1.877 32.503 1.00 96.56 696 GLU A C 1
ATOM 5714 O O . GLU A 1 696 ? -11.298 1.735 33.686 1.00 96.56 696 GLU A O 1
ATOM 5719 N N . TYR A 1 697 ? -11.824 1.632 31.499 1.00 97.56 697 TYR A N 1
ATOM 5720 C CA . TYR A 1 697 ? -13.248 1.329 31.678 1.00 97.56 697 TYR A CA 1
ATOM 5721 C C . TYR A 1 697 ? -13.636 -0.072 31.166 1.00 97.56 697 TYR A C 1
ATOM 5723 O O . TYR A 1 697 ? -14.570 -0.210 30.373 1.00 97.56 697 TYR A O 1
ATOM 5731 N N . PRO A 1 698 ? -12.993 -1.150 31.656 1.00 95.50 698 PRO A N 1
ATOM 5732 C CA . PRO A 1 698 ? -13.137 -2.506 31.124 1.00 95.50 698 PRO A CA 1
ATOM 5733 C C . PRO A 1 698 ? -14.545 -3.113 31.239 1.00 95.50 698 PRO A C 1
ATOM 5735 O O . PRO A 1 698 ? -14.811 -4.120 30.588 1.00 95.50 698 PRO A O 1
ATOM 5738 N N . GLU A 1 699 ? -15.414 -2.541 32.076 1.00 97.06 699 GLU A N 1
ATOM 5739 C CA . GLU A 1 699 ? -16.796 -2.995 32.306 1.00 97.06 699 GLU A CA 1
ATOM 5740 C C . GLU A 1 699 ? -17.846 -2.070 31.661 1.00 97.06 699 GLU A C 1
ATOM 5742 O O . GLU A 1 699 ? -19.033 -2.391 31.652 1.00 97.06 699 GLU A O 1
ATOM 5747 N N . GLN A 1 700 ? -17.431 -0.904 31.151 1.00 98.12 700 GLN A N 1
ATOM 5748 C CA . GLN A 1 700 ? -18.325 0.099 30.554 1.00 98.12 700 GLN A CA 1
ATOM 5749 C C . GLN A 1 700 ? -18.020 0.348 29.072 1.00 98.12 700 GLN A C 1
ATOM 5751 O O . GLN A 1 700 ? -18.901 0.801 28.345 1.00 98.12 700 GLN A O 1
ATOM 5756 N N . VAL A 1 701 ? -16.815 0.025 28.601 1.00 98.12 701 VAL A N 1
ATOM 5757 C CA . VAL A 1 701 ? -16.381 0.285 27.227 1.00 98.12 701 VAL A CA 1
ATOM 5758 C C . VAL A 1 701 ? -16.087 -1.012 26.481 1.00 98.12 701 VAL A C 1
ATOM 5760 O O . VAL A 1 701 ? -15.399 -1.898 26.987 1.00 98.12 701 VAL A O 1
ATOM 5763 N N . THR A 1 702 ? -16.617 -1.115 25.263 1.00 98.12 702 THR A N 1
ATOM 5764 C CA . THR A 1 702 ? -16.365 -2.204 24.314 1.00 98.12 702 THR A CA 1
ATOM 5765 C C . THR A 1 702 ? -16.010 -1.654 22.928 1.00 98.12 702 THR A C 1
ATOM 5767 O O . THR A 1 702 ? -15.871 -0.446 22.747 1.00 98.12 702 THR A O 1
ATOM 5770 N N . PHE A 1 703 ? -15.833 -2.535 21.949 1.00 97.25 703 PHE A N 1
ATOM 5771 C CA . PHE A 1 703 ? -15.443 -2.216 20.576 1.00 97.25 703 PHE A CA 1
ATOM 5772 C C . PHE A 1 703 ? -16.547 -2.572 19.577 1.00 97.25 703 PHE A C 1
ATOM 5774 O O . PHE A 1 703 ? -17.485 -3.290 19.927 1.00 97.25 703 PHE A O 1
ATOM 5781 N N . GLY A 1 704 ? -16.420 -2.095 18.336 1.00 94.44 704 GLY A N 1
ATOM 5782 C CA . GLY A 1 704 ? -17.340 -2.337 17.217 1.00 94.44 704 GLY A CA 1
ATOM 5783 C C . GLY A 1 704 ? -17.410 -3.787 16.712 1.00 94.44 704 GLY A C 1
ATOM 5784 O O . GLY A 1 704 ? -17.276 -4.023 15.516 1.00 94.44 704 GLY A O 1
ATOM 5785 N N . ASP A 1 705 ? -17.616 -4.759 17.604 1.00 95.75 705 ASP A N 1
ATOM 5786 C CA . ASP A 1 705 ? -17.713 -6.194 17.311 1.00 95.75 705 ASP A CA 1
ATOM 5787 C C . ASP A 1 705 ? -18.714 -6.480 16.180 1.00 95.75 705 ASP A C 1
ATOM 5789 O O . ASP A 1 705 ? -19.872 -6.053 16.229 1.00 95.75 705 ASP A O 1
ATOM 5793 N N . LEU A 1 706 ? -18.260 -7.217 15.162 1.00 96.50 706 LEU A N 1
ATOM 5794 C CA . LEU A 1 706 ? -19.044 -7.549 13.970 1.00 96.50 706 LEU A CA 1
ATOM 5795 C C . LEU A 1 706 ? -19.987 -8.732 14.177 1.00 96.50 706 LEU A C 1
ATOM 5797 O O . LEU A 1 706 ? -20.881 -8.936 13.355 1.00 96.50 706 LEU A O 1
ATOM 5801 N N . ASN A 1 707 ? -19.836 -9.478 15.274 1.00 95.75 707 ASN A N 1
ATOM 5802 C CA . ASN A 1 707 ? -20.687 -10.622 15.600 1.00 95.75 707 ASN A CA 1
ATOM 5803 C C . ASN A 1 707 ? -21.416 -10.415 16.944 1.00 95.75 707 ASN A C 1
ATOM 5805 O O . ASN A 1 707 ? -21.241 -11.209 17.878 1.00 95.75 707 ASN A O 1
ATOM 5809 N N . PRO A 1 708 ? -22.234 -9.351 17.087 1.00 95.69 708 PRO A N 1
ATOM 5810 C CA . PRO A 1 708 ? -22.999 -9.132 18.305 1.00 95.69 708 PRO A CA 1
ATOM 5811 C C . PRO A 1 708 ? -23.998 -10.272 18.533 1.00 95.69 708 PRO A C 1
ATOM 5813 O O . PRO A 1 708 ? -24.600 -10.810 17.602 1.00 95.69 708 PRO A O 1
ATOM 5816 N N . ILE A 1 709 ? -24.204 -10.635 19.799 1.00 95.38 709 ILE A N 1
ATOM 5817 C CA . ILE A 1 709 ? -25.114 -11.719 20.181 1.00 95.38 709 ILE A CA 1
ATOM 5818 C C . ILE A 1 709 ? -26.417 -11.135 20.699 1.00 95.38 709 ILE A C 1
ATOM 5820 O O . ILE A 1 709 ? -26.441 -10.479 21.739 1.00 95.38 709 ILE A O 1
ATOM 5824 N N . PHE A 1 710 ? -27.510 -11.449 20.017 1.00 94.88 710 PHE A N 1
ATOM 5825 C CA . PHE A 1 710 ? -28.848 -10.998 20.382 1.00 94.88 710 PHE A CA 1
ATOM 5826 C C . PHE A 1 710 ? -29.592 -12.052 21.214 1.00 94.88 710 PHE A C 1
ATOM 5828 O O . PHE A 1 710 ? -29.442 -13.253 20.970 1.00 94.88 710 PHE A O 1
ATOM 5835 N N . ARG A 1 711 ? -30.357 -11.611 22.222 1.00 92.38 711 ARG A N 1
ATOM 5836 C CA . ARG A 1 711 ? -31.066 -12.478 23.182 1.00 92.38 711 ARG A CA 1
ATOM 5837 C C . ARG A 1 711 ? -32.469 -12.002 23.526 1.00 92.38 711 ARG A C 1
ATOM 5839 O O . ARG A 1 711 ? -32.717 -10.770 23.540 1.00 92.38 711 ARG A O 1
#